Protein AF-0000000083346884 (afdb_homodimer)

Nearest PDB structures (foldseek):
  6cer-assembly1_D  TM=9.985E-01  e=7.547E-48  Homo sapiens
  1umd-assembly1_D  TM=9.754E-01  e=2.517E-36  Thermus thermophilus
  1w85-assembly1_B  TM=9.731E-01  e=4.897E-34  Geobacillus stearothermophilus
  1w88-assembly2_H  TM=9.549E-01  e=2.876E-32  Geobacillus stearothermophilus
  1w88-assembly2_F  TM=9.588E-01  e=2.340E-31  Geobacillus stearothermophilus

Sequence (640 aa):
MSADPSVFLMGEEVGEYQGAYKISKGLLDKYGPDRVLDTPITEAGFTGIGVGAAYHGLRPIVEFMTFNFSMQAIDHIINSAAKSNYMSAGQISVPIVFRGPNGAAAGVGAQHSQCYAAWYAHVPGLKVLAPYSAEDARGLLKAAIRDPDPVVFLENELLYGESFPVSDEVLDSSFCLPIGKAKIERQGKDVTITAFSKMVGYALQAADILAKEGISAEVINLRSIRPLDRATINASVRKTNRLVTVEEGFPQHGIGAEICMSVVEDSFEYLDAPVERIAGADVPMPYAANLERMAVPQVDDIVRAAKRACYRVVPMAATAMSADPSVFLMGEEVGEYQGAYKISKGLLDKYGPDRVLDTPITEAGFTGIGVGAAYHGLRPIVEFMTFNFSMQAIDHIINSAAKSNYMSAGQISVPIVFRGPNGAAAGVGAQHSQCYAAWYAHVPGLKVLAPYSAEDARGLLKAAIRDPDPVVFLENELLYGESFPVSDEVLDSSFCLPIGKAKIERQGKDVTITAFSKMVGYALQAADILAKEGISAEVINLRSIRPLDRATINASVRKTNRLVTVEEGFPQHGIGAEICMSVVEDSFEYLDAPVERIAGADVPMPYAANLERMAVPQVDDIVRAAKRACYRVVPMAATA

pLDDT: mean 95.0, std 9.85, range [20.39, 98.94]

Radius of gyration: 24.71 Å; Cα contacts (8 Å, |Δi|>4): 1534; chains: 2; bounding box: 58×64×64 Å

Foldseek 3Di:
DVVDPLEAEEEACCAPVCAPLNPNPPVCVVNHCVRYDHDPPQLLVVLQVLQVSQQVPGAYEYEYSACLCCVSNVCCLAVSAQCVCVVVVNPGFRRYEYEYAAADDAQPFQSRHAHCLLVQLVGHSEWEFFAAAPLLCQAAVVVSSVDRTYYYYHAHSVCSPDHDDDDPLSVDPPHHDDAQDKDFPFDFQAAEEEDEHNVLVLLVVLQVVVVVVPHHYTYIHQRILVVTNLVVLLVNCLRNLAAEYFEAHADVSDSQVVNQVSNCVPPVVSHPFRYHYHYFANDRQHSDRVRNVVRGDGSVNSNQRSCVSNVNHDPPPPPD/DVVDPLEAEEEACCAPVCAPLNPNPPVCVVNHCVRYDHDPPQLLVVLQVLQVSQQVPGAYEYEYSACLSCVSNVCCLAVVAQCVCVVVVNPGFRRYEYEYAAADDAQPFQSRHAHCLLVQLVGHSEWEFFAAAPLLCQAAVVVSSVDRTYYYYHAHSVCSPDHDDDDPLSVDPPHHDDAQDKDFPFDFQAAEEEDEHNVLVLLVVLQVVVVVVVHTYTYIHQRILVVTNLVVLLVRCLRNLYYEYFEAHADVSDSQVVNQVSNCVPPVVSHPFRYHYHYFANDRQHSDRVSNVVRGDGSVNSNQRSCVSNVNHDPPPPPD

Solvent-accessible surface area (backbone atoms only — not comparable to full-atom values): 31846 Å² total; per-residue (Å²): 94,90,88,37,87,49,38,30,40,36,20,52,42,34,20,92,66,14,18,89,83,47,80,38,55,64,45,28,80,73,66,29,70,91,33,26,31,61,44,73,99,40,52,42,57,57,46,45,52,38,50,54,42,9,62,71,71,28,31,31,33,41,40,36,84,39,39,50,53,42,50,66,22,38,53,44,55,48,57,62,33,20,35,32,26,67,75,50,74,64,71,37,52,32,19,28,29,43,31,24,31,34,24,66,61,84,72,60,25,50,77,48,27,55,45,55,63,38,64,57,38,36,39,48,52,42,33,24,34,24,38,62,45,60,62,42,44,54,13,42,50,49,39,34,64,71,32,62,44,29,21,40,39,38,36,42,62,74,53,72,78,57,85,62,93,73,60,76,64,66,70,39,90,78,42,60,40,72,84,40,46,54,44,75,79,35,82,49,54,50,28,26,35,40,19,41,23,74,46,33,59,40,49,53,53,22,32,56,57,35,44,76,72,72,38,39,38,19,34,33,33,33,38,18,65,19,53,58,35,56,66,62,55,41,54,44,28,63,63,19,20,19,44,35,28,42,42,65,29,40,49,54,27,13,62,48,17,30,52,45,35,52,33,32,64,76,40,44,90,43,50,77,39,50,59,38,76,43,36,12,42,78,52,68,46,45,53,52,67,74,52,34,56,68,36,34,69,48,43,67,57,51,40,54,46,51,31,48,52,64,71,61,58,71,78,73,76,71,82,127,95,89,89,37,86,50,38,29,41,36,21,51,41,33,20,92,66,13,18,90,81,47,80,37,54,64,44,26,80,72,64,30,71,91,30,26,31,61,46,74,101,40,51,41,58,56,45,42,51,38,51,54,41,8,63,72,71,29,32,29,34,42,40,38,84,39,39,50,51,44,50,66,21,39,54,42,56,47,56,63,33,21,35,33,27,67,77,49,75,65,71,38,52,34,20,28,28,42,33,24,30,33,25,67,60,86,73,58,25,50,76,49,26,55,44,55,65,38,63,57,37,34,39,50,53,43,32,25,36,24,37,63,46,60,61,42,44,54,13,40,50,49,38,33,64,70,33,60,45,30,22,39,39,40,35,43,64,75,52,73,78,55,86,62,93,72,61,76,65,64,71,39,90,79,43,58,40,72,87,40,47,53,42,77,79,36,83,48,55,50,29,26,36,39,17,40,22,74,44,33,60,39,48,53,53,21,33,56,58,34,44,75,72,73,39,39,37,16,35,33,32,33,38,18,65,20,53,59,35,57,66,63,54,40,54,43,28,64,62,19,21,20,45,34,28,42,43,66,31,40,49,53,27,13,62,48,18,29,52,45,35,52,33,31,64,76,39,45,88,43,48,78,39,51,59,36,77,44,38,11,42,79,53,68,47,45,54,53,67,73,52,33,56,68,35,34,69,48,43,67,56,52,40,53,45,50,32,49,51,63,70,60,58,71,77,73,76,70,84,125

InterPro domains:
  IPR005475 Transketolase-like, pyrimidine-binding domain [PF02779] (1-160)
  IPR005475 Transketolase-like, pyrimidine-binding domain [SM00861] (1-162)
  IPR009014 Transketolase C-terminal/Pyruvate-ferredoxin oxidoreductase domain II [G3DSA:3.40.50.920] (179-311)
  IPR009014 Transketolase C-terminal/Pyruvate-ferredoxin oxidoreductase domain II [SSF52922] (177-309)
  IPR027110 Pyruvate dehydrogenase E1 component subunit beta, mitochondrial-type [PTHR11624] (1-311)
  IPR029061 Thiamin diphosphate-binding fold [SSF52518] (1-190)
  IPR033248 Transketolase, C-terminal domain [PF02780] (180-302)

Structure (mmCIF, N/CA/C/O backbone):
data_AF-0000000083346884-model_v1
#
loop_
_entity.id
_entity.type
_entity.pdbx_description
1 polymer 'Pyruvate dehydrogenase E1 component subunit beta'
#
loop_
_atom_site.group_PDB
_atom_site.id
_atom_site.type_symbol
_atom_site.label_atom_id
_atom_site.label_alt_id
_atom_site.label_comp_id
_atom_site.label_asym_id
_atom_site.label_entity_id
_atom_site.label_seq_id
_atom_site.pdbx_PDB_ins_code
_atom_site.Cartn_x
_atom_site.Cartn_y
_atom_site.Cartn_z
_atom_site.occupancy
_atom_site.B_iso_or_equiv
_atom_site.auth_seq_id
_atom_site.auth_comp_id
_atom_site.auth_asym_id
_atom_site.auth_atom_id
_atom_site.pdbx_PDB_model_num
ATOM 1 N N . MET A 1 1 ? 11.055 -17.75 -25.016 1 94.5 1 MET A N 1
ATOM 2 C CA . MET A 1 1 ? 12.367 -17.297 -25.484 1 94.5 1 MET A CA 1
ATOM 3 C C . MET A 1 1 ? 12.656 -17.828 -26.891 1 94.5 1 MET A C 1
ATOM 5 O O . MET A 1 1 ? 13.25 -17.125 -27.703 1 94.5 1 MET A O 1
ATOM 9 N N . SER A 1 2 ? 12.242 -19.078 -27.109 1 94.19 2 SER A N 1
ATOM 10 C CA . SER A 1 2 ? 12.398 -19.625 -28.453 1 94.19 2 SER A CA 1
ATOM 11 C C . SER A 1 2 ? 11.539 -18.859 -29.469 1 94.19 2 SER A C 1
ATOM 13 O O . SER A 1 2 ? 11.945 -18.672 -30.609 1 94.19 2 SER A O 1
ATOM 15 N N . ALA A 1 3 ? 10.461 -18.453 -29.062 1 93.81 3 ALA A N 1
ATOM 16 C CA . ALA A 1 3 ? 9.477 -17.828 -29.953 1 93.81 3 ALA A CA 1
ATOM 17 C C . ALA A 1 3 ? 9.867 -16.391 -30.281 1 93.81 3 ALA A C 1
ATOM 19 O O . ALA A 1 3 ? 9.461 -15.859 -31.312 1 93.81 3 ALA A O 1
ATOM 20 N N . ASP A 1 4 ? 10.648 -15.734 -29.5 1 96.44 4 ASP A N 1
ATOM 21 C CA . ASP A 1 4 ? 10.938 -14.312 -29.641 1 96.44 4 ASP A CA 1
ATOM 22 C C . ASP A 1 4 ? 12.391 -14.008 -29.281 1 96.44 4 ASP A C 1
ATOM 24 O O . ASP A 1 4 ? 12.773 -14.039 -28.109 1 96.44 4 ASP A O 1
ATOM 28 N N . PRO A 1 5 ? 13.18 -13.648 -30.234 1 96.88 5 PRO A N 1
ATOM 29 C CA . PRO A 1 5 ? 14.609 -13.422 -30 1 96.88 5 PRO A CA 1
ATOM 30 C C . PRO A 1 5 ? 14.883 -12.172 -29.172 1 96.88 5 PRO A C 1
ATOM 32 O O . PRO A 1 5 ? 16.016 -11.961 -28.719 1 96.88 5 PRO A O 1
ATOM 35 N N . SER A 1 6 ? 13.883 -11.344 -28.984 1 97.62 6 SER A N 1
ATOM 36 C CA . SER A 1 6 ? 14.078 -10.125 -28.203 1 97.62 6 SER A CA 1
ATOM 37 C C . SER A 1 6 ? 13.984 -10.398 -26.703 1 97.62 6 SER A C 1
ATOM 39 O O . SER A 1 6 ? 14.344 -9.555 -25.891 1 97.62 6 SER A O 1
ATOM 41 N N . VAL A 1 7 ? 13.5 -11.578 -26.328 1 98.5 7 VAL A N 1
ATOM 42 C CA . VAL A 1 7 ? 13.336 -11.945 -24.922 1 98.5 7 VAL A CA 1
ATOM 43 C C . VAL A 1 7 ? 14.664 -12.438 -24.359 1 98.5 7 VAL A C 1
ATOM 45 O O . VAL A 1 7 ? 15.32 -13.297 -24.953 1 98.5 7 VAL A O 1
ATOM 48 N N . PHE A 1 8 ? 15.086 -11.852 -23.219 1 98.5 8 PHE A N 1
ATOM 49 C CA . PHE A 1 8 ? 16.281 -12.344 -22.547 1 98.5 8 PHE A CA 1
ATOM 50 C C . PHE A 1 8 ? 16.125 -12.273 -21.031 1 98.5 8 PHE A C 1
ATOM 52 O O . PHE A 1 8 ? 15.281 -11.531 -20.531 1 98.5 8 PHE A O 1
ATOM 59 N N . LEU A 1 9 ? 16.891 -13.102 -20.359 1 98.38 9 LEU A N 1
ATOM 60 C CA . LEU A 1 9 ? 16.875 -13.203 -18.906 1 98.38 9 LEU A CA 1
ATOM 61 C C . LEU A 1 9 ? 18.125 -12.586 -18.297 1 98.38 9 LEU A C 1
ATOM 63 O O . LEU A 1 9 ? 19.234 -12.828 -18.781 1 98.38 9 LEU A O 1
ATOM 67 N N . MET A 1 10 ? 17.938 -11.742 -17.297 1 98 10 MET A N 1
ATOM 68 C CA . MET A 1 10 ? 19.078 -11.164 -16.594 1 98 10 MET A CA 1
ATOM 69 C C . MET A 1 10 ? 18.828 -11.156 -15.086 1 98 10 MET A C 1
ATOM 71 O O . MET A 1 10 ? 17.688 -10.961 -14.641 1 98 10 MET A O 1
ATOM 75 N N . GLY A 1 11 ? 19.766 -11.359 -14.281 1 96.56 11 GLY A N 1
ATOM 76 C CA . GLY A 1 11 ? 19.703 -11.359 -12.828 1 96.56 11 GLY A CA 1
ATOM 77 C C . GLY A 1 11 ? 20.922 -11.969 -12.164 1 96.56 11 GLY A C 1
ATOM 78 O O . GLY A 1 11 ? 21.859 -12.391 -12.852 1 96.56 11 GLY A O 1
ATOM 79 N N . GLU A 1 12 ? 20.891 -12 -10.891 1 93.81 12 GLU A N 1
ATOM 80 C CA . GLU A 1 12 ? 22 -12.562 -10.141 1 93.81 12 GLU A CA 1
ATOM 81 C C . GLU A 1 12 ? 22 -14.086 -10.211 1 93.81 12 GLU A C 1
ATOM 83 O O . GLU A 1 12 ? 21.016 -14.727 -9.852 1 93.81 12 GLU A O 1
ATOM 88 N N . GLU A 1 13 ? 23.078 -14.648 -10.734 1 93.25 13 GLU A N 1
ATOM 89 C CA . GLU A 1 13 ? 23.359 -16.078 -10.734 1 93.25 13 GLU A CA 1
ATOM 90 C C . GLU A 1 13 ? 22.359 -16.828 -11.617 1 93.25 13 GLU A C 1
ATOM 92 O O . GLU A 1 13 ? 22.141 -18.031 -11.438 1 93.25 13 GLU A O 1
ATOM 97 N N . VAL A 1 14 ? 21.781 -16.219 -12.594 1 95.06 14 VAL A N 1
ATOM 98 C CA . VAL A 1 14 ? 20.734 -16.844 -13.383 1 95.06 14 VAL A CA 1
ATOM 99 C C . VAL A 1 14 ? 21.359 -17.703 -14.484 1 95.06 14 VAL A C 1
ATOM 101 O O . VAL A 1 14 ? 20.688 -18.578 -15.055 1 95.06 14 VAL A O 1
ATOM 104 N N . GLY A 1 15 ? 22.594 -17.469 -14.844 1 96.12 15 GLY A N 1
ATOM 105 C CA . GLY A 1 15 ? 23.234 -18.172 -15.953 1 96.12 15 GLY A CA 1
ATOM 106 C C . GLY A 1 15 ? 24.094 -19.328 -15.5 1 96.12 15 GLY A C 1
ATOM 107 O O . GLY A 1 15 ? 23.625 -20.469 -15.438 1 96.12 15 GLY A O 1
ATOM 108 N N . GLU A 1 16 ? 25.312 -19 -15.133 1 95.06 16 GLU A N 1
ATOM 109 C CA . GLU A 1 16 ? 26.297 -20.031 -14.828 1 95.06 16 GLU A CA 1
ATOM 110 C C . GLU A 1 16 ? 25.859 -20.875 -13.633 1 95.06 16 GLU A C 1
ATOM 112 O O . GLU A 1 16 ? 26.062 -22.094 -13.625 1 95.06 16 GLU A O 1
ATOM 117 N N . TYR A 1 17 ? 25.375 -20.234 -12.68 1 93.62 17 TYR A N 1
ATOM 118 C CA . TYR A 1 17 ? 24.938 -20.938 -11.469 1 93.62 17 TYR A CA 1
ATOM 119 C C . TYR A 1 17 ? 23.547 -21.531 -11.656 1 93.62 17 TYR A C 1
ATOM 121 O O . TYR A 1 17 ? 23.047 -22.25 -10.773 1 93.62 17 TYR A O 1
ATOM 129 N N . GLN A 1 18 ? 22.906 -21.219 -12.719 1 93.19 18 GLN A N 1
ATOM 130 C CA . GLN A 1 18 ? 21.625 -21.781 -13.125 1 93.19 18 GLN A CA 1
ATOM 131 C C . GLN A 1 18 ? 20.5 -21.328 -12.195 1 93.19 18 GLN A C 1
ATOM 133 O O . GLN A 1 18 ? 19.531 -22.078 -11.969 1 93.19 18 GLN A O 1
ATOM 138 N N . GLY A 1 19 ? 20.703 -20.203 -11.562 1 91.44 19 GLY A N 1
ATOM 139 C CA . GLY A 1 19 ? 19.719 -19.641 -10.656 1 91.44 19 GLY A CA 1
ATOM 140 C C . GLY A 1 19 ? 19.938 -20.062 -9.219 1 91.44 19 GLY A C 1
ATOM 141 O O . GLY A 1 19 ? 20.266 -21.219 -8.938 1 91.44 19 GLY A O 1
ATOM 142 N N . ALA A 1 20 ? 19.625 -19.188 -8.336 1 88.31 20 ALA A N 1
ATOM 143 C CA . ALA A 1 20 ? 19.781 -19.469 -6.91 1 88.31 20 ALA A CA 1
ATOM 144 C C . ALA A 1 20 ? 18.906 -20.656 -6.492 1 88.31 20 ALA A C 1
ATOM 146 O O . ALA A 1 20 ? 19.312 -21.453 -5.637 1 88.31 20 ALA A O 1
ATOM 147 N N . TYR A 1 21 ? 17.812 -20.828 -7.137 1 91.69 21 TYR A N 1
ATOM 148 C CA . TYR A 1 21 ? 16.891 -21.906 -6.812 1 91.69 21 TYR A CA 1
ATOM 149 C C . TYR A 1 21 ? 16.719 -22.859 -7.992 1 91.69 21 TYR A C 1
ATOM 151 O O . TYR A 1 21 ? 15.75 -23.609 -8.055 1 91.69 21 TYR A O 1
ATOM 159 N N . LYS A 1 22 ? 17.5 -22.672 -9.016 1 93.31 22 LYS A N 1
ATOM 160 C CA . LYS A 1 22 ? 17.625 -23.531 -10.188 1 93.31 22 LYS A CA 1
ATOM 161 C C . LYS A 1 22 ? 16.406 -23.406 -11.086 1 93.31 22 LYS A C 1
ATOM 163 O O . LYS A 1 22 ? 16.062 -24.359 -11.805 1 93.31 22 LYS A O 1
ATOM 168 N N . ILE A 1 23 ? 15.789 -22.266 -11.016 1 91 23 ILE A N 1
ATOM 169 C CA . ILE A 1 23 ? 14.602 -22.016 -11.82 1 91 23 ILE A CA 1
ATOM 170 C C . ILE A 1 23 ? 15.008 -21.797 -13.273 1 91 23 ILE A C 1
ATOM 172 O O . ILE A 1 23 ? 14.25 -22.125 -14.195 1 91 23 ILE A O 1
ATOM 176 N N . SER A 1 24 ? 16.203 -21.297 -13.523 1 95.19 24 SER A N 1
ATOM 177 C CA . SER A 1 24 ? 16.688 -21.031 -14.875 1 95.19 24 SER A CA 1
ATOM 178 C C . SER A 1 24 ? 17.609 -22.141 -15.367 1 95.19 24 SER A C 1
ATOM 180 O O . SER A 1 24 ? 18.406 -21.938 -16.281 1 95.19 24 SER A O 1
ATOM 182 N N . LYS A 1 25 ? 17.516 -23.266 -14.766 1 95.81 25 LYS A N 1
ATOM 183 C CA . LYS A 1 25 ? 18.391 -24.375 -15.094 1 95.81 25 LYS A CA 1
ATOM 184 C C . LYS A 1 25 ? 18.312 -24.719 -16.578 1 95.81 25 LYS A C 1
ATOM 186 O O . LYS A 1 25 ? 17.219 -24.875 -17.125 1 95.81 25 LYS A O 1
ATOM 191 N N . GLY A 1 26 ? 19.516 -24.797 -17.141 1 96.44 26 GLY A N 1
ATOM 192 C CA . GLY A 1 26 ? 19.641 -25.25 -18.516 1 96.44 26 GLY A CA 1
ATOM 193 C C . GLY A 1 26 ? 19.438 -24.156 -19.531 1 96.44 26 GLY A C 1
ATOM 194 O O . GLY A 1 26 ? 19.734 -24.344 -20.719 1 96.44 26 GLY A O 1
ATOM 195 N N . LEU A 1 27 ? 19 -22.969 -19.156 1 97.12 27 LEU A N 1
ATOM 196 C CA . LEU A 1 27 ? 18.656 -21.906 -20.109 1 97.12 27 LEU A CA 1
ATOM 197 C C . LEU A 1 27 ? 19.922 -21.344 -20.766 1 97.12 27 LEU A C 1
ATOM 199 O O . LEU A 1 27 ? 19.906 -21.031 -21.953 1 97.12 27 LEU A O 1
ATOM 203 N N . LEU A 1 28 ? 20.922 -21.188 -19.938 1 97.62 28 LEU A N 1
ATOM 204 C CA . LEU A 1 28 ? 22.172 -20.672 -20.5 1 97.62 28 LEU A CA 1
ATOM 205 C C . LEU A 1 28 ? 22.688 -21.594 -21.609 1 97.62 28 LEU A C 1
ATOM 207 O O . LEU A 1 28 ? 23.094 -21.125 -22.672 1 97.62 28 LEU A O 1
ATOM 211 N N . ASP A 1 29 ? 22.703 -22.875 -21.375 1 97.38 29 ASP A N 1
ATOM 212 C CA . ASP A 1 29 ? 23.141 -23.844 -22.359 1 97.38 29 ASP A CA 1
ATOM 213 C C . ASP A 1 29 ? 22.281 -23.797 -23.609 1 97.38 29 ASP A C 1
ATOM 215 O O . ASP A 1 29 ? 22.781 -23.906 -24.734 1 97.38 29 ASP A O 1
ATOM 219 N N . LYS A 1 30 ? 21.078 -23.594 -23.406 1 97.31 30 LYS A N 1
ATOM 220 C CA . LYS A 1 30 ? 20.125 -23.672 -24.5 1 97.31 30 LYS A CA 1
ATOM 221 C C . LYS A 1 30 ? 20.141 -22.406 -25.344 1 97.31 30 LYS A C 1
ATOM 223 O O . LYS A 1 30 ? 20.031 -22.469 -26.578 1 97.31 30 LYS A O 1
ATOM 228 N N . TYR A 1 31 ? 20.219 -21.234 -24.719 1 97.44 31 TYR A N 1
ATOM 229 C CA . TYR A 1 31 ? 20 -20 -25.453 1 97.44 31 TYR A CA 1
ATOM 230 C C . TYR A 1 31 ? 21.281 -19.172 -25.562 1 97.44 31 TYR A C 1
ATOM 232 O O . TYR A 1 31 ? 21.375 -18.25 -26.375 1 97.44 31 TYR A O 1
ATOM 240 N N . GLY A 1 32 ? 22.297 -19.438 -24.688 1 97.12 32 GLY A N 1
ATOM 241 C CA . GLY A 1 32 ? 23.594 -18.797 -24.812 1 97.12 32 GLY A CA 1
ATOM 242 C C . GLY A 1 32 ? 23.719 -17.547 -23.953 1 97.12 32 GLY A C 1
ATOM 243 O O . GLY A 1 32 ? 22.734 -17.094 -23.359 1 97.12 32 GLY A O 1
ATOM 244 N N . PRO A 1 33 ? 24.875 -16.969 -23.859 1 96.19 33 PRO A N 1
ATOM 245 C CA . PRO A 1 33 ? 25.188 -15.875 -22.938 1 96.19 33 PRO A CA 1
ATOM 246 C C . PRO A 1 33 ? 24.625 -14.531 -23.391 1 96.19 33 PRO A C 1
ATOM 248 O O . PRO A 1 33 ? 24.625 -13.57 -22.609 1 96.19 33 PRO A O 1
ATOM 251 N N . ASP A 1 34 ? 24.141 -14.445 -24.594 1 96.38 34 ASP A N 1
ATOM 252 C CA . ASP A 1 34 ? 23.516 -13.203 -25.047 1 96.38 34 ASP A CA 1
ATOM 253 C C . ASP A 1 34 ? 22.062 -13.102 -24.594 1 96.38 34 ASP A C 1
ATOM 255 O O . ASP A 1 34 ? 21.469 -12.023 -24.625 1 96.38 34 ASP A O 1
ATOM 259 N N . ARG A 1 35 ? 21.531 -14.242 -24.156 1 97.62 35 ARG A N 1
ATOM 260 C CA . ARG A 1 35 ? 20.109 -14.273 -23.812 1 97.62 35 ARG A CA 1
ATOM 261 C C . ARG A 1 35 ? 19.906 -14.562 -22.328 1 97.62 35 ARG A C 1
ATOM 263 O O . ARG A 1 35 ? 18.812 -14.398 -21.797 1 97.62 35 ARG A O 1
ATOM 270 N N . VAL A 1 36 ? 20.906 -15.117 -21.766 1 98.19 36 VAL A N 1
ATOM 271 C CA . VAL A 1 36 ? 20.906 -15.391 -20.328 1 98.19 36 VAL A CA 1
ATOM 272 C C . VAL A 1 36 ? 22.109 -14.719 -19.672 1 98.19 36 VAL A C 1
ATOM 274 O O . VAL A 1 36 ? 23.234 -15.195 -19.812 1 98.19 36 VAL A O 1
ATOM 277 N N . LEU A 1 37 ? 21.891 -13.648 -18.875 1 97.25 37 LEU A N 1
ATOM 278 C CA . LEU A 1 37 ? 22.969 -12.766 -18.453 1 97.25 37 LEU A CA 1
ATOM 279 C C . LEU A 1 37 ? 23.078 -12.734 -16.922 1 97.25 37 LEU A C 1
ATOM 281 O O . LEU A 1 37 ? 22.156 -12.32 -16.234 1 97.25 37 LEU A O 1
ATOM 285 N N . ASP A 1 38 ? 24.203 -13.125 -16.422 1 96.75 38 ASP A N 1
ATOM 286 C CA . ASP A 1 38 ? 24.516 -12.906 -15.023 1 96.75 38 ASP A CA 1
ATOM 287 C C . ASP A 1 38 ? 24.844 -11.438 -14.758 1 96.75 38 ASP A C 1
ATOM 289 O O . ASP A 1 38 ? 25.516 -10.789 -15.578 1 96.75 38 ASP A O 1
ATOM 293 N N . THR A 1 39 ? 24.344 -10.969 -13.656 1 94.88 39 THR A N 1
ATOM 294 C CA . THR A 1 39 ? 24.625 -9.578 -13.305 1 94.88 39 THR A CA 1
ATOM 295 C C . THR A 1 39 ? 25.375 -9.5 -11.977 1 94.88 39 THR A C 1
ATOM 297 O O . THR A 1 39 ? 25.375 -10.453 -11.195 1 94.88 39 THR A O 1
ATOM 300 N N . PRO A 1 40 ? 26.078 -8.359 -11.703 1 92 40 PRO A N 1
ATOM 301 C CA . PRO A 1 40 ? 26.547 -8.109 -10.336 1 92 40 PRO A CA 1
ATOM 302 C C . PRO A 1 40 ? 25.406 -7.906 -9.352 1 92 40 PRO A C 1
ATOM 304 O O . PRO A 1 40 ? 24.25 -7.801 -9.75 1 92 40 PRO A O 1
ATOM 307 N N . ILE A 1 41 ? 25.781 -7.879 -8.094 1 87.69 41 ILE A N 1
ATOM 308 C CA . ILE A 1 41 ? 24.812 -7.629 -7.035 1 87.69 41 ILE A CA 1
ATOM 309 C C . ILE A 1 41 ? 24.5 -6.137 -6.949 1 87.69 41 ILE A C 1
ATOM 311 O O . ILE A 1 41 ? 25 -5.445 -6.059 1 87.69 41 ILE A O 1
ATOM 315 N N . THR A 1 42 ? 23.844 -5.609 -7.898 1 91.62 42 THR A N 1
ATOM 316 C CA . THR A 1 42 ? 23.438 -4.219 -8.023 1 91.62 42 THR A CA 1
ATOM 317 C C . THR A 1 42 ? 22.047 -4.121 -8.641 1 91.62 42 THR A C 1
ATOM 319 O O . THR A 1 42 ? 21.906 -3.793 -9.82 1 91.62 42 THR A O 1
ATOM 322 N N . GLU A 1 43 ? 21.062 -4.285 -7.859 1 92.44 43 GLU A N 1
ATOM 323 C CA . GLU A 1 43 ? 19.688 -4.383 -8.328 1 92.44 43 GLU A CA 1
ATOM 324 C C . GLU A 1 43 ? 19.281 -3.123 -9.094 1 92.44 43 GLU A C 1
ATOM 326 O O . GLU A 1 43 ? 18.625 -3.207 -10.133 1 92.44 43 GLU A O 1
ATOM 331 N N . ALA A 1 44 ? 19.688 -1.997 -8.578 1 93.31 44 ALA A N 1
ATOM 332 C CA . ALA A 1 44 ? 19.375 -0.75 -9.273 1 93.31 44 ALA A CA 1
ATOM 333 C C . ALA A 1 44 ? 20.016 -0.71 -10.656 1 93.31 44 ALA A C 1
ATOM 335 O O . ALA A 1 44 ? 19.391 -0.276 -11.625 1 93.31 44 ALA A O 1
ATOM 336 N N . GLY A 1 45 ? 21.234 -1.224 -10.719 1 94.38 45 GLY A N 1
ATOM 337 C CA . GLY A 1 45 ? 21.984 -1.187 -11.961 1 94.38 45 GLY A CA 1
ATOM 338 C C . GLY A 1 45 ? 21.391 -2.057 -13.055 1 94.38 45 GLY A C 1
ATOM 339 O O . GLY A 1 45 ? 21.031 -1.562 -14.125 1 94.38 45 GLY A O 1
ATOM 340 N N . PHE A 1 46 ? 21.156 -3.326 -12.766 1 95.88 46 PHE A N 1
ATOM 341 C CA . PHE A 1 46 ? 20.734 -4.211 -13.836 1 95.88 46 PHE A CA 1
ATOM 342 C C . PHE A 1 46 ? 19.25 -4.012 -14.141 1 95.88 46 PHE A C 1
ATOM 344 O O . PHE A 1 46 ? 18.797 -4.297 -15.242 1 95.88 46 PHE A O 1
ATOM 351 N N . THR A 1 47 ? 18.484 -3.518 -13.188 1 97.56 47 THR A N 1
ATOM 352 C CA . THR A 1 47 ? 17.109 -3.166 -13.492 1 97.56 47 THR A CA 1
ATOM 353 C C . THR A 1 47 ? 17.047 -1.976 -14.445 1 97.56 47 THR A C 1
ATOM 355 O O . THR A 1 47 ? 16.25 -1.959 -15.375 1 97.56 47 THR A O 1
ATOM 358 N N . GLY A 1 48 ? 17.922 -0.999 -14.133 1 97.38 48 GLY A N 1
ATOM 359 C CA . GLY A 1 48 ? 18 0.12 -15.055 1 97.38 48 GLY A CA 1
ATOM 360 C C . GLY A 1 48 ? 18.359 -0.301 -16.469 1 97.38 48 GLY A C 1
ATOM 361 O O . GLY A 1 48 ? 17.781 0.194 -17.438 1 97.38 48 GLY A O 1
ATOM 362 N N . ILE A 1 49 ? 19.281 -1.218 -16.594 1 97.5 49 ILE A N 1
ATOM 363 C CA . ILE A 1 49 ? 19.688 -1.747 -17.891 1 97.5 49 ILE A CA 1
ATOM 364 C C . ILE A 1 49 ? 18.5 -2.453 -18.547 1 97.5 49 ILE A C 1
ATOM 366 O O . ILE A 1 49 ? 18.234 -2.258 -19.734 1 97.5 49 ILE A O 1
ATOM 370 N N . GLY A 1 50 ? 17.75 -3.273 -17.781 1 98.19 50 GLY A N 1
ATOM 371 C CA . GLY A 1 50 ? 16.594 -3.965 -18.297 1 98.19 50 GLY A CA 1
ATOM 372 C C . GLY A 1 50 ? 15.523 -3.021 -18.828 1 98.19 50 GLY A C 1
ATOM 373 O O . GLY A 1 50 ? 15.008 -3.211 -19.922 1 98.19 50 GLY A O 1
ATOM 374 N N . VAL A 1 51 ? 15.219 -1.987 -18.062 1 98.19 51 VAL A N 1
ATOM 375 C CA . VAL A 1 51 ? 14.211 -1.013 -18.469 1 98.19 51 VAL A CA 1
ATOM 376 C C . VAL A 1 51 ? 14.672 -0.285 -19.734 1 98.19 51 VAL A C 1
ATOM 378 O O . VAL A 1 51 ? 13.883 -0.091 -20.656 1 98.19 51 VAL A O 1
ATOM 381 N N . GLY A 1 52 ? 15.953 0.118 -19.734 1 97.62 52 GLY A N 1
ATOM 382 C CA . GLY A 1 52 ? 16.5 0.741 -20.922 1 97.62 52 GLY A CA 1
ATOM 383 C C . GLY A 1 52 ? 16.375 -0.134 -22.156 1 97.62 52 GLY A C 1
ATOM 384 O O . GLY A 1 52 ? 16.047 0.354 -23.25 1 97.62 52 GLY A O 1
ATOM 385 N N . ALA A 1 53 ? 16.672 -1.394 -22.016 1 97.94 53 ALA A N 1
ATOM 386 C CA . ALA A 1 53 ? 16.562 -2.344 -23.125 1 97.94 53 ALA A CA 1
ATOM 387 C C . ALA A 1 53 ? 15.117 -2.43 -23.625 1 97.94 53 ALA A C 1
ATOM 389 O O . ALA A 1 53 ? 14.875 -2.486 -24.828 1 97.94 53 ALA A O 1
ATOM 390 N N . ALA A 1 54 ? 14.172 -2.447 -22.734 1 98 54 ALA A N 1
ATOM 391 C CA . ALA A 1 54 ? 12.758 -2.488 -23.094 1 98 54 ALA A CA 1
ATOM 392 C C . ALA A 1 54 ? 12.359 -1.246 -23.891 1 98 54 ALA A C 1
ATOM 394 O O . ALA A 1 54 ? 11.562 -1.33 -24.828 1 98 54 ALA A O 1
ATOM 395 N N . TYR A 1 55 ? 12.961 -0.089 -23.5 1 96.56 55 TYR A N 1
ATOM 396 C CA . TYR A 1 55 ? 12.695 1.149 -24.219 1 96.56 55 TYR A CA 1
ATOM 397 C C . TYR A 1 55 ? 13.023 0.995 -25.703 1 96.56 55 TYR A C 1
ATOM 399 O O . TYR A 1 55 ? 12.445 1.683 -26.547 1 96.56 55 TYR A O 1
ATOM 407 N N . HIS A 1 56 ? 13.914 0.105 -25.969 1 95.06 56 HIS A N 1
ATOM 408 C CA . HIS A 1 56 ? 14.43 0.029 -27.344 1 95.06 56 HIS A CA 1
ATOM 409 C C . HIS A 1 56 ? 14.023 -1.279 -28.016 1 95.06 56 HIS A C 1
ATOM 411 O O . HIS A 1 56 ? 14.773 -1.825 -28.812 1 95.06 56 HIS A O 1
ATOM 417 N N . GLY A 1 57 ? 12.984 -1.884 -27.5 1 94.12 57 GLY A N 1
ATOM 418 C CA . GLY A 1 57 ? 12.305 -2.9 -28.297 1 94.12 57 GLY A CA 1
ATOM 419 C C . GLY A 1 57 ? 12.609 -4.312 -27.828 1 94.12 57 GLY A C 1
ATOM 420 O O . GLY A 1 57 ? 12.117 -5.281 -28.422 1 94.12 57 GLY A O 1
ATOM 421 N N . LEU A 1 58 ? 13.469 -4.473 -26.812 1 97.56 58 LEU A N 1
ATOM 422 C CA . LEU A 1 58 ? 13.703 -5.809 -26.281 1 97.56 58 LEU A CA 1
ATOM 423 C C . LEU A 1 58 ? 12.68 -6.145 -25.188 1 97.56 58 LEU A C 1
ATOM 425 O O . LEU A 1 58 ? 11.883 -5.289 -24.797 1 97.56 58 LEU A O 1
ATOM 429 N N . ARG A 1 59 ? 12.641 -7.375 -24.797 1 98.44 59 ARG A N 1
ATOM 430 C CA . ARG A 1 59 ? 11.719 -7.855 -23.781 1 98.44 59 ARG A CA 1
ATOM 431 C C . ARG A 1 59 ? 12.477 -8.562 -22.656 1 98.44 59 ARG A C 1
ATOM 433 O O . ARG A 1 59 ? 12.461 -9.789 -22.562 1 98.44 59 ARG A O 1
ATOM 440 N N . PRO A 1 60 ? 13.039 -7.805 -21.797 1 98.75 60 PRO A N 1
ATOM 441 C CA . PRO A 1 60 ? 13.836 -8.391 -20.719 1 98.75 60 PRO A CA 1
ATOM 442 C C . PRO A 1 60 ? 12.984 -9.047 -19.641 1 98.75 60 PRO A C 1
ATOM 444 O O . PRO A 1 60 ? 11.875 -8.586 -19.359 1 98.75 60 PRO A O 1
ATOM 447 N N . ILE A 1 61 ? 13.477 -10.086 -19.125 1 98.75 61 ILE A N 1
ATOM 448 C CA . ILE A 1 61 ? 13.047 -10.68 -17.859 1 98.75 61 ILE A CA 1
ATOM 449 C C . ILE A 1 61 ? 14.102 -10.43 -16.781 1 98.75 61 ILE A C 1
ATOM 451 O O . ILE A 1 61 ? 15.211 -10.969 -16.859 1 98.75 61 ILE A O 1
ATOM 455 N N . VAL A 1 62 ? 13.75 -9.578 -15.844 1 98.62 62 VAL A N 1
ATOM 456 C CA . VAL A 1 62 ? 14.656 -9.25 -14.742 1 98.62 62 VAL A CA 1
ATOM 457 C C . VAL A 1 62 ? 14.32 -10.109 -13.523 1 98.62 62 VAL A C 1
ATOM 459 O O . VAL A 1 62 ? 13.219 -10.016 -12.977 1 98.62 62 VAL A O 1
ATOM 462 N N . GLU A 1 63 ? 15.219 -10.898 -13.125 1 97.81 63 GLU A N 1
ATOM 463 C CA . GLU A 1 63 ? 15.023 -11.773 -11.977 1 97.81 63 GLU A CA 1
ATOM 464 C C . GLU A 1 63 ? 15.75 -11.25 -10.742 1 97.81 63 GLU A C 1
ATOM 466 O O . GLU A 1 63 ? 16.953 -10.992 -10.789 1 97.81 63 GLU A O 1
ATOM 471 N N . PHE A 1 64 ? 14.992 -11.023 -9.688 1 96.81 64 PHE A N 1
ATOM 472 C CA . PHE A 1 64 ? 15.57 -10.789 -8.375 1 96.81 64 PHE A CA 1
ATOM 473 C C . PHE A 1 64 ? 15.711 -12.094 -7.598 1 96.81 64 PHE A C 1
ATOM 475 O O . PHE A 1 64 ? 14.789 -12.914 -7.582 1 96.81 64 PHE A O 1
ATOM 482 N N . MET A 1 65 ? 16.859 -12.289 -6.922 1 94.25 65 MET A N 1
ATOM 483 C CA . MET A 1 65 ? 17.047 -13.5 -6.121 1 94.25 65 MET A CA 1
ATOM 484 C C . MET A 1 65 ? 15.914 -13.664 -5.113 1 94.25 65 MET A C 1
ATOM 486 O O . MET A 1 65 ? 15.422 -14.773 -4.906 1 94.25 65 MET A O 1
ATOM 490 N N . THR A 1 66 ? 15.617 -12.602 -4.441 1 94.25 66 THR A N 1
ATOM 491 C CA . THR A 1 66 ? 14.391 -12.406 -3.676 1 94.25 66 THR A CA 1
ATOM 492 C C . THR A 1 66 ? 13.727 -11.086 -4.035 1 94.25 66 THR A C 1
ATOM 494 O O . THR A 1 66 ? 14.406 -10.094 -4.309 1 94.25 66 THR A O 1
ATOM 497 N N . PHE A 1 67 ? 12.5 -11.07 -4.039 1 95.75 67 PHE A N 1
ATOM 498 C CA . PHE A 1 67 ? 11.82 -9.852 -4.477 1 95.75 67 PHE A CA 1
ATOM 499 C C . PHE A 1 67 ? 12.039 -8.727 -3.477 1 95.75 67 PHE A C 1
ATOM 501 O O . PHE A 1 67 ? 11.797 -7.559 -3.789 1 95.75 67 PHE A O 1
ATOM 508 N N . ASN A 1 68 ? 12.461 -9.031 -2.279 1 92.38 68 ASN A N 1
ATOM 509 C CA . ASN A 1 68 ? 12.836 -8.031 -1.287 1 92.38 68 ASN A CA 1
ATOM 510 C C . ASN A 1 68 ? 13.891 -7.066 -1.833 1 92.38 68 ASN A C 1
ATOM 512 O O . ASN A 1 68 ? 13.906 -5.887 -1.477 1 92.38 68 ASN A O 1
ATOM 516 N N . PHE A 1 69 ? 14.695 -7.559 -2.736 1 93.62 69 PHE A N 1
ATOM 517 C CA . PHE A 1 69 ? 15.781 -6.754 -3.273 1 93.62 69 PHE A CA 1
ATOM 518 C C . PHE A 1 69 ? 15.266 -5.77 -4.312 1 93.62 69 PHE A C 1
ATOM 520 O O . PHE A 1 69 ? 15.977 -4.844 -4.711 1 93.62 69 PHE A O 1
ATOM 527 N N . SER A 1 70 ? 14.023 -5.957 -4.707 1 94.94 70 SER A N 1
ATOM 528 C CA . SER A 1 70 ? 13.438 -5.02 -5.66 1 94.94 70 SER A CA 1
ATOM 529 C C . SER A 1 70 ? 13.32 -3.623 -5.059 1 94.94 70 SER A C 1
ATOM 531 O O . SER A 1 70 ? 13.18 -2.639 -5.785 1 94.94 70 SER A O 1
ATOM 533 N N . MET A 1 71 ? 13.359 -3.527 -3.762 1 92.81 71 MET A N 1
ATOM 534 C CA . MET A 1 71 ? 13.336 -2.229 -3.094 1 92.81 71 MET A CA 1
ATOM 535 C C . MET A 1 71 ? 14.492 -1.356 -3.562 1 92.81 71 MET A C 1
ATOM 537 O O . MET A 1 71 ? 14.344 -0.141 -3.697 1 92.81 71 MET A O 1
ATOM 541 N N . GLN A 1 72 ? 15.609 -2.014 -3.824 1 93.06 72 GLN A N 1
ATOM 542 C CA . GLN A 1 72 ? 16.797 -1.29 -4.281 1 93.06 72 GLN A CA 1
ATOM 543 C C . GLN A 1 72 ? 16.594 -0.753 -5.695 1 93.06 72 GLN A C 1
ATOM 545 O O . GLN A 1 72 ? 17.281 0.177 -6.113 1 93.06 72 GLN A O 1
ATOM 550 N N . ALA A 1 73 ? 15.656 -1.354 -6.445 1 95.62 73 ALA A N 1
ATOM 551 C CA . ALA A 1 73 ? 15.43 -0.994 -7.844 1 95.62 73 ALA A CA 1
ATOM 552 C C . ALA A 1 73 ? 14.062 -0.359 -8.031 1 95.62 73 ALA A C 1
ATOM 554 O O . ALA A 1 73 ? 13.594 -0.199 -9.164 1 95.62 73 ALA A O 1
ATOM 555 N N . ILE A 1 74 ? 13.461 0.005 -6.977 1 96 74 ILE A N 1
ATOM 556 C CA . ILE A 1 74 ? 12.039 0.342 -6.973 1 96 74 ILE A CA 1
ATOM 557 C C . ILE A 1 74 ? 11.797 1.577 -7.836 1 96 74 ILE A C 1
ATOM 559 O O . ILE A 1 74 ? 10.766 1.687 -8.5 1 96 74 ILE A O 1
ATOM 563 N N . ASP A 1 75 ? 12.688 2.514 -7.914 1 94.38 75 ASP A N 1
ATOM 564 C CA . ASP A 1 75 ? 12.539 3.707 -8.742 1 94.38 75 ASP A CA 1
ATOM 565 C C . ASP A 1 75 ? 12.445 3.342 -10.219 1 94.38 75 ASP A C 1
ATOM 567 O O . ASP A 1 75 ? 11.648 3.928 -10.961 1 94.38 75 ASP A O 1
ATOM 571 N N . HIS A 1 76 ? 13.211 2.377 -10.648 1 96.44 76 HIS A N 1
ATOM 572 C CA . HIS A 1 76 ? 13.172 1.946 -12.039 1 96.44 76 HIS A CA 1
ATOM 573 C C . HIS A 1 76 ? 11.867 1.228 -12.352 1 96.44 76 HIS A C 1
ATOM 575 O O . HIS A 1 76 ? 11.289 1.423 -13.43 1 96.44 76 HIS A O 1
ATOM 581 N N . ILE A 1 77 ? 11.367 0.454 -11.414 1 97.69 77 ILE A N 1
ATOM 582 C CA . ILE A 1 77 ? 10.133 -0.304 -11.625 1 97.69 77 ILE A CA 1
ATOM 583 C C . ILE A 1 77 ? 8.953 0.652 -11.734 1 97.69 77 ILE A C 1
ATOM 585 O O . ILE A 1 77 ? 8.125 0.523 -12.641 1 97.69 77 ILE A O 1
ATOM 589 N N . ILE A 1 78 ? 8.969 1.657 -10.898 1 96.25 78 ILE A N 1
ATOM 590 C CA . ILE A 1 78 ? 7.793 2.508 -10.781 1 96.25 78 ILE A CA 1
ATOM 591 C C . ILE A 1 78 ? 7.922 3.697 -11.734 1 96.25 78 ILE A C 1
ATOM 593 O O . ILE A 1 78 ? 7.109 3.867 -12.641 1 96.25 78 ILE A O 1
ATOM 597 N N . ASN A 1 79 ? 8.969 4.461 -11.648 1 94.38 79 ASN A N 1
ATOM 598 C CA . ASN A 1 79 ? 9.07 5.715 -12.391 1 94.38 79 ASN A CA 1
ATOM 599 C C . ASN A 1 79 ? 9.562 5.488 -13.812 1 94.38 79 ASN A C 1
ATOM 601 O O . ASN A 1 79 ? 9.031 6.074 -14.758 1 94.38 79 ASN A O 1
ATOM 605 N N . SER A 1 80 ? 10.547 4.598 -13.961 1 95.19 80 SER A N 1
ATOM 606 C CA . SER A 1 80 ? 11.141 4.414 -15.281 1 95.19 80 SER A CA 1
ATOM 607 C C . SER A 1 80 ? 10.312 3.453 -16.125 1 95.19 80 SER A C 1
ATOM 609 O O . SER A 1 80 ? 10.289 3.564 -17.359 1 95.19 80 SER A O 1
ATOM 611 N N . ALA A 1 81 ? 9.633 2.533 -15.461 1 97.31 81 ALA A N 1
ATOM 612 C CA . ALA A 1 81 ? 8.906 1.529 -16.234 1 97.31 81 ALA A CA 1
ATOM 613 C C . ALA A 1 81 ? 7.406 1.805 -16.219 1 97.31 81 ALA A C 1
ATOM 615 O O . ALA A 1 81 ? 6.832 2.191 -17.25 1 97.31 81 ALA A O 1
ATOM 616 N N . ALA A 1 82 ? 6.793 1.815 -15.125 1 96.31 82 ALA A N 1
ATOM 617 C CA . ALA A 1 82 ? 5.34 1.855 -15 1 96.31 82 ALA A CA 1
ATOM 618 C C . ALA A 1 82 ? 4.773 3.145 -15.586 1 96.31 82 ALA A C 1
ATOM 620 O O . ALA A 1 82 ? 3.721 3.131 -16.234 1 96.31 82 ALA A O 1
ATOM 621 N N . LYS A 1 83 ? 5.434 4.25 -15.391 1 94.94 83 LYS A N 1
ATOM 622 C CA . LYS A 1 83 ? 4.844 5.547 -15.703 1 94.94 83 LYS A CA 1
ATOM 623 C C . LYS A 1 83 ? 5.227 6 -17.109 1 94.94 83 LYS A C 1
ATOM 625 O O . LYS A 1 83 ? 4.629 6.93 -17.656 1 94.94 83 LYS A O 1
ATOM 630 N N . SER A 1 84 ? 6.148 5.309 -17.734 1 93.69 84 SER A N 1
ATOM 631 C CA . SER A 1 84 ? 6.781 5.812 -18.953 1 93.69 84 SER A CA 1
ATOM 632 C C . SER A 1 84 ? 5.793 5.859 -20.109 1 93.69 84 SER A C 1
ATOM 634 O O . SER A 1 84 ? 5.766 6.832 -20.875 1 93.69 84 SER A O 1
ATOM 636 N N . ASN A 1 85 ? 5.004 4.828 -20.25 1 93.5 85 ASN A N 1
ATOM 637 C CA . ASN A 1 85 ? 4.055 4.816 -21.359 1 93.5 85 ASN A CA 1
ATOM 638 C C . ASN A 1 85 ? 3.082 5.988 -21.266 1 93.5 85 ASN A C 1
ATOM 640 O O . ASN A 1 85 ? 2.822 6.66 -22.266 1 93.5 85 ASN A O 1
ATOM 644 N N . TYR A 1 86 ? 2.6 6.258 -20.125 1 90.81 86 TYR A N 1
ATOM 645 C CA . TYR A 1 86 ? 1.688 7.379 -19.906 1 90.81 86 TYR A CA 1
ATOM 646 C C . TYR A 1 86 ? 2.396 8.711 -20.125 1 90.81 86 TYR A C 1
ATOM 648 O O . TYR A 1 86 ? 1.888 9.578 -20.844 1 90.81 86 TYR A O 1
ATOM 656 N N . MET A 1 87 ? 3.586 8.852 -19.609 1 90.94 87 MET A N 1
ATOM 657 C CA . MET A 1 87 ? 4.328 10.109 -19.656 1 90.94 87 MET A CA 1
ATOM 658 C C . MET A 1 87 ? 4.738 10.438 -21.094 1 90.94 87 MET A C 1
ATOM 660 O O . MET A 1 87 ? 4.902 11.609 -21.438 1 90.94 87 MET A O 1
ATOM 664 N N . SER A 1 88 ? 4.793 9.438 -21.922 1 91.69 88 SER A N 1
ATOM 665 C CA . SER A 1 88 ? 5.223 9.633 -23.312 1 91.69 88 SER A CA 1
ATOM 666 C C . SER A 1 88 ? 4.031 9.695 -24.25 1 91.69 88 SER A C 1
ATOM 668 O O . SER A 1 88 ? 4.195 9.641 -25.469 1 91.69 88 SER A O 1
ATOM 670 N N . ALA A 1 89 ? 2.818 9.68 -23.656 1 90.75 89 ALA A N 1
ATOM 671 C CA . ALA A 1 89 ? 1.588 9.695 -24.438 1 90.75 89 ALA A CA 1
ATOM 672 C C . ALA A 1 89 ? 1.497 8.469 -25.344 1 90.75 89 ALA A C 1
ATOM 674 O O . ALA A 1 89 ? 1.126 8.578 -26.516 1 90.75 89 ALA A O 1
ATOM 675 N N . GLY A 1 90 ? 2.014 7.395 -24.828 1 91.12 90 GLY A N 1
ATOM 676 C CA . GLY A 1 90 ? 1.874 6.125 -25.531 1 91.12 90 GLY A CA 1
ATOM 677 C C . GLY A 1 90 ? 3.027 5.836 -26.484 1 91.12 90 GLY A C 1
ATOM 678 O O . GLY A 1 90 ? 3.035 4.812 -27.156 1 91.12 90 GLY A O 1
ATOM 679 N N . GLN A 1 91 ? 4.055 6.613 -26.453 1 91.81 91 GLN A N 1
ATOM 680 C CA . GLN A 1 91 ? 5.137 6.465 -27.422 1 91.81 91 GLN A CA 1
ATOM 681 C C . GLN A 1 91 ? 6.145 5.414 -26.953 1 91.81 91 GLN A C 1
ATOM 683 O O . GLN A 1 91 ? 6.828 4.797 -27.781 1 91.81 91 GLN A O 1
ATOM 688 N N . ILE A 1 92 ? 6.258 5.238 -25.641 1 93.75 92 ILE A N 1
ATOM 689 C CA . ILE A 1 92 ? 7.25 4.316 -25.109 1 93.75 92 ILE A CA 1
ATOM 690 C C . ILE A 1 92 ? 6.547 3.172 -24.375 1 93.75 92 ILE A C 1
ATOM 692 O O . ILE A 1 92 ? 5.965 3.375 -23.312 1 93.75 92 ILE A O 1
ATOM 696 N N . SER A 1 93 ? 6.57 2.059 -24.984 1 94.12 93 SER A N 1
ATOM 697 C CA . SER A 1 93 ? 6.141 0.834 -24.312 1 94.12 93 SER A CA 1
ATOM 698 C C . SER A 1 93 ? 7.297 0.177 -23.578 1 94.12 93 SER A C 1
ATOM 700 O O . SER A 1 93 ? 8.438 0.192 -24.047 1 94.12 93 SER A O 1
ATOM 702 N N . VAL A 1 94 ? 6.992 -0.352 -22.438 1 97.62 94 VAL A N 1
ATOM 703 C CA . VAL A 1 94 ? 8.047 -0.973 -21.641 1 97.62 94 VAL A CA 1
ATOM 704 C C . VAL A 1 94 ? 7.688 -2.43 -21.359 1 97.62 94 VAL A C 1
ATOM 706 O O . VAL A 1 94 ? 7.352 -2.783 -20.219 1 97.62 94 VAL A O 1
ATOM 709 N N . PRO A 1 95 ? 7.75 -3.254 -22.375 1 98.31 95 PRO A N 1
ATOM 710 C CA . PRO A 1 95 ? 7.52 -4.68 -22.156 1 98.31 95 PRO A CA 1
ATOM 711 C C . PRO A 1 95 ? 8.633 -5.344 -21.344 1 98.31 95 PRO A C 1
ATOM 713 O O . PRO A 1 95 ? 9.719 -5.598 -21.875 1 98.31 95 PRO A O 1
ATOM 716 N N . ILE A 1 96 ? 8.414 -5.602 -20.094 1 98.81 96 ILE A N 1
ATOM 717 C CA . ILE A 1 96 ? 9.422 -6.137 -19.172 1 98.81 96 ILE A CA 1
ATOM 718 C C . ILE A 1 96 ? 8.734 -6.926 -18.062 1 98.81 96 ILE A C 1
ATOM 720 O O . ILE A 1 96 ? 7.637 -6.57 -17.625 1 98.81 96 ILE A O 1
ATOM 724 N N . VAL A 1 97 ? 9.344 -7.984 -17.656 1 98.88 97 VAL A N 1
ATOM 725 C CA . VAL A 1 97 ? 8.867 -8.766 -16.516 1 98.88 97 VAL A CA 1
ATOM 726 C C . VAL A 1 97 ? 9.875 -8.68 -15.367 1 98.88 97 VAL A C 1
ATOM 728 O O . VAL A 1 97 ? 11.062 -8.922 -15.57 1 98.88 97 VAL A O 1
ATOM 731 N N . PHE A 1 98 ? 9.445 -8.234 -14.242 1 98.88 98 PHE A N 1
ATOM 732 C CA . PHE A 1 98 ? 10.203 -8.328 -12.992 1 98.88 98 PHE A CA 1
ATOM 733 C C . PHE A 1 98 ? 9.742 -9.523 -12.172 1 98.88 98 PHE A C 1
ATOM 735 O O . PHE A 1 98 ? 8.609 -9.555 -11.688 1 98.88 98 PHE A O 1
ATOM 742 N N . ARG A 1 99 ? 10.602 -10.484 -11.945 1 98.44 99 ARG A N 1
ATOM 743 C CA . ARG A 1 99 ? 10.133 -11.688 -11.266 1 98.44 99 ARG A CA 1
ATOM 744 C C . ARG A 1 99 ? 11.07 -12.07 -10.125 1 98.44 99 ARG A C 1
ATOM 746 O O . ARG A 1 99 ? 12.242 -11.68 -10.117 1 98.44 99 ARG A O 1
ATOM 753 N N . GLY A 1 100 ? 10.625 -12.82 -9.203 1 97.44 100 GLY A N 1
ATOM 754 C CA . GLY A 1 100 ? 11.359 -13.383 -8.078 1 97.44 100 GLY A CA 1
ATOM 755 C C . GLY A 1 100 ? 10.461 -13.891 -6.969 1 97.44 100 GLY A C 1
ATOM 756 O O . GLY A 1 100 ? 9.266 -13.602 -6.953 1 97.44 100 GLY A O 1
ATOM 757 N N . PRO A 1 101 ? 11.031 -14.703 -6.113 1 97.06 101 PRO A N 1
ATOM 758 C CA . PRO A 1 101 ? 10.227 -15.172 -4.984 1 97.06 101 PRO A CA 1
ATOM 759 C C . PRO A 1 101 ? 9.859 -14.055 -4.012 1 97.06 101 PRO A C 1
ATOM 761 O O . PRO A 1 101 ? 10.719 -13.25 -3.637 1 97.06 101 PRO A O 1
ATOM 764 N N . ASN A 1 102 ? 8.633 -13.984 -3.672 1 97.5 102 ASN A N 1
ATOM 765 C CA . ASN A 1 102 ? 8.047 -12.945 -2.832 1 97.5 102 ASN A CA 1
ATOM 766 C C . ASN A 1 102 ? 7.523 -13.516 -1.518 1 97.5 102 ASN A C 1
ATOM 768 O O . ASN A 1 102 ? 7.102 -14.672 -1.463 1 97.5 102 ASN A O 1
ATOM 772 N N . GLY A 1 103 ? 7.508 -12.641 -0.485 1 93.38 103 GLY A N 1
ATOM 773 C CA . GLY A 1 103 ? 6.926 -13.031 0.789 1 93.38 103 GLY A CA 1
ATOM 774 C C . GLY A 1 103 ? 7.887 -13.82 1.666 1 93.38 103 GLY A C 1
ATOM 775 O O . GLY A 1 103 ? 9.102 -13.734 1.495 1 93.38 103 GLY A O 1
ATOM 776 N N . ALA A 1 104 ? 7.324 -14.523 2.625 1 89.75 104 ALA A N 1
ATOM 777 C CA . ALA A 1 104 ? 8.117 -15.219 3.637 1 89.75 104 ALA A CA 1
ATOM 778 C C . ALA A 1 104 ? 8.617 -16.562 3.113 1 89.75 104 ALA A C 1
ATOM 780 O O . ALA A 1 104 ? 7.883 -17.281 2.432 1 89.75 104 ALA A O 1
ATOM 781 N N . ALA A 1 105 ? 9.867 -16.672 3.307 1 89.31 105 ALA A N 1
ATOM 782 C CA . ALA A 1 105 ? 10.484 -18 3.164 1 89.31 105 ALA A CA 1
ATOM 783 C C . ALA A 1 105 ? 10.812 -18.609 4.527 1 89.31 105 ALA A C 1
ATOM 785 O O . ALA A 1 105 ? 10.211 -18.234 5.539 1 89.31 105 ALA A O 1
ATOM 786 N N . ALA A 1 106 ? 11.641 -19.578 4.625 1 85.38 106 ALA A N 1
ATOM 787 C CA . ALA A 1 106 ? 11.93 -20.234 5.898 1 85.38 106 ALA A CA 1
ATOM 788 C C . ALA A 1 106 ? 13.227 -19.703 6.504 1 85.38 106 ALA A C 1
ATOM 790 O O . ALA A 1 106 ? 14.297 -19.828 5.902 1 85.38 106 ALA A O 1
ATOM 791 N N . GLY A 1 107 ? 12.977 -19 7.66 1 87 107 GLY A N 1
ATOM 792 C CA . GLY A 1 107 ? 14.133 -18.656 8.477 1 87 107 GLY A CA 1
ATOM 793 C C . GLY A 1 107 ? 14.961 -17.531 7.895 1 87 107 GLY A C 1
ATOM 794 O O . GLY A 1 107 ? 16.188 -17.516 8.039 1 87 107 GLY A O 1
ATOM 795 N N . VAL A 1 108 ? 14.359 -16.531 7.195 1 85.81 108 VAL A N 1
ATOM 796 C CA . VAL A 1 108 ? 15.172 -15.516 6.531 1 85.81 108 VAL A CA 1
ATOM 797 C C . VAL A 1 108 ? 14.977 -14.164 7.227 1 85.81 108 VAL A C 1
ATOM 799 O O . VAL A 1 108 ? 15.594 -13.172 6.84 1 85.81 108 VAL A O 1
ATOM 802 N N . GLY A 1 109 ? 14.117 -14.102 8.227 1 88.62 109 GLY A N 1
ATOM 803 C CA . GLY A 1 109 ? 14.008 -12.93 9.086 1 88.62 109 GLY A CA 1
ATOM 804 C C . GLY A 1 109 ? 13.273 -11.773 8.43 1 88.62 109 GLY A C 1
ATOM 805 O O . GLY A 1 109 ? 12.531 -11.969 7.469 1 88.62 109 GLY A O 1
ATOM 806 N N . ALA A 1 110 ? 13.453 -10.602 8.953 1 86.62 110 ALA A N 1
ATOM 807 C CA . ALA A 1 110 ? 12.594 -9.453 8.695 1 86.62 110 ALA A CA 1
ATOM 808 C C . ALA A 1 110 ? 12.914 -8.82 7.348 1 86.62 110 ALA A C 1
ATOM 810 O O . ALA A 1 110 ? 12.031 -8.266 6.691 1 86.62 110 ALA A O 1
ATOM 811 N N . GLN A 1 111 ? 14.094 -8.883 6.828 1 86.81 111 GLN A N 1
ATOM 812 C CA . GLN A 1 111 ? 14.484 -8.117 5.652 1 86.81 111 GLN A CA 1
ATOM 813 C C . GLN A 1 111 ? 14.281 -8.93 4.375 1 86.81 111 GLN A C 1
ATOM 815 O O . GLN A 1 111 ? 14.367 -8.391 3.271 1 86.81 111 GLN A O 1
ATOM 820 N N . HIS A 1 112 ? 13.844 -10.18 4.477 1 88.62 112 HIS A N 1
ATOM 821 C CA . HIS A 1 112 ? 13.711 -11.023 3.297 1 88.62 112 HIS A CA 1
ATOM 822 C C . HIS A 1 112 ? 12.336 -11.672 3.232 1 88.62 112 HIS A C 1
ATOM 824 O O . HIS A 1 112 ? 12.156 -12.711 2.594 1 88.62 112 HIS A O 1
ATOM 830 N N . SER A 1 113 ? 11.406 -11.109 3.928 1 91.94 113 SER A N 1
ATOM 831 C CA . SER A 1 113 ? 10.148 -11.836 4.055 1 91.94 113 SER A CA 1
ATOM 832 C C . SER A 1 113 ? 8.961 -10.953 3.686 1 91.94 113 SER A C 1
ATOM 834 O O . SER A 1 113 ? 7.809 -11.359 3.838 1 91.94 113 SER A O 1
ATOM 836 N N . GLN A 1 114 ? 9.211 -9.812 3.309 1 92.88 114 GLN A N 1
ATOM 837 C CA . GLN A 1 114 ? 8.102 -8.898 3.043 1 92.88 114 GLN A CA 1
ATOM 838 C C . GLN A 1 114 ? 7.371 -9.281 1.76 1 92.88 114 GLN A C 1
ATOM 840 O O . GLN A 1 114 ? 8 -9.633 0.759 1 92.88 114 GLN A O 1
ATOM 845 N N . CYS A 1 115 ? 6.062 -9.289 1.815 1 96.75 115 CYS A N 1
ATOM 846 C CA . CYS A 1 115 ? 5.23 -9.445 0.627 1 96.75 115 CYS A CA 1
ATOM 847 C C . CYS A 1 115 ? 4.98 -8.102 -0.044 1 96.75 115 CYS A C 1
ATOM 849 O O . CYS A 1 115 ? 4.387 -7.203 0.555 1 96.75 115 CYS A O 1
ATOM 851 N N . TYR A 1 116 ? 5.309 -7.953 -1.273 1 97.06 116 TYR A N 1
ATOM 852 C CA . TYR A 1 116 ? 5.258 -6.68 -1.979 1 97.06 116 TYR A CA 1
ATOM 853 C C . TYR A 1 116 ? 4.023 -6.598 -2.871 1 97.06 116 TYR A C 1
ATOM 855 O O . TYR A 1 116 ? 3.879 -5.656 -3.656 1 97.06 116 TYR A O 1
ATOM 863 N N . ALA A 1 117 ? 3.107 -7.508 -2.758 1 98.31 117 ALA A N 1
ATOM 864 C CA . ALA A 1 117 ? 1.94 -7.566 -3.633 1 98.31 117 ALA A CA 1
ATOM 865 C C . ALA A 1 117 ? 1.139 -6.27 -3.561 1 98.31 117 ALA A C 1
ATOM 867 O O . ALA A 1 117 ? 0.846 -5.656 -4.59 1 98.31 117 ALA A O 1
ATOM 868 N N . ALA A 1 118 ? 0.869 -5.805 -2.395 1 98.06 118 ALA A N 1
ATOM 869 C CA . ALA A 1 118 ? 0.055 -4.602 -2.232 1 98.06 118 ALA A CA 1
ATOM 870 C C . ALA A 1 118 ? 0.787 -3.369 -2.756 1 98.06 118 ALA A C 1
ATOM 872 O O . ALA A 1 118 ? 0.175 -2.488 -3.363 1 98.06 118 ALA A O 1
ATOM 873 N N . TRP A 1 119 ? 2.107 -3.289 -2.549 1 97.25 119 TRP A N 1
ATOM 874 C CA . TRP A 1 119 ? 2.902 -2.129 -2.941 1 97.25 119 TRP A CA 1
ATOM 875 C C . TRP A 1 119 ? 2.859 -1.928 -4.453 1 97.25 119 TRP A C 1
ATOM 877 O O . TRP A 1 119 ? 2.404 -0.886 -4.934 1 97.25 119 TRP A O 1
ATOM 887 N N . TYR A 1 120 ? 3.24 -2.969 -5.098 1 98.25 120 TYR A N 1
ATOM 888 C CA . TYR A 1 120 ? 3.355 -2.814 -6.543 1 98.25 120 TYR A CA 1
ATOM 889 C C . TYR A 1 120 ? 1.98 -2.779 -7.199 1 98.25 120 TYR A C 1
ATOM 891 O O . TYR A 1 120 ? 1.793 -2.125 -8.227 1 98.25 120 TYR A O 1
ATOM 899 N N . ALA A 1 121 ? 0.985 -3.414 -6.555 1 98.44 121 ALA A N 1
ATOM 900 C CA . ALA A 1 121 ? -0.363 -3.389 -7.117 1 98.44 121 ALA A CA 1
ATOM 901 C C . ALA A 1 121 ? -1.024 -2.031 -6.895 1 98.44 121 ALA A C 1
ATOM 903 O O . ALA A 1 121 ? -2.061 -1.733 -7.496 1 98.44 121 ALA A O 1
ATOM 904 N N . HIS A 1 122 ? -0.447 -1.229 -6.07 1 98.06 122 HIS A N 1
ATOM 905 C CA . HIS A 1 122 ? -0.935 0.118 -5.797 1 98.06 122 HIS A CA 1
ATOM 906 C C . HIS A 1 122 ? -0.646 1.057 -6.961 1 98.06 122 HIS A C 1
ATOM 908 O O . HIS A 1 122 ? -1.264 2.117 -7.078 1 98.06 122 HIS A O 1
ATOM 914 N N . VAL A 1 123 ? 0.212 0.691 -7.926 1 97.56 123 VAL A N 1
ATOM 915 C CA . VAL A 1 123 ? 0.795 1.622 -8.891 1 97.56 123 VAL A CA 1
ATOM 916 C C . VAL A 1 123 ? 0.139 1.435 -10.25 1 97.56 123 VAL A C 1
ATOM 918 O O . VAL A 1 123 ? 0.274 0.378 -10.875 1 97.56 123 VAL A O 1
ATOM 921 N N . PRO A 1 124 ? -0.512 2.486 -10.742 1 97.06 124 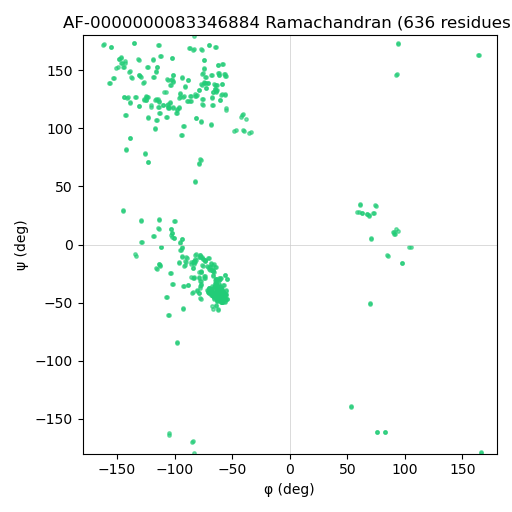PRO A N 1
ATOM 922 C CA . PRO A 1 124 ? -1.004 2.391 -12.117 1 97.06 124 PRO A CA 1
ATOM 923 C C . PRO A 1 124 ? 0.119 2.191 -13.133 1 97.06 124 PRO A C 1
ATOM 925 O O . PRO A 1 124 ? 1.206 2.752 -12.977 1 97.06 124 PRO A O 1
ATOM 928 N N . GLY A 1 125 ? -0.157 1.474 -14.148 1 96.5 125 GLY A N 1
ATOM 929 C CA . GLY A 1 125 ? 0.834 1.186 -15.172 1 96.5 125 GLY A CA 1
ATOM 930 C C . GLY A 1 125 ? 1.505 -0.164 -14.992 1 96.5 125 GLY A C 1
ATOM 931 O O . GLY A 1 125 ? 2.127 -0.683 -15.922 1 96.5 125 GLY A O 1
ATOM 932 N N . LEU A 1 126 ? 1.362 -0.735 -13.812 1 98.25 126 LEU A N 1
ATOM 933 C CA . LEU A 1 126 ? 1.91 -2.061 -13.547 1 98.25 126 LEU A CA 1
ATOM 934 C C . LEU A 1 126 ? 0.817 -3.123 -13.602 1 98.25 126 LEU A C 1
ATOM 936 O O . LEU A 1 126 ? -0.348 -2.836 -13.32 1 98.25 126 LEU A O 1
ATOM 940 N N . LYS A 1 127 ? 1.184 -4.223 -14.047 1 98.75 127 LYS A N 1
ATOM 941 C CA . LYS A 1 127 ? 0.437 -5.445 -13.758 1 98.75 127 LYS A CA 1
ATOM 942 C C . LYS A 1 127 ? 1.176 -6.312 -12.742 1 98.75 127 LYS A C 1
ATOM 944 O O . LYS A 1 127 ? 2.408 -6.352 -12.727 1 98.75 127 LYS A O 1
ATOM 949 N N . VAL A 1 128 ? 0.421 -6.93 -11.852 1 98.94 128 VAL A N 1
ATOM 950 C CA . VAL A 1 128 ? 1.029 -7.703 -10.773 1 98.94 128 VAL A CA 1
ATOM 951 C C . VAL A 1 128 ? 0.373 -9.078 -10.688 1 98.94 128 VAL A C 1
ATOM 953 O O . VAL A 1 128 ? -0.834 -9.188 -10.453 1 98.94 128 VAL A O 1
ATOM 956 N N . LEU A 1 129 ? 1.152 -10.109 -10.867 1 98.94 129 LEU A N 1
ATOM 957 C CA . LEU A 1 129 ? 0.688 -11.492 -10.867 1 98.94 129 LEU A CA 1
ATOM 958 C C . LEU A 1 129 ? 1.344 -12.289 -9.742 1 98.94 129 LEU A C 1
ATOM 960 O O . LEU A 1 129 ? 2.498 -12.031 -9.391 1 98.94 129 LEU A O 1
ATOM 964 N N . ALA A 1 130 ? 0.606 -13.227 -9.133 1 98.81 130 ALA A N 1
ATOM 965 C CA . ALA A 1 130 ? 1.085 -14.086 -8.055 1 98.81 130 ALA A CA 1
ATOM 966 C C . ALA A 1 130 ? 0.588 -15.516 -8.234 1 98.81 130 ALA A C 1
ATOM 968 O O . ALA A 1 130 ? -0.444 -15.898 -7.676 1 98.81 130 ALA A O 1
ATOM 969 N N . PRO A 1 131 ? 1.362 -16.344 -8.898 1 98.75 131 PRO A N 1
ATOM 970 C CA . PRO A 1 131 ? 0.921 -17.703 -9.219 1 98.75 131 PRO A CA 1
ATOM 971 C C . PRO A 1 131 ? 0.936 -18.641 -8 1 98.75 131 PRO A C 1
ATOM 973 O O . PRO A 1 131 ? 1.738 -18.438 -7.086 1 98.75 131 PRO A O 1
ATOM 976 N N . TYR A 1 132 ? 0.09 -19.609 -8.008 1 98.69 132 TYR A N 1
ATOM 977 C CA . TYR A 1 132 ? 0.02 -20.641 -6.988 1 98.69 132 TYR A CA 1
ATOM 978 C C . TYR A 1 132 ? 0.552 -21.969 -7.516 1 98.69 132 TYR A C 1
ATOM 980 O O . TYR A 1 132 ? 1.393 -22.609 -6.875 1 98.69 132 TYR A O 1
ATOM 988 N N . SER A 1 133 ? 0.19 -22.375 -8.68 1 98.19 133 SER A N 1
ATOM 989 C CA . SER A 1 133 ? 0.442 -23.719 -9.203 1 98.19 133 SER A CA 1
ATOM 990 C C . SER A 1 133 ? 1.404 -23.672 -10.391 1 98.19 133 SER A C 1
ATOM 992 O O . SER A 1 133 ? 1.729 -22.594 -10.891 1 98.19 133 SER A O 1
ATOM 994 N N . ALA A 1 134 ? 1.816 -24.906 -10.797 1 97.31 134 ALA A N 1
ATOM 995 C CA . ALA A 1 134 ? 2.664 -25.016 -11.977 1 97.31 134 ALA A CA 1
ATOM 996 C C . ALA A 1 134 ? 1.941 -24.484 -13.219 1 97.31 134 ALA A C 1
ATOM 998 O O . ALA A 1 134 ? 2.545 -23.828 -14.062 1 97.31 134 ALA A O 1
ATOM 999 N N . GLU A 1 135 ? 0.648 -24.812 -13.273 1 97.75 135 GLU A N 1
ATOM 1000 C CA . GLU A 1 135 ? -0.184 -24.297 -14.352 1 97.75 135 GLU A CA 1
ATOM 1001 C C . GLU A 1 135 ? -0.199 -22.781 -14.359 1 97.75 135 GLU A C 1
ATOM 1003 O O . GLU A 1 135 ? -0.027 -22.156 -15.414 1 97.75 135 GLU A O 1
ATOM 1008 N N . ASP A 1 136 ? -0.444 -22.156 -13.234 1 98.38 136 ASP A N 1
ATOM 1009 C CA . ASP A 1 136 ? -0.436 -20.703 -13.102 1 98.38 136 ASP A CA 1
ATOM 1010 C C . ASP A 1 136 ? 0.901 -20.109 -13.547 1 98.38 136 ASP A C 1
ATOM 1012 O O . ASP A 1 136 ? 0.937 -19.156 -14.328 1 98.38 136 ASP A O 1
ATOM 1016 N N . ALA A 1 137 ? 1.999 -20.719 -13.008 1 97.81 137 ALA A N 1
ATOM 1017 C CA . ALA A 1 137 ? 3.342 -20.219 -13.273 1 97.81 137 ALA A CA 1
ATOM 1018 C C . ALA A 1 137 ? 3.648 -20.219 -14.766 1 97.81 137 ALA A C 1
ATOM 1020 O O . ALA A 1 137 ? 4.113 -19.219 -15.32 1 97.81 137 ALA A O 1
ATOM 1021 N N . ARG A 1 138 ? 3.385 -21.344 -15.375 1 97.25 138 ARG A N 1
ATOM 1022 C CA . ARG A 1 138 ? 3.67 -21.484 -16.797 1 97.25 138 ARG A CA 1
ATOM 1023 C C . ARG A 1 138 ? 2.816 -20.516 -17.625 1 97.25 138 ARG A C 1
ATOM 1025 O O . ARG A 1 138 ? 3.338 -19.766 -18.438 1 97.25 138 ARG A O 1
ATOM 1032 N N . GLY A 1 139 ? 1.505 -20.562 -17.406 1 98.25 139 GLY A N 1
ATOM 1033 C CA . GLY A 1 139 ? 0.579 -19.781 -18.203 1 98.25 139 GLY A CA 1
ATOM 1034 C C . GLY A 1 139 ? 0.712 -18.281 -18 1 98.25 139 GLY A C 1
ATOM 1035 O O . GLY A 1 139 ? 0.7 -17.5 -18.953 1 98.25 139 GLY A O 1
ATOM 1036 N N . LEU A 1 140 ? 0.837 -17.828 -16.797 1 98.81 140 LEU A N 1
ATOM 1037 C CA . LEU A 1 140 ? 0.863 -16.406 -16.484 1 98.81 140 LEU A CA 1
ATOM 1038 C C . LEU A 1 140 ? 2.215 -15.797 -16.828 1 98.81 140 LEU A C 1
ATOM 1040 O O . LEU A 1 140 ? 2.291 -14.633 -17.234 1 98.81 140 LEU A O 1
ATOM 1044 N N . LEU A 1 141 ? 3.332 -16.562 -16.672 1 98.44 141 LEU A N 1
ATOM 1045 C CA . LEU A 1 141 ? 4.633 -16.016 -17.031 1 98.44 141 LEU A CA 1
ATOM 1046 C C . LEU A 1 141 ? 4.711 -15.766 -18.531 1 98.44 141 LEU A C 1
ATOM 1048 O O . LEU A 1 141 ? 5.234 -14.734 -18.969 1 98.44 141 LEU A O 1
ATOM 1052 N N . LYS A 1 142 ? 4.207 -16.703 -19.297 1 98 142 LYS A N 1
ATOM 1053 C CA . LYS A 1 142 ? 4.168 -16.5 -20.734 1 98 142 LYS A CA 1
ATOM 1054 C C . LYS A 1 142 ? 3.332 -15.266 -21.094 1 98 142 LYS A C 1
ATOM 1056 O O . LYS A 1 142 ? 3.738 -14.453 -21.938 1 98 142 LYS A O 1
ATOM 1061 N N . ALA A 1 143 ? 2.162 -15.18 -20.438 1 98.69 143 ALA A N 1
ATOM 1062 C CA . ALA A 1 143 ? 1.313 -14.016 -20.656 1 98.69 143 ALA A CA 1
ATOM 1063 C C . ALA A 1 143 ? 2.049 -12.727 -20.297 1 98.69 143 ALA A C 1
ATOM 1065 O O . ALA A 1 143 ? 1.954 -11.727 -21.016 1 98.69 143 ALA A O 1
ATOM 1066 N N . ALA A 1 144 ? 2.77 -12.766 -19.234 1 98.81 144 ALA A N 1
ATOM 1067 C CA . ALA A 1 144 ? 3.518 -11.602 -18.766 1 98.81 144 ALA A CA 1
ATOM 1068 C C . ALA A 1 144 ? 4.586 -11.195 -19.781 1 98.81 144 ALA A C 1
ATOM 1070 O O . ALA A 1 144 ? 4.73 -10.008 -20.094 1 98.81 144 ALA A O 1
ATOM 1071 N N . ILE A 1 145 ? 5.328 -12.156 -20.266 1 98.38 145 ILE A N 1
ATOM 1072 C CA . ILE A 1 145 ? 6.414 -11.898 -21.203 1 98.38 145 ILE A CA 1
ATOM 1073 C C . ILE A 1 145 ? 5.852 -11.328 -22.516 1 98.38 145 ILE A C 1
ATOM 1075 O O . ILE A 1 145 ? 6.465 -10.461 -23.125 1 98.38 145 ILE A O 1
ATOM 1079 N N . ARG A 1 146 ? 4.691 -11.734 -22.875 1 97.75 146 ARG A N 1
ATOM 1080 C CA . ARG A 1 146 ? 4.078 -11.305 -24.141 1 97.75 146 ARG A CA 1
ATOM 1081 C C . ARG A 1 146 ? 3.385 -9.961 -23.969 1 97.75 146 ARG A C 1
ATOM 1083 O O . ARG A 1 146 ? 3.033 -9.312 -24.969 1 97.75 146 ARG A O 1
ATOM 1090 N N . ASP A 1 147 ? 3.131 -9.492 -22.766 1 97.94 147 ASP A N 1
ATOM 1091 C CA . ASP A 1 147 ? 2.404 -8.258 -22.469 1 97.94 147 ASP A CA 1
ATOM 1092 C C . ASP A 1 147 ? 3.24 -7.031 -22.828 1 97.94 147 ASP A C 1
ATOM 1094 O O . ASP A 1 147 ? 4.445 -7 -22.578 1 97.94 147 ASP A O 1
ATOM 1098 N N . PRO A 1 148 ? 2.648 -6.074 -23.375 1 97 148 PRO A N 1
ATOM 1099 C CA . PRO A 1 148 ? 3.406 -4.875 -23.75 1 97 148 PRO A CA 1
ATOM 1100 C C . PRO A 1 148 ? 3.707 -3.971 -22.562 1 97 148 PRO A C 1
ATOM 1102 O O . PRO A 1 148 ? 4.457 -3 -22.688 1 97 148 PRO A O 1
ATOM 1105 N N . ASP A 1 149 ? 3.148 -4.215 -21.391 1 97.25 149 ASP A N 1
ATOM 1106 C CA . ASP A 1 149 ? 3.328 -3.408 -20.188 1 97.25 149 ASP A CA 1
ATOM 1107 C C . ASP A 1 149 ? 4.301 -4.078 -19.219 1 97.25 149 ASP A C 1
ATOM 1109 O O . ASP A 1 149 ? 4.582 -5.273 -19.344 1 97.25 149 ASP A O 1
ATOM 1113 N N . PRO A 1 150 ? 4.859 -3.279 -18.297 1 98.69 150 PRO A N 1
ATOM 1114 C CA . PRO A 1 150 ? 5.648 -3.916 -17.234 1 98.69 150 PRO A CA 1
ATOM 1115 C C . PRO A 1 150 ? 4.809 -4.809 -16.328 1 98.69 150 PRO A C 1
ATOM 1117 O O . PRO A 1 150 ? 3.717 -4.414 -15.906 1 98.69 150 PRO A O 1
ATOM 1120 N N . VAL A 1 151 ? 5.316 -5.984 -16.062 1 98.88 151 VAL A N 1
ATOM 1121 C CA . VAL A 1 151 ? 4.605 -6.957 -15.234 1 98.88 151 VAL A CA 1
ATOM 1122 C C . VAL A 1 151 ? 5.488 -7.391 -14.07 1 98.88 151 VAL A C 1
ATOM 1124 O O . VAL A 1 151 ? 6.648 -7.762 -14.266 1 98.88 151 VAL A O 1
ATOM 1127 N N . VAL A 1 152 ? 4.977 -7.234 -12.898 1 98.94 152 VAL A N 1
ATOM 1128 C CA . VAL A 1 152 ? 5.586 -7.805 -11.703 1 98.94 152 VAL A CA 1
ATOM 1129 C C . VAL A 1 152 ? 5.055 -9.219 -11.469 1 98.94 152 VAL A C 1
ATOM 1131 O O . VAL A 1 152 ? 3.842 -9.43 -11.422 1 98.94 152 VAL A O 1
ATOM 1134 N N . PHE A 1 153 ? 5.922 -10.156 -11.391 1 98.88 153 PHE A N 1
ATOM 1135 C CA . PHE A 1 153 ? 5.582 -11.57 -11.258 1 98.88 153 PHE A CA 1
ATOM 1136 C C . PHE A 1 153 ? 6.098 -12.125 -9.93 1 98.88 153 PHE A C 1
ATOM 1138 O O . PHE A 1 153 ? 7.273 -12.492 -9.828 1 98.88 153 PHE A O 1
ATOM 1145 N N . LEU A 1 154 ? 5.215 -12.234 -8.953 1 98.81 154 LEU A N 1
ATOM 1146 C CA . LEU A 1 154 ? 5.57 -12.555 -7.578 1 98.81 154 LEU A CA 1
ATOM 1147 C C . LEU A 1 154 ? 5.453 -14.055 -7.316 1 98.81 154 LEU A C 1
ATOM 1149 O O . LEU A 1 154 ? 4.391 -14.539 -6.922 1 98.81 154 LEU A O 1
ATOM 1153 N N . GLU A 1 155 ? 6.488 -14.695 -7.445 1 98.19 155 GLU A N 1
ATOM 1154 C CA . GLU A 1 155 ? 6.562 -16.125 -7.168 1 98.19 155 GLU A CA 1
ATOM 1155 C C . GLU A 1 155 ? 6.77 -16.391 -5.68 1 98.19 155 GLU A C 1
ATOM 1157 O O . GLU A 1 155 ? 6.66 -15.477 -4.859 1 98.19 155 GLU A O 1
ATOM 1162 N N . ASN A 1 156 ? 6.852 -17.641 -5.285 1 97 156 ASN A N 1
ATOM 1163 C CA . ASN A 1 156 ? 7.086 -18.031 -3.9 1 97 156 ASN A CA 1
ATOM 1164 C C . ASN A 1 156 ? 8.156 -19.109 -3.793 1 97 156 ASN A C 1
ATOM 1166 O O . ASN A 1 156 ? 8.047 -20.156 -4.438 1 97 156 ASN A O 1
ATOM 1170 N N . GLU A 1 157 ? 9.148 -18.891 -2.988 1 94.62 157 GLU A N 1
ATOM 1171 C CA . GLU A 1 157 ? 10.305 -19.766 -2.879 1 94.62 157 GLU A CA 1
ATOM 1172 C C . GLU A 1 157 ? 9.891 -21.172 -2.451 1 94.62 157 GLU A C 1
ATOM 1174 O O . GLU A 1 157 ? 10.406 -22.172 -2.969 1 94.62 157 GLU A O 1
ATOM 1179 N N . LEU A 1 158 ? 8.977 -21.266 -1.523 1 93.31 158 LEU A N 1
ATOM 1180 C CA . LEU A 1 158 ? 8.562 -22.562 -0.97 1 93.31 158 LEU A CA 1
ATOM 1181 C C . LEU A 1 158 ? 7.75 -23.344 -1.986 1 93.31 158 LEU A C 1
ATOM 1183 O O . LEU A 1 158 ? 7.629 -24.578 -1.872 1 93.31 158 LEU A O 1
ATOM 1187 N N . LEU A 1 159 ? 7.242 -22.672 -2.979 1 95.56 159 LEU A N 1
ATOM 1188 C CA . LEU A 1 159 ? 6.441 -23.328 -3.996 1 95.56 159 LEU A CA 1
ATOM 1189 C C . LEU A 1 159 ? 7.328 -23.906 -5.102 1 95.56 159 LEU A C 1
ATOM 1191 O O . LEU A 1 159 ? 6.883 -24.719 -5.902 1 95.56 159 LEU A O 1
ATOM 1195 N N . TYR A 1 160 ? 8.57 -23.484 -5.191 1 93.94 160 TYR A N 1
ATOM 1196 C CA . TYR A 1 160 ? 9.492 -24 -6.203 1 93.94 160 TYR A CA 1
ATOM 1197 C C . TYR A 1 160 ? 9.68 -25.5 -6.043 1 93.94 160 TYR A C 1
ATOM 1199 O O . TYR A 1 160 ? 9.938 -26.219 -7.02 1 93.94 160 TYR A O 1
ATOM 1207 N N . GLY A 1 161 ? 9.547 -25.969 -4.789 1 92 161 GLY A N 1
ATOM 1208 C CA . GLY A 1 161 ? 9.781 -27.375 -4.516 1 92 161 GLY A CA 1
ATOM 1209 C C . GLY A 1 161 ? 8.516 -28.203 -4.527 1 92 161 GLY A C 1
ATOM 1210 O O . GLY A 1 161 ? 8.562 -29.422 -4.34 1 92 161 GLY A O 1
ATOM 1211 N N . GLU A 1 162 ? 7.473 -27.578 -4.789 1 94.31 162 GLU A N 1
ATOM 1212 C CA . GLU A 1 162 ? 6.191 -28.281 -4.766 1 94.31 162 GLU A CA 1
ATOM 1213 C C . GLU A 1 162 ? 5.812 -28.797 -6.152 1 94.31 162 GLU A C 1
ATOM 1215 O O . GLU A 1 162 ? 6.078 -28.125 -7.156 1 94.31 162 GLU A O 1
ATOM 1220 N N . SER A 1 163 ? 5.191 -30 -6.164 1 95.88 163 SER A N 1
ATOM 1221 C CA . SER A 1 163 ? 4.688 -30.562 -7.41 1 95.88 163 SER A CA 1
ATOM 1222 C C . SER A 1 163 ? 3.178 -30.391 -7.527 1 95.88 163 SER A C 1
ATOM 1224 O O . SER A 1 163 ? 2.457 -30.516 -6.535 1 95.88 163 SER A O 1
ATOM 1226 N N . PHE A 1 164 ? 2.754 -30.125 -8.727 1 96.62 164 PHE A N 1
ATOM 1227 C CA . PHE A 1 164 ? 1.335 -29.938 -9.008 1 96.62 164 PHE A CA 1
ATOM 1228 C C . PHE A 1 164 ? 0.898 -30.844 -10.156 1 96.62 164 PHE A C 1
ATOM 1230 O O . PHE A 1 164 ? 1.642 -31.031 -11.125 1 96.62 164 PHE A O 1
ATOM 1237 N N . PRO A 1 165 ? -0.311 -31.453 -10.023 1 94.06 165 PRO A N 1
ATOM 1238 C CA . PRO A 1 165 ? -0.84 -32.094 -11.227 1 94.06 165 PRO A CA 1
ATOM 1239 C C . PRO A 1 165 ? -1.124 -31.125 -12.359 1 94.06 165 PRO A C 1
ATOM 1241 O O . PRO A 1 165 ? -1.573 -30 -12.102 1 94.06 165 PRO A O 1
ATOM 1244 N N . VAL A 1 166 ? -0.754 -31.516 -13.602 1 94.31 166 VAL A N 1
ATOM 1245 C CA . VAL A 1 166 ? -1.023 -30.656 -14.742 1 94.31 166 VAL A CA 1
ATOM 1246 C C . VAL A 1 166 ? -1.681 -31.469 -15.859 1 94.31 166 VAL A C 1
ATOM 1248 O O . VAL A 1 166 ? -1.43 -32.656 -15.992 1 94.31 166 VAL A O 1
ATOM 1251 N N . SER A 1 167 ? -2.568 -30.797 -16.562 1 92.88 167 SER A N 1
ATOM 1252 C CA . SER A 1 167 ? -3.189 -31.422 -17.719 1 92.88 167 SER A CA 1
ATOM 1253 C C . SER A 1 167 ? -2.24 -31.438 -18.922 1 92.88 167 SER A C 1
ATOM 1255 O O . SER A 1 167 ? -1.228 -30.734 -18.922 1 92.88 167 SER A O 1
ATOM 1257 N N . ASP A 1 168 ? -2.602 -32.156 -19.906 1 94.75 168 ASP A N 1
ATOM 1258 C CA . ASP A 1 168 ? -1.822 -32.219 -21.141 1 94.75 168 ASP A CA 1
ATOM 1259 C C . ASP A 1 168 ? -1.803 -30.875 -21.844 1 94.75 168 ASP A C 1
ATOM 1261 O O . ASP A 1 168 ? -0.81 -30.5 -22.484 1 94.75 168 ASP A O 1
ATOM 1265 N N . GLU A 1 169 ? -2.828 -30.141 -21.688 1 94.75 169 GLU A N 1
ATOM 1266 C CA . GLU A 1 169 ? -2.947 -28.828 -22.312 1 94.75 169 GLU A CA 1
ATOM 1267 C C . GLU A 1 169 ? -1.875 -27.875 -21.797 1 94.75 169 GLU A C 1
ATOM 1269 O O . GLU A 1 169 ? -1.377 -27.031 -22.547 1 94.75 169 GLU A O 1
ATOM 1274 N N . VAL A 1 170 ? -1.513 -27.984 -20.594 1 94.12 170 VAL A N 1
ATOM 1275 C CA . VAL A 1 170 ? -0.538 -27.094 -19.953 1 94.12 170 VAL A CA 1
ATOM 1276 C C . VAL A 1 170 ? 0.834 -27.297 -20.594 1 94.12 170 VAL A C 1
ATOM 1278 O O . VAL A 1 170 ? 1.656 -26.391 -20.625 1 94.12 170 VAL A O 1
ATOM 1281 N N . LEU A 1 171 ? 1.034 -28.484 -21.203 1 93.06 171 LEU A N 1
ATOM 1282 C CA . LEU A 1 171 ? 2.344 -28.828 -21.75 1 93.06 171 LEU A CA 1
ATOM 1283 C C . LEU A 1 171 ? 2.52 -28.234 -23.141 1 93.06 171 LEU A C 1
ATOM 1285 O O . LEU A 1 171 ? 3.639 -28.172 -23.656 1 93.06 171 LEU A O 1
ATOM 1289 N N . ASP A 1 172 ? 1.426 -27.828 -23.656 1 94.25 172 ASP A N 1
ATOM 1290 C CA . ASP A 1 172 ? 1.483 -27.203 -24.969 1 94.25 172 ASP A CA 1
ATOM 1291 C C . ASP A 1 172 ? 2.262 -25.891 -24.922 1 94.25 172 ASP A C 1
ATOM 1293 O O . ASP A 1 172 ? 2.109 -25.094 -23.984 1 94.25 172 ASP A O 1
ATOM 1297 N N . SER A 1 173 ? 3.09 -25.688 -25.906 1 91.62 173 SER A N 1
ATOM 1298 C CA . SER A 1 173 ? 3.928 -24.484 -25.953 1 91.62 173 SER A CA 1
ATOM 1299 C C . SER A 1 173 ? 3.088 -23.234 -26.125 1 91.62 173 SER A C 1
ATOM 1301 O O . SER A 1 173 ? 3.535 -22.125 -25.797 1 91.62 173 SER A O 1
ATOM 1303 N N . SER A 1 174 ? 1.886 -23.375 -26.531 1 93.81 174 SER A N 1
ATOM 1304 C CA . SER A 1 174 ? 1.022 -22.219 -26.766 1 93.81 174 SER A CA 1
ATOM 1305 C C . SER A 1 174 ? 0.163 -21.922 -25.547 1 93.81 174 SER A C 1
ATOM 1307 O O . SER A 1 174 ? -0.535 -20.906 -25.5 1 93.81 174 SER A O 1
ATOM 1309 N N . PHE A 1 175 ? 0.246 -22.766 -24.547 1 96.38 175 PHE A N 1
ATOM 1310 C CA . PHE A 1 175 ? -0.571 -22.594 -23.359 1 96.38 175 PHE A CA 1
ATOM 1311 C C . PHE A 1 175 ? -0.288 -21.25 -22.703 1 96.38 175 PHE A C 1
ATOM 1313 O O . PHE A 1 175 ? 0.872 -20.875 -22.5 1 96.38 175 PHE A O 1
ATOM 1320 N N . CYS A 1 176 ? -1.294 -20.516 -22.438 1 97.44 176 CYS A N 1
ATOM 1321 C CA . CYS A 1 176 ? -1.228 -19.219 -21.797 1 97.44 176 CYS A CA 1
ATOM 1322 C C . CYS A 1 176 ? -2.484 -18.938 -20.969 1 97.44 176 CYS A C 1
ATOM 1324 O O . CYS A 1 176 ? -3.518 -19.578 -21.188 1 97.44 176 CYS A O 1
ATOM 1326 N N . LEU A 1 177 ? -2.426 -18.188 -20 1 98.25 177 LEU A N 1
ATOM 1327 C CA . LEU A 1 177 ? -3.559 -17.797 -19.172 1 98.25 177 LEU A CA 1
ATOM 1328 C C . LEU A 1 177 ? -3.805 -16.297 -19.266 1 98.25 177 LEU A C 1
ATOM 1330 O O . LEU A 1 177 ? -2.867 -15.523 -19.453 1 98.25 177 LEU A O 1
ATOM 1334 N N . PRO A 1 178 ? -5.012 -15.898 -19.141 1 98.44 178 PRO A N 1
ATOM 1335 C CA . PRO A 1 178 ? -5.297 -14.461 -19.203 1 98.44 178 PRO A CA 1
ATOM 1336 C C . PRO A 1 178 ? -4.875 -13.734 -17.922 1 98.44 178 PRO A C 1
ATOM 1338 O O . PRO A 1 178 ? -5.027 -14.273 -16.828 1 98.44 178 PRO A O 1
ATOM 1341 N N . ILE A 1 179 ? -4.312 -12.562 -18.109 1 98.69 179 ILE A N 1
ATOM 1342 C CA . ILE A 1 179 ? -4.023 -11.68 -16.984 1 98.69 179 ILE A CA 1
ATOM 1343 C C . ILE A 1 179 ? -5.309 -11.008 -16.516 1 98.69 179 ILE A C 1
ATOM 1345 O O . ILE A 1 179 ? -6.137 -10.594 -17.344 1 98.69 179 ILE A O 1
ATOM 1349 N N . GLY A 1 180 ? -5.516 -10.906 -15.219 1 98.69 180 GLY A N 1
ATOM 1350 C CA . GLY A 1 180 ? -6.676 -10.227 -14.672 1 98.69 180 GLY A CA 1
ATOM 1351 C C . GLY A 1 180 ? -7.844 -11.148 -14.406 1 98.69 180 GLY A C 1
ATOM 1352 O O . GLY A 1 180 ? -8.961 -10.695 -14.141 1 98.69 180 GLY A O 1
ATOM 1353 N N . LYS A 1 181 ? -7.527 -12.406 -14.453 1 98.81 181 LYS A N 1
ATOM 1354 C CA . LYS A 1 181 ? -8.578 -13.391 -14.195 1 98.81 181 LYS A CA 1
ATOM 1355 C C . LYS A 1 181 ? -8.195 -14.328 -13.055 1 98.81 181 LYS A C 1
ATOM 1357 O O . LYS A 1 181 ? -7.121 -14.938 -13.078 1 98.81 181 LYS A O 1
ATOM 1362 N N . ALA A 1 182 ? -9.055 -14.422 -12.094 1 98.88 182 ALA A N 1
ATOM 1363 C CA . ALA A 1 182 ? -8.883 -15.359 -10.992 1 98.88 182 ALA A CA 1
ATOM 1364 C C . ALA A 1 182 ? -9.383 -16.75 -11.367 1 98.88 182 ALA A C 1
ATOM 1366 O O . ALA A 1 182 ? -9.984 -16.938 -12.43 1 98.88 182 ALA A O 1
ATOM 1367 N N . LYS A 1 183 ? -9.055 -17.719 -10.539 1 98.81 183 LYS A N 1
ATOM 1368 C CA . LYS A 1 183 ? -9.516 -19.094 -10.742 1 98.81 183 LYS A CA 1
ATOM 1369 C C . LYS A 1 183 ? -10.242 -19.625 -9.508 1 98.81 183 LYS A C 1
ATOM 1371 O O . LYS A 1 183 ? -9.734 -19.516 -8.391 1 98.81 183 LYS A O 1
ATOM 1376 N N . ILE A 1 184 ? -11.422 -20.125 -9.68 1 98.88 184 ILE A N 1
ATOM 1377 C CA . ILE A 1 184 ? -12.078 -20.859 -8.602 1 98.88 184 ILE A CA 1
ATOM 1378 C C . ILE A 1 184 ? -11.484 -22.266 -8.492 1 98.88 184 ILE A C 1
ATOM 1380 O O . ILE A 1 184 ? -11.742 -23.125 -9.336 1 98.88 184 ILE A O 1
ATOM 1384 N N . GLU A 1 185 ? -10.695 -22.5 -7.5 1 98.75 185 GLU A N 1
ATOM 1385 C CA . GLU A 1 185 ? -10.023 -23.781 -7.316 1 98.75 185 GLU A CA 1
ATOM 1386 C C . GLU A 1 185 ? -10.984 -24.828 -6.754 1 98.75 185 GLU A C 1
ATOM 1388 O O . GLU A 1 185 ? -10.805 -26.016 -6.977 1 98.75 185 GLU A O 1
ATOM 1393 N N . ARG A 1 186 ? -11.93 -24.359 -5.969 1 98.81 186 ARG A N 1
ATOM 1394 C CA . ARG A 1 186 ? -12.938 -25.188 -5.312 1 98.81 186 ARG A CA 1
ATOM 1395 C C . ARG A 1 186 ? -14.281 -24.469 -5.238 1 98.81 186 ARG A C 1
ATOM 1397 O O . ARG A 1 186 ? -14.352 -23.344 -4.758 1 98.81 186 ARG A O 1
ATOM 1404 N N . GLN A 1 187 ? -15.297 -25.094 -5.695 1 98.81 187 GLN A N 1
ATOM 1405 C CA . GLN A 1 187 ? -16.641 -24.516 -5.602 1 98.81 187 GLN A CA 1
ATOM 1406 C C . GLN A 1 187 ? -17.188 -24.625 -4.184 1 98.81 187 GLN A C 1
ATOM 1408 O O . GLN A 1 187 ? -16.844 -25.562 -3.453 1 98.81 187 GLN A O 1
ATOM 1413 N N . GLY A 1 188 ? -17.984 -23.672 -3.781 1 98.81 188 GLY A N 1
ATOM 1414 C CA . GLY A 1 188 ? -18.656 -23.672 -2.492 1 98.81 188 GLY A CA 1
ATOM 1415 C C . GLY A 1 188 ? -19.828 -22.719 -2.426 1 98.81 188 GLY A C 1
ATOM 1416 O O . GLY A 1 188 ? -20.062 -21.953 -3.354 1 98.81 188 GLY A O 1
ATOM 1417 N N . LYS A 1 189 ? -20.609 -22.812 -1.284 1 98.62 189 LYS A N 1
ATOM 1418 C CA . LYS A 1 189 ? -21.844 -22.031 -1.23 1 98.62 189 LYS A CA 1
ATOM 1419 C C . LYS A 1 189 ? -21.969 -21.297 0.103 1 98.62 189 LYS A C 1
ATOM 1421 O O . LYS A 1 189 ? -22.859 -20.469 0.273 1 98.62 189 LYS A O 1
ATOM 1426 N N . ASP A 1 190 ? -21.109 -21.594 1.064 1 98.69 190 ASP A N 1
ATOM 1427 C CA . ASP A 1 190 ? -21.328 -21.062 2.406 1 98.69 190 ASP A CA 1
ATOM 1428 C C . ASP A 1 190 ? -20.422 -19.859 2.678 1 98.69 190 ASP A C 1
ATOM 1430 O O . ASP A 1 190 ? -20.812 -18.938 3.41 1 98.69 190 ASP A O 1
ATOM 1434 N N . VAL A 1 191 ? -19.234 -19.875 2.135 1 98.88 191 VAL A N 1
ATOM 1435 C CA . VAL A 1 191 ? -18.266 -18.812 2.396 1 98.88 191 VAL A CA 1
ATOM 1436 C C . VAL A 1 191 ? -17.25 -18.75 1.255 1 98.88 191 VAL A C 1
ATOM 1438 O O . VAL A 1 191 ? -16.828 -19.781 0.723 1 98.88 191 VAL A O 1
ATOM 1441 N N . THR A 1 192 ? -16.891 -17.578 0.844 1 98.94 192 THR A N 1
ATOM 1442 C CA . THR A 1 192 ? -15.82 -17.328 -0.121 1 98.94 192 THR A CA 1
ATOM 1443 C C . THR A 1 192 ? -14.492 -17.094 0.59 1 98.94 192 THR A C 1
ATOM 1445 O O . THR A 1 192 ? -14.422 -16.266 1.512 1 98.94 192 THR A O 1
ATOM 1448 N N . ILE A 1 193 ? -13.461 -17.812 0.22 1 98.94 193 ILE A N 1
ATOM 1449 C CA . ILE A 1 193 ? -12.102 -17.594 0.689 1 98.94 193 ILE A CA 1
ATOM 1450 C C . ILE A 1 193 ? -11.219 -17.156 -0.479 1 98.94 193 ILE A C 1
ATOM 1452 O O . ILE A 1 193 ? -11.086 -17.891 -1.467 1 98.94 193 ILE A O 1
ATOM 1456 N N . THR A 1 194 ? -10.648 -15.984 -0.425 1 98.94 194 THR A N 1
ATOM 1457 C CA . THR A 1 194 ? -9.719 -15.516 -1.447 1 98.94 194 THR A CA 1
ATOM 1458 C C . THR A 1 194 ? -8.273 -15.648 -0.962 1 98.94 194 THR A C 1
ATOM 1460 O O . THR A 1 194 ? -7.984 -15.398 0.21 1 98.94 194 THR A O 1
ATOM 1463 N N . ALA A 1 195 ? -7.426 -16.031 -1.795 1 98.94 195 ALA A N 1
ATOM 1464 C CA . ALA A 1 195 ? -6 -16.172 -1.505 1 98.94 195 ALA A CA 1
ATOM 1465 C C . ALA A 1 195 ? -5.168 -16.047 -2.779 1 98.94 195 ALA A C 1
ATOM 1467 O O . ALA A 1 195 ? -5.715 -15.984 -3.881 1 98.94 195 ALA A O 1
ATOM 1468 N N . PHE A 1 196 ? -3.926 -15.961 -2.654 1 98.75 196 PHE A N 1
ATOM 1469 C CA . PHE A 1 196 ? -2.988 -16 -3.771 1 98.75 196 PHE A CA 1
ATOM 1470 C C . PHE A 1 196 ? -1.683 -16.672 -3.359 1 98.75 196 PHE A C 1
ATOM 1472 O O . PHE A 1 196 ? -1.415 -16.844 -2.168 1 98.75 196 PHE A O 1
ATOM 1479 N N . SER A 1 197 ? -0.954 -17.094 -4.352 1 98.25 197 SER A N 1
ATOM 1480 C CA . SER A 1 197 ? 0.336 -17.734 -4.105 1 98.25 197 SER A CA 1
ATOM 1481 C C . SER A 1 197 ? 0.203 -18.891 -3.121 1 98.25 197 SER A C 1
ATOM 1483 O O . SER A 1 197 ? -0.763 -19.656 -3.182 1 98.25 197 SER A O 1
ATOM 1485 N N . LYS A 1 198 ? 1.105 -19.078 -2.195 1 97.5 198 LYS A N 1
ATOM 1486 C CA . LYS A 1 198 ? 1.176 -20.234 -1.303 1 97.5 198 LYS A CA 1
ATOM 1487 C C . LYS A 1 198 ? -0.086 -20.344 -0.453 1 97.5 198 LYS A C 1
ATOM 1489 O O . LYS A 1 198 ? -0.519 -21.453 -0.119 1 97.5 198 LYS A O 1
ATOM 1494 N N . MET A 1 199 ? -0.748 -19.281 -0.148 1 98.56 199 MET A N 1
ATOM 1495 C CA . MET A 1 199 ? -1.906 -19.281 0.74 1 98.56 199 MET A CA 1
ATOM 1496 C C . MET A 1 199 ? -3.098 -19.969 0.09 1 98.56 199 MET A C 1
ATOM 1498 O O . MET A 1 199 ? -4.043 -20.359 0.777 1 98.56 199 MET A O 1
ATOM 1502 N N . VAL A 1 200 ? -3.088 -20.109 -1.251 1 98.88 200 VAL A N 1
ATOM 1503 C CA . VAL A 1 200 ? -4.152 -20.844 -1.92 1 98.88 200 VAL A CA 1
ATOM 1504 C C . VAL A 1 200 ? -4.168 -22.297 -1.421 1 98.88 200 VAL A C 1
ATOM 1506 O O . VAL A 1 200 ? -5.23 -22.844 -1.124 1 98.88 200 VAL A O 1
ATOM 1509 N N . GLY A 1 201 ? -2.982 -22.891 -1.327 1 98.62 201 GLY A N 1
ATOM 1510 C CA . GLY A 1 201 ? -2.891 -24.234 -0.794 1 98.62 201 GLY A CA 1
ATOM 1511 C C . GLY A 1 201 ? -3.443 -24.359 0.613 1 98.62 201 GLY A C 1
ATOM 1512 O O . GLY A 1 201 ? -4.18 -25.297 0.916 1 98.62 201 GLY A O 1
ATOM 1513 N N . TYR A 1 202 ? -3.117 -23.391 1.496 1 98.69 202 TYR A N 1
ATOM 1514 C CA . TYR A 1 202 ? -3.623 -23.391 2.863 1 98.69 202 TYR A CA 1
ATOM 1515 C C . TYR A 1 202 ? -5.141 -23.234 2.885 1 98.69 202 TYR A C 1
ATOM 1517 O O . TYR A 1 202 ? -5.82 -23.875 3.688 1 98.69 202 TYR A O 1
ATOM 1525 N N . ALA A 1 203 ? -5.645 -22.422 1.989 1 98.94 203 ALA A N 1
ATOM 1526 C CA . ALA A 1 203 ? -7.086 -22.219 1.896 1 98.94 203 ALA A CA 1
ATOM 1527 C C . ALA A 1 203 ? -7.797 -23.5 1.468 1 98.94 203 ALA A C 1
ATOM 1529 O O . ALA A 1 203 ? -8.875 -23.812 1.972 1 98.94 203 ALA A O 1
ATOM 1530 N N . LEU A 1 204 ? -7.176 -24.203 0.501 1 98.88 204 LEU A N 1
ATOM 1531 C CA . LEU A 1 204 ? -7.75 -25.453 0.04 1 98.88 204 LEU A CA 1
ATOM 1532 C C . LEU A 1 204 ? -7.762 -26.5 1.16 1 98.88 204 LEU A C 1
ATOM 1534 O O . LEU A 1 204 ? -8.742 -27.219 1.338 1 98.88 204 LEU A O 1
ATOM 1538 N N . GLN A 1 205 ? -6.684 -26.547 1.934 1 98.88 205 GLN A N 1
ATOM 1539 C CA . GLN A 1 205 ? -6.641 -27.438 3.092 1 98.88 205 GLN A CA 1
ATOM 1540 C C . GLN A 1 205 ? -7.711 -27.047 4.113 1 98.88 205 GLN A C 1
ATOM 1542 O O . GLN A 1 205 ? -8.391 -27.922 4.66 1 98.88 205 GLN A O 1
ATOM 1547 N N . ALA A 1 206 ? -7.824 -25.781 4.383 1 98.88 206 ALA A N 1
ATOM 1548 C CA . ALA A 1 206 ? -8.852 -25.297 5.301 1 98.88 206 ALA A CA 1
ATOM 1549 C C . ALA A 1 206 ? -10.242 -25.688 4.809 1 98.88 206 ALA A C 1
ATOM 1551 O O . ALA A 1 206 ? -11.094 -26.094 5.602 1 98.88 206 ALA A O 1
ATOM 1552 N N . ALA A 1 207 ? -10.453 -25.562 3.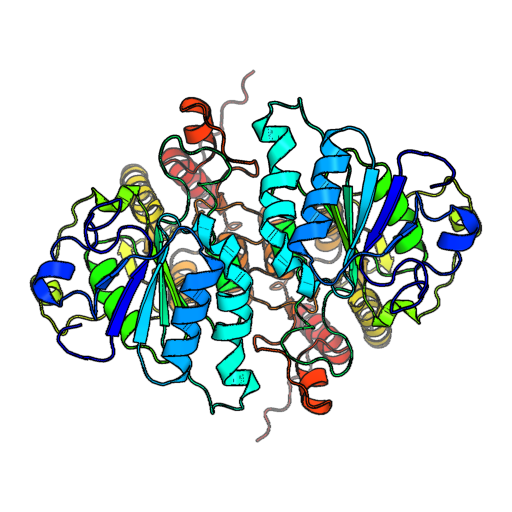529 1 98.88 207 ALA A N 1
ATOM 1553 C CA . ALA A 1 207 ? -11.742 -25.906 2.939 1 98.88 207 ALA A CA 1
ATOM 1554 C C . ALA A 1 207 ? -12.062 -27.375 3.15 1 98.88 207 ALA A C 1
ATOM 1556 O O . ALA A 1 207 ? -13.211 -27.75 3.391 1 98.88 207 ALA A O 1
ATOM 1557 N N . ASP A 1 208 ? -11.039 -28.25 3.029 1 98.81 208 ASP A N 1
ATOM 1558 C CA . ASP A 1 208 ? -11.219 -29.672 3.291 1 98.81 208 ASP A CA 1
ATOM 1559 C C . ASP A 1 208 ? -11.68 -29.922 4.727 1 98.81 208 ASP A C 1
ATOM 1561 O O . ASP A 1 208 ? -12.594 -30.719 4.961 1 98.81 208 ASP A O 1
ATOM 1565 N N . ILE A 1 209 ? -11.07 -29.234 5.633 1 98.69 209 ILE A N 1
ATOM 1566 C CA . ILE A 1 209 ? -11.414 -29.391 7.043 1 98.69 209 ILE A CA 1
ATOM 1567 C C . ILE A 1 209 ? -12.836 -28.875 7.285 1 98.69 209 ILE A C 1
ATOM 1569 O O . ILE A 1 209 ? -13.625 -29.547 7.961 1 98.69 209 ILE A O 1
ATOM 1573 N N . LEU A 1 210 ? -13.188 -27.766 6.723 1 98.69 210 LEU A N 1
ATOM 1574 C CA . LEU A 1 210 ? -14.508 -27.156 6.871 1 98.69 210 LEU A CA 1
ATOM 1575 C C . LEU A 1 210 ? -15.594 -28.062 6.301 1 98.69 210 LEU A C 1
ATOM 1577 O O . LEU A 1 210 ? -16.688 -28.172 6.863 1 98.69 210 LEU A O 1
ATOM 1581 N N . ALA A 1 211 ? -15.273 -28.734 5.211 1 98.5 211 ALA A N 1
ATOM 1582 C CA . ALA A 1 211 ? -16.234 -29.625 4.562 1 98.5 211 ALA A CA 1
ATOM 1583 C C . ALA A 1 211 ? -16.656 -30.75 5.496 1 98.5 211 ALA A C 1
ATOM 1585 O O . ALA A 1 211 ? -17.812 -31.188 5.492 1 98.5 211 ALA A O 1
ATOM 1586 N N . LYS A 1 212 ? -15.734 -31.172 6.27 1 97.94 212 LYS A N 1
ATOM 1587 C CA . LYS A 1 212 ? -16.016 -32.25 7.227 1 97.94 212 LYS A CA 1
ATOM 1588 C C . LYS A 1 212 ? -16.984 -31.766 8.305 1 97.94 212 LYS A C 1
ATOM 1590 O O . LYS A 1 212 ? -17.656 -32.562 8.953 1 97.94 212 LYS A O 1
ATOM 1595 N N . GLU A 1 213 ? -17.031 -30.531 8.461 1 96.06 213 GLU A N 1
ATOM 1596 C CA . GLU A 1 213 ? -17.922 -29.953 9.461 1 96.06 213 GLU A CA 1
ATOM 1597 C C . GLU A 1 213 ? -19.172 -29.375 8.805 1 96.06 213 GLU A C 1
ATOM 1599 O O . GLU A 1 213 ? -19.922 -28.625 9.445 1 96.06 213 GLU A O 1
ATOM 1604 N N . GLY A 1 214 ? -19.344 -29.578 7.512 1 97.25 214 GLY A N 1
ATOM 1605 C CA . GLY A 1 214 ? -20.562 -29.188 6.816 1 97.25 214 GLY A CA 1
ATOM 1606 C C . GLY A 1 214 ? -20.516 -27.797 6.242 1 97.25 214 GLY A C 1
ATOM 1607 O O . GLY A 1 214 ? -21.547 -27.203 5.906 1 97.25 214 GLY A O 1
ATOM 1608 N N . ILE A 1 215 ? -19.391 -27.156 6.219 1 98.38 215 ILE A N 1
ATOM 1609 C CA . ILE A 1 215 ? -19.234 -25.828 5.629 1 98.38 215 ILE A CA 1
ATOM 1610 C C . ILE A 1 215 ? -18.594 -25.953 4.25 1 98.38 215 ILE A C 1
ATOM 1612 O O . ILE A 1 215 ? -17.453 -26.438 4.129 1 98.38 215 ILE A O 1
ATOM 1616 N N . SER A 1 216 ? -19.312 -25.531 3.27 1 98.75 216 SER A N 1
ATOM 1617 C CA . SER A 1 216 ? -18.828 -25.578 1.892 1 98.75 216 SER A CA 1
ATOM 1618 C C . SER A 1 216 ? -18.156 -24.266 1.503 1 98.75 216 SER A C 1
ATOM 1620 O O . SER A 1 216 ? -18.828 -23.312 1.096 1 98.75 216 SER A O 1
ATOM 1622 N N . ALA A 1 217 ? -16.844 -24.266 1.501 1 98.88 217 ALA A N 1
ATOM 1623 C CA . ALA A 1 217 ? -16.094 -23.047 1.198 1 98.88 217 ALA A CA 1
ATOM 1624 C C . ALA A 1 217 ? -15.711 -23 -0.277 1 98.88 217 ALA A C 1
ATOM 1626 O O . ALA A 1 217 ? -15.242 -24 -0.837 1 98.88 217 ALA A O 1
ATOM 1627 N N . GLU A 1 218 ? -15.969 -21.922 -0.921 1 98.94 218 GLU A N 1
ATOM 1628 C CA . GLU A 1 218 ? -15.422 -21.641 -2.246 1 98.94 218 GLU A CA 1
ATOM 1629 C C . GLU A 1 218 ? -14.055 -20.984 -2.146 1 98.94 218 GLU A C 1
ATOM 1631 O O . GLU A 1 218 ? -13.883 -20 -1.415 1 98.94 218 GLU A O 1
ATOM 1636 N N . VAL A 1 219 ? -13.047 -21.516 -2.822 1 98.94 219 VAL A N 1
ATOM 1637 C CA . VAL A 1 219 ? -11.688 -21 -2.744 1 98.94 219 VAL A CA 1
ATOM 1638 C C . VAL A 1 219 ? -11.305 -20.344 -4.07 1 98.94 219 VAL A C 1
ATOM 1640 O O . VAL A 1 219 ? -11.297 -21 -5.113 1 98.94 219 VAL A O 1
ATOM 1643 N N . ILE A 1 220 ? -10.992 -19.062 -4.004 1 98.94 220 ILE A N 1
ATOM 1644 C CA . ILE A 1 220 ? -10.602 -18.297 -5.18 1 98.94 220 ILE A CA 1
ATOM 1645 C C . ILE A 1 220 ? -9.094 -18.047 -5.152 1 98.94 220 ILE A C 1
ATOM 1647 O O . ILE A 1 220 ? -8.57 -17.438 -4.215 1 98.94 220 ILE A O 1
ATOM 1651 N N . ASN A 1 221 ? -8.438 -18.562 -6.121 1 98.94 221 ASN A N 1
ATOM 1652 C CA . ASN A 1 221 ? -7.066 -18.219 -6.465 1 98.94 221 ASN A CA 1
ATOM 1653 C C . ASN A 1 221 ? -7 -16.938 -7.285 1 98.94 221 ASN A C 1
ATOM 1655 O O . ASN A 1 221 ? -7.363 -16.922 -8.461 1 98.94 221 ASN A O 1
ATOM 1659 N N . LEU A 1 222 ? -6.523 -15.898 -6.688 1 98.94 222 LEU A N 1
ATOM 1660 C CA . LEU A 1 222 ? -6.602 -14.594 -7.332 1 98.94 222 LEU A CA 1
ATOM 1661 C C . LEU A 1 222 ? -5.809 -14.578 -8.633 1 98.94 222 LEU A C 1
ATOM 1663 O O . LEU A 1 222 ? -6.273 -14.047 -9.641 1 98.94 222 LEU A O 1
ATOM 1667 N N . ARG A 1 223 ? -4.57 -15.125 -8.578 1 98.88 223 ARG A N 1
ATOM 1668 C CA . ARG A 1 223 ? -3.646 -15.164 -9.703 1 98.88 223 ARG A CA 1
ATOM 1669 C C . ARG A 1 223 ? -3.129 -13.766 -10.039 1 98.88 223 ARG A C 1
ATOM 1671 O O . ARG A 1 223 ? -1.928 -13.57 -10.234 1 98.88 223 ARG A O 1
ATOM 1678 N N . SER A 1 224 ? -4.008 -12.805 -10.188 1 98.88 224 SER A N 1
ATOM 1679 C CA . SER A 1 224 ? -3.729 -11.406 -10.508 1 98.88 224 SER A CA 1
ATOM 1680 C C . SER A 1 224 ? -4.129 -10.484 -9.367 1 98.88 224 SER A C 1
ATOM 1682 O O . SER A 1 224 ? -5.273 -10.516 -8.906 1 98.88 224 SER A O 1
ATOM 1684 N N . ILE A 1 225 ? -3.172 -9.703 -8.914 1 98.88 225 ILE A N 1
ATOM 1685 C CA . ILE A 1 225 ? -3.447 -8.711 -7.883 1 98.88 225 ILE A CA 1
ATOM 1686 C C . ILE A 1 225 ? -3.809 -7.375 -8.531 1 98.88 225 ILE A C 1
ATOM 1688 O O . ILE A 1 225 ? -4.625 -6.621 -8 1 98.88 225 ILE A O 1
ATOM 1692 N N . ARG A 1 226 ? -3.162 -7.098 -9.625 1 98.69 226 ARG A N 1
ATOM 1693 C CA . ARG A 1 226 ? -3.48 -5.973 -10.5 1 98.69 226 ARG A CA 1
ATOM 1694 C C . ARG A 1 226 ? -3.396 -6.371 -11.969 1 98.69 226 ARG A C 1
ATOM 1696 O O . ARG A 1 226 ? -2.334 -6.773 -12.445 1 98.69 226 ARG A O 1
ATOM 1703 N N . PRO A 1 227 ? -4.438 -6.234 -12.734 1 98.38 227 PRO A N 1
ATOM 1704 C CA . PRO A 1 227 ? -5.773 -5.863 -12.266 1 98.38 227 PRO A CA 1
ATOM 1705 C C . PRO A 1 227 ? -6.422 -6.953 -11.414 1 98.38 227 PRO A C 1
ATOM 1707 O O . PRO A 1 227 ? -6.156 -8.141 -11.617 1 98.38 227 PRO A O 1
ATOM 1710 N N . LEU A 1 228 ? -7.168 -6.504 -10.461 1 98.62 228 LEU A N 1
ATOM 1711 C CA . LEU A 1 228 ? -7.934 -7.418 -9.617 1 98.62 228 LEU A CA 1
ATOM 1712 C C . LEU A 1 228 ? -9.195 -7.887 -10.336 1 98.62 228 LEU A C 1
ATOM 1714 O O . LEU A 1 228 ? -9.891 -7.086 -10.961 1 98.62 228 LEU A O 1
ATOM 1718 N N . ASP A 1 229 ? -9.484 -9.164 -10.336 1 98.81 229 ASP A N 1
ATOM 1719 C CA . ASP A 1 229 ? -10.703 -9.711 -10.922 1 98.81 229 ASP A CA 1
ATOM 1720 C C . ASP A 1 229 ? -11.898 -9.492 -10.008 1 98.81 229 ASP A C 1
ATOM 1722 O O . ASP A 1 229 ? -12.461 -10.445 -9.461 1 98.81 229 ASP A O 1
ATOM 1726 N N . ARG A 1 230 ? -12.367 -8.344 -9.914 1 98.69 230 ARG A N 1
ATOM 1727 C CA . ARG A 1 230 ? -13.477 -7.953 -9.055 1 98.69 230 ARG A CA 1
ATOM 1728 C C . ARG A 1 230 ? -14.734 -8.742 -9.383 1 98.69 230 ARG A C 1
ATOM 1730 O O . ARG A 1 230 ? -15.492 -9.125 -8.484 1 98.69 230 ARG A O 1
ATOM 1737 N N . ALA A 1 231 ? -14.93 -8.953 -10.641 1 98.81 231 ALA A N 1
ATOM 1738 C CA . ALA A 1 231 ? -16.141 -9.633 -11.094 1 98.81 231 ALA A CA 1
ATOM 1739 C C . ALA A 1 231 ? -16.266 -11.016 -10.469 1 98.81 231 ALA A C 1
ATOM 1741 O O . ALA A 1 231 ? -17.297 -11.367 -9.906 1 98.81 231 ALA A O 1
ATOM 1742 N N . THR A 1 232 ? -15.195 -11.797 -10.531 1 98.94 232 THR A N 1
ATOM 1743 C CA . THR A 1 232 ? -15.203 -13.148 -9.992 1 98.94 232 THR A CA 1
ATOM 1744 C C . THR A 1 232 ? -15.398 -13.125 -8.484 1 98.94 232 THR A C 1
ATOM 1746 O O . THR A 1 232 ? -16.188 -13.898 -7.941 1 98.94 232 THR A O 1
ATOM 1749 N N . ILE A 1 233 ? -14.734 -12.25 -7.797 1 98.94 233 ILE A N 1
ATOM 1750 C CA . ILE A 1 233 ? -14.812 -12.156 -6.344 1 98.94 233 ILE A CA 1
ATOM 1751 C C . ILE A 1 233 ? -16.234 -11.797 -5.926 1 98.94 233 ILE A C 1
ATOM 1753 O O . ILE A 1 233 ? -16.828 -12.453 -5.066 1 98.94 233 ILE A O 1
ATOM 1757 N N . ASN A 1 234 ? -16.797 -10.773 -6.578 1 98.88 234 ASN A N 1
ATOM 1758 C CA . ASN A 1 234 ? -18.125 -10.312 -6.215 1 98.88 234 ASN A CA 1
ATOM 1759 C C . ASN A 1 234 ? -19.203 -11.359 -6.547 1 98.88 234 ASN A C 1
ATOM 1761 O O . ASN A 1 234 ? -20.141 -11.547 -5.781 1 98.88 234 ASN A O 1
ATOM 1765 N N . ALA A 1 235 ? -19.047 -12.016 -7.695 1 98.94 235 ALA A N 1
ATOM 1766 C CA . ALA A 1 235 ? -19.984 -13.086 -8.031 1 98.94 235 ALA A CA 1
ATOM 1767 C C . ALA A 1 235 ? -19.969 -14.18 -6.961 1 98.94 235 ALA A C 1
ATOM 1769 O O . ALA A 1 235 ? -21.031 -14.672 -6.562 1 98.94 235 ALA A O 1
ATOM 1770 N N . SER A 1 236 ? -18.812 -14.523 -6.496 1 98.94 236 SER A N 1
ATOM 1771 C CA . SER A 1 236 ? -18.688 -15.539 -5.461 1 98.94 236 SER A CA 1
ATOM 1772 C C . SER A 1 236 ? -19.328 -15.086 -4.152 1 98.94 236 SER A C 1
ATOM 1774 O O . SER A 1 236 ? -20.047 -15.852 -3.508 1 98.94 236 SER A O 1
ATOM 1776 N N . VAL A 1 237 ? -19.062 -13.852 -3.766 1 98.81 237 VAL A N 1
ATOM 1777 C CA . VAL A 1 237 ? -19.594 -13.32 -2.514 1 98.81 237 VAL A CA 1
ATOM 1778 C C . VAL A 1 237 ? -21.125 -13.242 -2.59 1 98.81 237 VAL A C 1
ATOM 1780 O O . VAL A 1 237 ? -21.812 -13.508 -1.603 1 98.81 237 VAL A O 1
ATOM 1783 N N . ARG A 1 238 ? -21.688 -12.922 -3.77 1 98.75 238 ARG A N 1
ATOM 1784 C CA . ARG A 1 238 ? -23.141 -12.875 -3.928 1 98.75 238 ARG A CA 1
ATOM 1785 C C . ARG A 1 238 ? -23.75 -14.266 -3.791 1 98.75 238 ARG A C 1
ATOM 1787 O O . ARG A 1 238 ? -24.891 -14.414 -3.369 1 98.75 238 ARG A O 1
ATOM 1794 N N . LYS A 1 239 ? -22.938 -15.234 -4.109 1 98.75 239 LYS A N 1
ATOM 1795 C CA . LYS A 1 239 ? -23.375 -16.625 -3.984 1 98.75 239 LYS A CA 1
ATOM 1796 C C . LYS A 1 239 ? -23.266 -17.109 -2.541 1 98.75 239 LYS A C 1
ATOM 1798 O O . LYS A 1 239 ? -24.172 -17.766 -2.025 1 98.75 239 LYS A O 1
ATOM 1803 N N . THR A 1 240 ? -22.203 -16.734 -1.82 1 98.69 240 THR A N 1
ATOM 1804 C CA . THR A 1 240 ? -21.906 -17.344 -0.526 1 98.69 240 THR A CA 1
ATOM 1805 C C . THR A 1 240 ? -22.297 -16.406 0.611 1 98.69 240 THR A C 1
ATOM 1807 O O . THR A 1 240 ? -22.438 -16.828 1.759 1 98.69 240 THR A O 1
ATOM 1810 N N . ASN A 1 241 ? -22.328 -15.094 0.316 1 98.69 241 ASN A N 1
ATOM 1811 C CA . ASN A 1 241 ? -22.734 -14.016 1.206 1 98.69 241 ASN A CA 1
ATOM 1812 C C . ASN A 1 241 ? -21.719 -13.781 2.316 1 98.69 241 ASN A C 1
ATOM 1814 O O . ASN A 1 241 ? -21.984 -13.023 3.252 1 98.69 241 ASN A O 1
ATOM 1818 N N . ARG A 1 242 ? -20.594 -14.469 2.295 1 98.69 242 ARG A N 1
ATOM 1819 C CA . ARG A 1 242 ? -19.547 -14.344 3.301 1 98.69 242 ARG A CA 1
ATOM 1820 C C . ARG A 1 242 ? -18.172 -14.352 2.658 1 98.69 242 ARG A C 1
ATOM 1822 O O . ARG A 1 242 ? -17.953 -15.008 1.635 1 98.69 242 ARG A O 1
ATOM 1829 N N . LEU A 1 243 ? -17.219 -13.656 3.258 1 98.88 243 LEU A N 1
ATOM 1830 C CA . LEU A 1 243 ? -15.898 -13.484 2.652 1 98.88 243 LEU A CA 1
ATOM 1831 C C . LEU A 1 243 ? -14.797 -13.555 3.709 1 98.88 243 LEU A C 1
ATOM 1833 O O . LEU A 1 243 ? -14.898 -12.906 4.754 1 98.88 243 LEU A O 1
ATOM 1837 N N . VAL A 1 244 ? -13.844 -14.406 3.494 1 98.94 244 VAL A N 1
ATOM 1838 C CA . VAL A 1 244 ? -12.57 -14.453 4.215 1 98.94 244 VAL A CA 1
ATOM 1839 C C . VAL A 1 244 ? -11.422 -14.164 3.25 1 98.94 244 VAL A C 1
ATOM 1841 O O . VAL A 1 244 ? -11.305 -14.805 2.203 1 98.94 244 VAL A O 1
ATOM 1844 N N . THR A 1 245 ? -10.617 -13.203 3.545 1 98.94 245 THR A N 1
ATOM 1845 C CA . THR A 1 245 ? -9.445 -12.922 2.73 1 98.94 245 THR A CA 1
ATOM 1846 C C . THR A 1 245 ? -8.18 -13.43 3.416 1 98.94 245 THR A C 1
ATOM 1848 O O . THR A 1 245 ? -8.016 -13.273 4.629 1 98.94 245 THR A O 1
ATOM 1851 N N . VAL A 1 246 ? -7.273 -14.062 2.65 1 98.88 246 VAL A N 1
ATOM 1852 C CA . VAL A 1 246 ? -6.059 -14.641 3.211 1 98.88 246 VAL A CA 1
ATOM 1853 C C . VAL A 1 246 ? -4.836 -14.117 2.457 1 98.88 246 VAL A C 1
ATOM 1855 O O . VAL A 1 246 ? -4.781 -14.188 1.228 1 98.88 246 VAL A O 1
ATOM 1858 N N . GLU A 1 247 ? -3.916 -13.57 3.191 1 98.44 247 GLU A N 1
ATOM 1859 C CA . GLU A 1 247 ? -2.637 -13.156 2.619 1 98.44 247 GLU A CA 1
ATOM 1860 C C . GLU A 1 247 ? -1.512 -13.281 3.643 1 98.44 247 GLU A C 1
ATOM 1862 O O . GLU A 1 247 ? -1.76 -13.266 4.852 1 98.44 247 GLU A O 1
ATOM 1867 N N . GLU A 1 248 ? -0.303 -13.336 3.188 1 96.69 248 GLU A N 1
ATOM 1868 C CA . GLU A 1 248 ? 0.854 -13.414 4.074 1 96.69 248 GLU A CA 1
ATOM 1869 C C . GLU A 1 248 ? 1.386 -12.016 4.402 1 96.69 248 GLU A C 1
ATOM 1871 O O . GLU A 1 248 ? 2.174 -11.852 5.336 1 96.69 248 GLU A O 1
ATOM 1876 N N . GLY A 1 249 ? 1.015 -11.047 3.598 1 96.81 249 GLY A N 1
ATOM 1877 C CA . GLY A 1 249 ? 1.506 -9.688 3.797 1 96.81 249 GLY A CA 1
ATOM 1878 C C . GLY A 1 249 ? 0.932 -9.023 5.031 1 96.81 249 GLY A C 1
ATOM 1879 O O . GLY A 1 249 ? 0.053 -9.578 5.691 1 96.81 249 GLY A O 1
ATOM 1880 N N . PHE A 1 250 ? 1.454 -7.84 5.379 1 97.38 250 PHE A N 1
ATOM 1881 C CA . PHE A 1 250 ? 0.96 -7.062 6.508 1 97.38 250 PHE A CA 1
ATOM 1882 C C . PHE A 1 250 ? -0.49 -6.648 6.285 1 97.38 250 PHE A C 1
ATOM 1884 O O . PHE A 1 250 ? -0.938 -6.523 5.145 1 97.38 250 PHE A O 1
ATOM 1891 N N . PRO A 1 251 ? -1.199 -6.414 7.32 1 97.44 251 PRO A N 1
ATOM 1892 C CA . PRO A 1 251 ? -2.646 -6.223 7.211 1 97.44 251 PRO A CA 1
ATOM 1893 C C . PRO A 1 251 ? -3.02 -4.832 6.695 1 97.44 251 PRO A C 1
ATOM 1895 O O . PRO A 1 251 ? -3.863 -4.707 5.801 1 97.44 251 PRO A O 1
ATOM 1898 N N . GLN A 1 252 ? -2.389 -3.791 7.254 1 97.75 252 GLN A N 1
ATOM 1899 C CA . GLN A 1 252 ? -2.82 -2.441 6.902 1 97.75 252 GLN A CA 1
ATOM 1900 C C . GLN A 1 252 ? -2.496 -2.121 5.445 1 97.75 252 GLN A C 1
ATOM 1902 O O . GLN A 1 252 ? -1.355 -2.281 5.008 1 97.75 252 GLN A O 1
ATOM 1907 N N . HIS A 1 253 ? -3.531 -1.681 4.672 1 97.88 253 HIS A N 1
ATOM 1908 C CA . HIS A 1 253 ? -3.434 -1.362 3.252 1 97.88 253 HIS A CA 1
ATOM 1909 C C . HIS A 1 253 ? -3.061 -2.594 2.436 1 97.88 253 HIS A C 1
ATOM 1911 O O . HIS A 1 253 ? -2.371 -2.486 1.419 1 97.88 253 HIS A O 1
ATOM 1917 N N . GLY A 1 254 ? -3.393 -3.73 2.908 1 98.12 254 GLY A N 1
ATOM 1918 C CA . GLY A 1 254 ? -3.072 -4.98 2.24 1 98.12 254 GLY A CA 1
ATOM 1919 C C . GLY A 1 254 ? -4.074 -5.359 1.167 1 98.12 254 GLY A C 1
ATOM 1920 O O . GLY A 1 254 ? -4.926 -4.547 0.79 1 98.12 254 GLY A O 1
ATOM 1921 N N . ILE A 1 255 ? -3.945 -6.578 0.701 1 98.62 255 ILE A N 1
ATOM 1922 C CA . ILE A 1 255 ? -4.797 -7.109 -0.36 1 98.62 255 ILE A CA 1
ATOM 1923 C C . ILE A 1 255 ? -6.211 -7.316 0.169 1 98.62 255 ILE A C 1
ATOM 1925 O O . ILE A 1 255 ? -7.188 -7.008 -0.517 1 98.62 255 ILE A O 1
ATOM 1929 N N . GLY A 1 256 ? -6.309 -7.824 1.372 1 98.69 256 GLY A N 1
ATOM 1930 C CA . GLY A 1 256 ? -7.605 -8.055 1.987 1 98.69 256 GLY A CA 1
ATOM 1931 C C . GLY A 1 256 ? -8.438 -6.797 2.111 1 98.69 256 GLY A C 1
ATOM 1932 O O . GLY A 1 256 ? -9.648 -6.824 1.882 1 98.69 256 GLY A O 1
ATOM 1933 N N . ALA A 1 257 ? -7.789 -5.676 2.477 1 98.69 257 ALA A N 1
ATOM 1934 C CA . ALA A 1 257 ? -8.5 -4.406 2.6 1 98.69 257 ALA A CA 1
ATOM 1935 C C . ALA A 1 257 ? -9.102 -3.984 1.265 1 98.69 257 ALA A C 1
ATOM 1937 O O . ALA A 1 257 ? -10.258 -3.541 1.21 1 98.69 257 ALA A O 1
ATOM 1938 N N . GLU A 1 258 ? -8.352 -4.129 0.213 1 98.75 258 GLU A N 1
ATOM 1939 C CA . GLU A 1 258 ? -8.844 -3.744 -1.107 1 98.75 258 GLU A CA 1
ATOM 1940 C C . GLU A 1 258 ? -9.992 -4.641 -1.551 1 98.75 258 GLU A C 1
ATOM 1942 O O . GLU A 1 258 ? -10.961 -4.168 -2.143 1 98.75 258 GLU A O 1
ATOM 1947 N N . ILE A 1 259 ? -9.859 -5.926 -1.311 1 98.88 259 ILE A N 1
ATOM 1948 C CA . ILE A 1 259 ? -10.922 -6.855 -1.673 1 98.88 259 ILE A CA 1
ATOM 1949 C C . ILE A 1 259 ? -12.195 -6.512 -0.9 1 98.88 259 ILE A C 1
ATOM 1951 O O . ILE A 1 259 ? -13.289 -6.5 -1.468 1 98.88 259 ILE A O 1
ATOM 1955 N N . CYS A 1 260 ? -12.047 -6.219 0.397 1 98.81 260 CYS A N 1
ATOM 1956 C CA . CYS A 1 260 ? -13.18 -5.781 1.2 1 98.81 260 CYS A CA 1
ATOM 1957 C C . CYS A 1 260 ? -13.844 -4.551 0.589 1 98.81 260 CYS A C 1
ATOM 1959 O O . CYS A 1 260 ? -15.062 -4.504 0.442 1 98.81 260 CYS A O 1
ATOM 1961 N N . MET A 1 261 ? -13.047 -3.58 0.209 1 98.75 261 MET A N 1
ATOM 1962 C CA . MET A 1 261 ? -13.562 -2.361 -0.406 1 98.75 261 MET A CA 1
ATOM 1963 C C . MET A 1 261 ? -14.328 -2.682 -1.686 1 98.75 261 MET A C 1
ATOM 1965 O O . MET A 1 261 ? -15.422 -2.15 -1.91 1 98.75 261 MET A O 1
ATOM 1969 N N . SER A 1 262 ? -13.742 -3.553 -2.479 1 98.5 262 SER A N 1
ATOM 1970 C CA . SER A 1 262 ? -14.383 -3.955 -3.727 1 98.5 262 SER A CA 1
ATOM 1971 C C . SER A 1 262 ? -15.758 -4.57 -3.475 1 98.5 262 SER A C 1
ATOM 1973 O O . SER A 1 262 ? -16.719 -4.234 -4.156 1 98.5 262 SER A O 1
ATOM 1975 N N . VAL A 1 263 ? -15.836 -5.406 -2.512 1 98.81 263 VAL A N 1
ATOM 1976 C CA . VAL A 1 263 ? -17.078 -6.109 -2.217 1 98.81 263 VAL A CA 1
ATOM 1977 C C . VAL A 1 263 ? -18.094 -5.141 -1.617 1 98.81 263 VAL A C 1
ATOM 1979 O O . VAL A 1 263 ? -19.281 -5.191 -1.949 1 98.81 263 VAL A O 1
ATOM 1982 N N . VAL A 1 264 ? -17.641 -4.23 -0.748 1 98.5 264 VAL A N 1
ATOM 1983 C CA . VAL A 1 264 ? -18.531 -3.232 -0.154 1 98.5 264 VAL A CA 1
ATOM 1984 C C . VAL A 1 264 ? -19.078 -2.32 -1.244 1 98.5 264 VAL A C 1
ATOM 1986 O O . VAL A 1 264 ? -20.266 -1.985 -1.235 1 98.5 264 VAL A O 1
ATOM 1989 N N . GLU A 1 265 ? -18.297 -2.02 -2.213 1 97.81 265 GLU A N 1
ATOM 1990 C CA . GLU A 1 265 ? -18.719 -1.142 -3.303 1 97.81 265 GLU A CA 1
ATOM 1991 C C . GLU A 1 265 ? -19.75 -1.818 -4.195 1 97.81 265 GLU A C 1
ATOM 1993 O O . GLU A 1 265 ? -20.719 -1.185 -4.617 1 97.81 265 GLU A O 1
ATOM 1998 N N . ASP A 1 266 ? -19.578 -3.158 -4.426 1 97.69 266 ASP A N 1
ATOM 1999 C CA . ASP A 1 266 ? -20.328 -3.77 -5.52 1 97.69 266 ASP A CA 1
ATOM 2000 C C . ASP A 1 266 ? -21.359 -4.766 -4.996 1 97.69 266 ASP A C 1
ATOM 2002 O O . ASP A 1 266 ? -22.297 -5.137 -5.711 1 97.69 266 ASP A O 1
ATOM 2006 N N . SER A 1 267 ? -21.172 -5.195 -3.686 1 98.19 267 SER A N 1
ATOM 2007 C CA . SER A 1 267 ? -21.984 -6.301 -3.209 1 98.19 267 SER A CA 1
ATOM 2008 C C . SER A 1 267 ? -22.344 -6.129 -1.737 1 98.19 267 SER A C 1
ATOM 2010 O O . SER A 1 267 ? -22.5 -7.117 -1.014 1 98.19 267 SER A O 1
ATOM 2012 N N . PHE A 1 268 ? -22.438 -4.969 -1.261 1 97.81 268 PHE A N 1
ATOM 2013 C CA . PHE A 1 268 ? -22.641 -4.645 0.146 1 97.81 268 PHE A CA 1
ATOM 2014 C C . PHE A 1 268 ? -23.891 -5.344 0.683 1 97.81 268 PHE A C 1
ATOM 2016 O O . PHE A 1 268 ? -23.844 -5.953 1.753 1 97.81 268 PHE A O 1
ATOM 2023 N N . GLU A 1 269 ? -24.922 -5.352 -0.033 1 96.62 269 GLU A N 1
ATOM 2024 C CA . GLU A 1 269 ? -26.219 -5.844 0.419 1 96.62 269 GLU A CA 1
ATOM 2025 C C . GLU A 1 269 ? -26.234 -7.367 0.511 1 96.62 269 GLU A C 1
ATOM 2027 O O . GLU A 1 269 ? -27.141 -7.949 1.115 1 96.62 269 GLU A O 1
ATOM 2032 N N . TYR A 1 270 ? -25.25 -7.957 -0.069 1 98 270 TYR A N 1
ATOM 2033 C CA . TYR A 1 270 ? -25.219 -9.414 -0.096 1 98 270 TYR A CA 1
ATOM 2034 C C . TYR A 1 270 ? -24.469 -9.969 1.108 1 98 270 TYR A C 1
ATOM 2036 O O . TYR A 1 270 ? -24.562 -11.164 1.414 1 98 270 TYR A O 1
ATOM 2044 N N . LEU A 1 271 ? -23.734 -9.109 1.796 1 97.88 271 LEU A N 1
ATOM 2045 C CA . LEU A 1 271 ? -22.922 -9.586 2.912 1 97.88 271 LEU A CA 1
ATOM 2046 C C . LEU A 1 271 ? -23.781 -9.867 4.133 1 97.88 271 LEU A C 1
ATOM 2048 O O . LEU A 1 271 ? -24.5 -8.992 4.609 1 97.88 271 LEU A O 1
ATOM 2052 N N . ASP A 1 272 ? -23.656 -11.078 4.621 1 97.12 272 ASP A N 1
ATOM 2053 C CA . ASP A 1 272 ? -24.406 -11.477 5.809 1 97.12 272 ASP A CA 1
ATOM 2054 C C . ASP A 1 272 ? -23.547 -11.328 7.07 1 97.12 272 ASP A C 1
ATOM 2056 O O . ASP A 1 272 ? -24.062 -11.422 8.188 1 97.12 272 ASP A O 1
ATOM 2060 N N . ALA A 1 273 ? -22.266 -11.188 6.93 1 96.94 273 ALA A N 1
ATOM 2061 C CA . ALA A 1 273 ? -21.297 -11.062 8.031 1 96.94 273 ALA A CA 1
ATOM 2062 C C . ALA A 1 273 ? -20.156 -10.133 7.645 1 96.94 273 ALA A C 1
ATOM 2064 O O . ALA A 1 273 ? -19.891 -9.914 6.457 1 96.94 273 ALA A O 1
ATOM 2065 N N . PRO A 1 274 ? -19.5 -9.539 8.664 1 97.81 274 PRO A N 1
ATOM 2066 C CA . PRO A 1 274 ? -18.297 -8.766 8.336 1 97.81 274 PRO A CA 1
ATOM 2067 C C . PRO A 1 274 ? -17.25 -9.602 7.598 1 97.81 274 PRO A C 1
ATOM 2069 O O . PRO A 1 274 ? -17.141 -10.812 7.832 1 97.81 274 PRO A O 1
ATOM 2072 N N . VAL A 1 275 ? -16.531 -8.977 6.715 1 98.5 275 VAL A N 1
ATOM 2073 C CA . VAL A 1 275 ? -15.422 -9.625 6.039 1 98.5 275 VAL A CA 1
ATOM 2074 C C . VAL A 1 275 ? -14.336 -9.977 7.055 1 98.5 275 VAL A C 1
ATOM 2076 O O . VAL A 1 275 ? -13.992 -9.164 7.914 1 98.5 275 VAL A O 1
ATOM 2079 N N . GLU A 1 276 ? -13.859 -11.211 6.984 1 98.25 276 GLU A N 1
ATOM 2080 C CA . GLU A 1 276 ? -12.766 -11.656 7.84 1 98.25 276 GLU A CA 1
ATOM 2081 C C . GLU A 1 276 ? -11.422 -11.539 7.129 1 98.25 276 GLU A C 1
ATOM 2083 O O . GLU A 1 276 ? -11.242 -12.078 6.035 1 98.25 276 GLU A O 1
ATOM 2088 N N . ARG A 1 277 ? -10.547 -10.867 7.793 1 98.25 277 ARG A N 1
ATOM 2089 C CA . ARG A 1 277 ? -9.211 -10.68 7.238 1 98.25 277 ARG A CA 1
ATOM 2090 C C . ARG A 1 277 ? -8.195 -11.555 7.961 1 98.25 277 ARG A C 1
ATOM 2092 O O . ARG A 1 277 ? -8.023 -11.453 9.18 1 98.25 277 ARG A O 1
ATOM 2099 N N . ILE A 1 278 ? -7.547 -12.406 7.262 1 98.62 278 ILE A N 1
ATOM 2100 C CA . ILE A 1 278 ? -6.41 -13.172 7.766 1 98.62 278 ILE A CA 1
ATOM 2101 C C . ILE A 1 278 ? -5.141 -12.742 7.035 1 98.62 278 ILE A C 1
ATOM 2103 O O . ILE A 1 278 ? -5.023 -12.914 5.82 1 98.62 278 ILE A O 1
ATOM 2107 N N . ALA A 1 279 ? -4.238 -12.133 7.73 1 98.31 279 ALA A N 1
ATOM 2108 C CA . ALA A 1 279 ? -3 -11.609 7.152 1 98.31 279 ALA A CA 1
ATOM 2109 C C . ALA A 1 279 ? -1.798 -11.953 8.023 1 98.31 279 ALA A C 1
ATOM 2111 O O . ALA A 1 279 ? -1.945 -12.594 9.07 1 98.31 279 ALA A O 1
ATOM 2112 N N . GLY A 1 280 ? -0.627 -11.641 7.535 1 97.56 280 GLY A N 1
ATOM 2113 C CA . GLY A 1 280 ? 0.528 -11.711 8.414 1 97.56 280 GLY A CA 1
ATOM 2114 C C . GLY A 1 280 ? 0.398 -10.812 9.633 1 97.56 280 GLY A C 1
ATOM 2115 O O . GLY A 1 280 ? -0.364 -9.852 9.625 1 97.56 280 GLY A O 1
ATOM 2116 N N . ALA A 1 281 ? 1.123 -11.203 10.656 1 96.56 281 ALA A N 1
ATOM 2117 C CA . ALA A 1 281 ? 1.148 -10.359 11.844 1 96.56 281 ALA A CA 1
ATOM 2118 C C . ALA A 1 281 ? 1.729 -8.984 11.523 1 96.56 281 ALA A C 1
ATOM 2120 O O . ALA A 1 281 ? 2.594 -8.852 10.656 1 96.56 281 ALA A O 1
ATOM 2121 N N . ASP A 1 282 ? 1.266 -7.98 12.188 1 96.56 282 ASP A N 1
ATOM 2122 C CA . ASP A 1 282 ? 1.705 -6.605 11.961 1 96.56 282 ASP A CA 1
ATOM 2123 C C . ASP A 1 282 ? 3.006 -6.316 12.703 1 96.56 282 ASP A C 1
ATOM 2125 O O . ASP A 1 282 ? 3.078 -5.367 13.484 1 96.56 282 ASP A O 1
ATOM 2129 N N . VAL A 1 283 ? 3.988 -7.113 12.469 1 95.25 283 VAL A N 1
ATOM 2130 C CA . VAL A 1 283 ? 5.328 -7 13.039 1 95.25 283 VAL A CA 1
ATOM 2131 C C . VAL A 1 283 ? 6.363 -7.453 12.008 1 95.25 283 VAL A C 1
ATOM 2133 O O . VAL A 1 283 ? 6.051 -8.227 11.102 1 95.25 283 VAL A O 1
ATOM 2136 N N . PRO A 1 284 ? 7.621 -6.902 12.125 1 93.62 284 PRO A N 1
ATOM 2137 C CA . PRO A 1 284 ? 8.664 -7.504 11.297 1 93.62 284 PRO A CA 1
ATOM 2138 C C . PRO A 1 284 ? 8.812 -9.008 11.523 1 93.62 284 PRO A C 1
ATOM 2140 O O . PRO A 1 284 ? 8.641 -9.484 12.656 1 93.62 284 PRO A O 1
ATOM 2143 N N . MET A 1 285 ? 9.109 -9.727 10.523 1 94.06 285 MET A N 1
ATOM 2144 C CA . MET A 1 285 ? 9.18 -11.18 10.594 1 94.06 285 MET A CA 1
ATOM 2145 C C . MET A 1 285 ? 10.242 -11.625 11.602 1 94.06 285 MET A C 1
ATOM 2147 O O . MET A 1 285 ? 11.406 -11.242 11.492 1 94.06 285 MET A O 1
ATOM 2151 N N . PRO A 1 286 ? 9.805 -12.414 12.523 1 92.94 286 PRO A N 1
ATOM 2152 C CA . PRO A 1 286 ? 10.797 -12.961 13.453 1 92.94 286 PRO A CA 1
ATOM 2153 C C . PRO A 1 286 ? 11.656 -14.055 12.82 1 92.94 286 PRO A C 1
ATOM 2155 O O . PRO A 1 286 ? 11.219 -14.719 11.875 1 92.94 286 PRO A O 1
ATOM 2158 N N . TYR A 1 287 ? 12.828 -14.312 13.383 1 91 287 TYR A N 1
ATOM 2159 C CA . TYR A 1 287 ? 13.742 -15.336 12.891 1 91 287 TYR A CA 1
ATOM 2160 C C . TYR A 1 287 ? 13.438 -16.688 13.523 1 91 287 TYR A C 1
ATOM 2162 O O . TYR A 1 287 ? 13.562 -17.719 12.867 1 91 287 TYR A O 1
ATOM 2170 N N . ALA A 1 288 ? 13.023 -16.672 14.797 1 92 288 ALA A N 1
ATOM 2171 C CA . ALA A 1 288 ? 12.75 -17.906 15.508 1 92 288 ALA A CA 1
ATOM 2172 C C . ALA A 1 288 ? 11.602 -18.672 14.859 1 92 288 ALA A C 1
ATOM 2174 O O . ALA A 1 288 ? 10.531 -18.109 14.617 1 92 288 ALA A O 1
ATOM 2175 N N . ALA A 1 289 ? 11.812 -19.938 14.672 1 92.38 289 ALA A N 1
ATOM 2176 C CA . ALA A 1 289 ? 10.883 -20.766 13.906 1 92.38 289 ALA A CA 1
ATOM 2177 C C . ALA A 1 289 ? 9.484 -20.719 14.516 1 92.38 289 ALA A C 1
ATOM 2179 O O . ALA A 1 289 ? 8.484 -20.656 13.789 1 92.38 289 ALA A O 1
ATOM 2180 N N . ASN A 1 290 ? 9.375 -20.781 15.781 1 93.62 290 ASN A N 1
ATOM 2181 C CA . ASN A 1 290 ? 8.07 -20.781 16.438 1 93.62 290 ASN A CA 1
ATOM 2182 C C . ASN A 1 290 ? 7.359 -19.438 16.25 1 93.62 290 ASN A C 1
ATOM 2184 O O . ASN A 1 290 ? 6.145 -19.406 16.031 1 93.62 290 ASN A O 1
ATOM 2188 N N . LEU A 1 291 ? 8.086 -18.359 16.266 1 93.31 291 LEU A N 1
ATOM 2189 C CA . LEU A 1 291 ? 7.492 -17.047 16.094 1 93.31 291 LEU A CA 1
ATOM 2190 C C . LEU A 1 291 ? 7.184 -16.766 14.633 1 93.31 291 LEU A C 1
ATOM 2192 O O . LEU A 1 291 ? 6.199 -16.094 14.32 1 93.31 291 LEU A O 1
ATOM 2196 N N . GLU A 1 292 ? 8.047 -17.25 13.797 1 94.06 292 GLU A N 1
ATOM 2197 C CA . GLU A 1 292 ? 7.801 -17.141 12.367 1 94.06 292 GLU A CA 1
ATOM 2198 C C . GLU A 1 292 ? 6.48 -17.797 11.984 1 94.06 292 GLU A C 1
ATOM 2200 O O . GLU A 1 292 ? 5.684 -17.219 11.234 1 94.06 292 GLU A O 1
ATOM 2205 N N . ARG A 1 293 ? 6.293 -18.953 12.516 1 94.12 293 ARG A N 1
ATOM 2206 C CA . ARG A 1 293 ? 5.055 -19.688 12.25 1 94.12 293 ARG A CA 1
ATOM 2207 C C . ARG A 1 293 ? 3.844 -18.891 12.719 1 94.12 293 ARG A C 1
ATOM 2209 O O . ARG A 1 293 ? 2.814 -18.859 12.039 1 94.12 293 ARG A O 1
ATOM 2216 N N . MET A 1 294 ? 3.982 -18.219 13.797 1 94.94 294 MET A N 1
ATOM 2217 C CA . MET A 1 294 ? 2.891 -17.438 14.375 1 94.94 294 MET A CA 1
ATOM 2218 C C . MET A 1 294 ? 2.668 -16.141 13.586 1 94.94 294 MET A C 1
ATOM 2220 O O . MET A 1 294 ? 1.611 -15.523 13.695 1 94.94 294 MET A O 1
ATOM 2224 N N . ALA A 1 295 ? 3.662 -15.766 12.812 1 96 295 ALA A N 1
ATOM 2225 C CA . ALA A 1 295 ? 3.617 -14.461 12.148 1 96 295 ALA A CA 1
ATOM 2226 C C . ALA A 1 295 ? 2.947 -14.57 10.781 1 96 295 ALA A C 1
ATOM 2228 O O . ALA A 1 295 ? 2.637 -13.555 10.156 1 96 295 ALA A O 1
ATOM 2229 N N . VAL A 1 296 ? 2.709 -15.758 10.297 1 96.5 296 VAL A N 1
ATOM 2230 C CA . VAL A 1 296 ? 2.053 -15.945 9.008 1 96.5 296 VAL A CA 1
ATOM 2231 C C . VAL A 1 296 ? 0.808 -16.812 9.188 1 96.5 296 VAL A C 1
ATOM 2233 O O . VAL A 1 296 ? 0.754 -17.656 10.086 1 96.5 296 VAL A O 1
ATOM 2236 N N . PRO A 1 297 ? -0.168 -16.672 8.359 1 98 297 PRO A N 1
ATOM 2237 C CA . PRO A 1 297 ? -1.408 -17.438 8.484 1 98 297 PRO A CA 1
ATOM 2238 C C . PRO A 1 297 ? -1.177 -18.953 8.43 1 98 297 PRO A C 1
ATOM 2240 O O . PRO A 1 297 ? -0.342 -19.422 7.652 1 98 297 PRO A O 1
ATOM 2243 N N . GLN A 1 298 ? -1.855 -19.609 9.266 1 98.19 298 GLN A N 1
ATOM 2244 C CA . GLN A 1 298 ? -1.898 -21.062 9.273 1 98.19 298 GLN A CA 1
ATOM 2245 C C . GLN A 1 298 ? -3.281 -21.578 8.883 1 98.19 298 GLN A C 1
ATOM 2247 O O . GLN A 1 298 ? -4.262 -20.828 8.922 1 98.19 298 GLN A O 1
ATOM 2252 N N . VAL A 1 299 ? -3.334 -22.859 8.508 1 98.69 299 VAL A N 1
ATOM 2253 C CA . VAL A 1 299 ? -4.59 -23.469 8.094 1 98.69 299 VAL A CA 1
ATOM 2254 C C . VAL A 1 299 ? -5.641 -23.297 9.188 1 98.69 299 VAL A C 1
ATOM 2256 O O . VAL A 1 299 ? -6.785 -22.938 8.898 1 98.69 299 VAL A O 1
ATOM 2259 N N . ASP A 1 300 ? -5.273 -23.422 10.438 1 98.25 300 ASP A N 1
ATOM 2260 C CA . ASP A 1 300 ? -6.199 -23.312 11.562 1 98.25 300 ASP A CA 1
ATOM 2261 C C . ASP A 1 300 ? -6.773 -21.906 11.664 1 98.25 300 ASP A C 1
ATOM 2263 O O . ASP A 1 300 ? -7.922 -21.719 12.078 1 98.25 300 ASP A O 1
ATOM 2267 N N . ASP A 1 301 ? -6 -20.906 11.367 1 98.5 301 ASP A N 1
ATOM 2268 C CA . ASP A 1 301 ? -6.488 -19.531 11.375 1 98.5 301 ASP A CA 1
ATOM 2269 C C . ASP A 1 301 ? -7.621 -19.344 10.359 1 98.5 301 ASP A C 1
ATOM 2271 O O . ASP A 1 301 ? -8.617 -18.672 10.648 1 98.5 301 ASP A O 1
ATOM 2275 N N . ILE A 1 302 ? -7.438 -19.922 9.195 1 98.75 302 ILE A N 1
ATOM 2276 C CA . ILE A 1 302 ? -8.406 -19.812 8.117 1 98.75 302 ILE A CA 1
ATOM 2277 C C . ILE A 1 302 ? -9.703 -20.531 8.508 1 98.75 302 ILE A C 1
ATOM 2279 O O . ILE A 1 302 ? -10.797 -19.984 8.32 1 98.75 302 ILE A O 1
ATOM 2283 N N . VAL A 1 303 ? -9.555 -21.703 9.078 1 98.69 303 VAL A N 1
ATOM 2284 C CA . VAL A 1 303 ? -10.719 -22.469 9.516 1 98.69 303 VAL A CA 1
ATOM 2285 C C . VAL A 1 303 ? -11.492 -21.672 10.562 1 98.69 303 VAL A C 1
ATOM 2287 O O . VAL A 1 303 ? -12.711 -21.531 10.469 1 98.69 303 VAL A O 1
ATOM 2290 N N . ARG A 1 304 ? -10.836 -21.141 11.57 1 97.94 304 ARG A N 1
ATOM 2291 C CA . ARG A 1 304 ? -11.477 -20.375 12.641 1 97.94 304 ARG A CA 1
ATOM 2292 C C . ARG A 1 304 ? -12.219 -19.156 12.078 1 97.94 304 ARG A C 1
ATOM 2294 O O . ARG A 1 304 ? -13.352 -18.875 12.484 1 97.94 304 ARG A O 1
ATOM 2301 N N . ALA A 1 305 ? -11.578 -18.5 11.156 1 98.19 305 ALA A N 1
ATOM 2302 C CA . ALA A 1 305 ? -12.188 -17.312 10.562 1 98.19 305 ALA A CA 1
ATOM 2303 C C . ALA A 1 305 ? -13.438 -17.672 9.766 1 98.19 305 ALA A C 1
ATOM 2305 O O . ALA A 1 305 ? -14.453 -16.984 9.836 1 98.19 305 ALA A O 1
ATOM 2306 N N . ALA A 1 306 ? -13.312 -18.703 8.961 1 98.5 306 ALA A N 1
ATOM 2307 C CA . ALA A 1 306 ? -14.453 -19.156 8.156 1 98.5 306 ALA A CA 1
ATOM 2308 C C . ALA A 1 306 ? -15.617 -19.562 9.047 1 98.5 306 ALA A C 1
ATOM 2310 O O . ALA A 1 306 ? -16.766 -19.219 8.758 1 98.5 306 ALA A O 1
ATOM 2311 N N . LYS A 1 307 ? -15.312 -20.25 10.133 1 97.75 307 LYS A N 1
ATOM 2312 C CA . LYS A 1 307 ? -16.359 -20.656 11.07 1 97.75 307 LYS A CA 1
ATOM 2313 C C . LYS A 1 307 ? -17.016 -19.438 11.703 1 97.75 307 LYS A C 1
ATOM 2315 O O . LYS A 1 307 ? -18.25 -19.406 11.867 1 97.75 307 LYS A O 1
ATOM 2320 N N . ARG A 1 308 ? -16.25 -18.422 12.109 1 96.38 308 ARG A N 1
ATOM 2321 C CA . ARG A 1 308 ? -16.797 -17.188 12.656 1 96.38 308 ARG A CA 1
ATOM 2322 C C . ARG A 1 308 ? -17.703 -16.5 11.648 1 96.38 308 ARG A C 1
ATOM 2324 O O . ARG A 1 308 ? -18.781 -16.031 12 1 96.38 308 ARG A O 1
ATOM 2331 N N . ALA A 1 309 ? -17.266 -16.469 10.406 1 96 309 ALA A N 1
ATOM 2332 C CA . ALA A 1 309 ? -18.047 -15.82 9.352 1 96 309 ALA A CA 1
ATOM 2333 C C . ALA A 1 309 ? -19.375 -16.547 9.141 1 96 309 ALA A C 1
ATOM 2335 O O . ALA A 1 309 ? -20.375 -15.914 8.781 1 96 309 ALA A O 1
ATOM 2336 N N . CYS A 1 310 ? -19.391 -17.828 9.391 1 95.06 310 CYS A N 1
ATOM 2337 C CA . CYS A 1 310 ? -20.578 -18.641 9.18 1 95.06 310 CYS A CA 1
ATOM 2338 C C . CYS A 1 310 ? -21.406 -18.75 10.461 1 95.06 310 CYS A C 1
ATOM 2340 O O . CYS A 1 310 ? -22.375 -19.516 10.516 1 95.06 310 CYS A O 1
ATOM 2342 N N . TYR A 1 311 ? -21.016 -18.031 11.578 1 87.88 311 TYR A N 1
ATOM 2343 C CA . TYR A 1 311 ? -21.688 -18.031 12.875 1 87.88 311 TYR A CA 1
ATOM 2344 C C . TYR A 1 311 ? -21.719 -19.438 13.461 1 87.88 311 TYR A C 1
ATOM 2346 O O . TYR A 1 311 ? -22.734 -19.859 14.016 1 87.88 311 TYR A O 1
ATOM 2354 N N . ARG A 1 312 ? -20.812 -20.188 13.125 1 73.12 312 ARG A N 1
ATOM 2355 C CA . ARG A 1 312 ? -20.703 -21.531 13.664 1 73.12 312 ARG A CA 1
ATOM 2356 C C . ARG A 1 312 ? -19.609 -21.609 14.719 1 73.12 312 ARG A C 1
ATOM 2358 O O . ARG A 1 312 ? -19.109 -22.688 15.031 1 73.12 312 ARG A O 1
ATOM 2365 N N . VAL A 1 313 ? -19.109 -20.469 15.203 1 63.09 313 VAL A N 1
ATOM 2366 C CA . VAL A 1 313 ? -18 -20.484 16.141 1 63.09 313 VAL A CA 1
ATOM 2367 C C . VAL A 1 313 ? -18.438 -21.078 17.469 1 63.09 313 VAL A C 1
ATOM 2369 O O . VAL A 1 313 ? -19.547 -20.781 17.953 1 63.09 313 VAL A O 1
ATOM 2372 N N . VAL A 1 314 ? -17.781 -22.172 17.859 1 49.03 314 VAL A N 1
ATOM 2373 C CA . VAL A 1 314 ? -17.734 -22.719 19.203 1 49.03 314 VAL A CA 1
ATOM 2374 C C . VAL A 1 314 ? -17.234 -21.656 20.188 1 49.03 314 VAL A C 1
ATOM 2376 O O . VAL A 1 314 ? -16.281 -20.922 19.875 1 49.03 314 VAL A O 1
ATOM 2379 N N . PRO A 1 315 ? -18 -21.234 21.172 1 46.12 315 PRO A N 1
ATOM 2380 C CA . PRO A 1 315 ? -17.5 -20.281 22.172 1 46.12 315 PRO A CA 1
ATOM 2381 C C . PRO A 1 315 ? -16.062 -20.594 22.594 1 46.12 315 PRO A C 1
ATOM 2383 O O . PRO A 1 315 ? -15.711 -21.766 22.781 1 46.12 315 PRO A O 1
ATOM 2386 N N . MET A 1 316 ? -15.094 -19.969 22.078 1 41.41 316 MET A N 1
ATOM 2387 C CA . MET A 1 316 ? -13.828 -20.156 22.781 1 41.41 316 MET A CA 1
ATOM 2388 C C . MET A 1 316 ? -14.031 -20.109 24.297 1 41.41 316 MET A C 1
ATOM 2390 O O . MET A 1 316 ? -14.688 -19.188 24.812 1 41.41 316 MET A O 1
ATOM 2394 N N . ALA A 1 317 ? -13.867 -21.234 24.984 1 28.36 317 ALA A N 1
ATOM 2395 C CA . ALA A 1 317 ? -13.875 -21.203 26.453 1 28.36 317 ALA A CA 1
ATOM 2396 C C . ALA A 1 317 ? -12.953 -20.094 26.969 1 28.36 317 ALA A C 1
ATOM 2398 O O . ALA A 1 317 ? -11.781 -20.047 26.609 1 28.36 317 ALA A O 1
ATOM 2399 N N . ALA A 1 318 ? -13.547 -18.953 27.297 1 34.34 318 ALA A N 1
ATOM 2400 C CA . ALA A 1 318 ? -12.805 -17.984 28.109 1 34.34 318 ALA A CA 1
ATOM 2401 C C . ALA A 1 318 ? -11.883 -18.672 29.094 1 34.34 318 ALA A C 1
ATOM 2403 O O . ALA A 1 318 ? -12.312 -19.578 29.828 1 34.34 318 ALA A O 1
ATOM 2404 N N . THR A 1 319 ? -10.594 -18.859 28.844 1 23.33 319 THR A N 1
ATOM 2405 C CA . THR A 1 319 ? -9.867 -19.328 30.031 1 23.33 319 THR A CA 1
ATOM 2406 C C . THR A 1 319 ? -10.344 -18.609 31.281 1 23.33 319 THR A C 1
ATOM 2408 O O . THR A 1 319 ? -10.328 -17.375 31.328 1 23.33 319 THR A O 1
ATOM 2411 N N . ALA A 1 320 ? -10.969 -19.266 32.156 1 20.39 320 ALA A N 1
ATOM 2412 C CA . ALA A 1 320 ? -11.211 -18.859 33.531 1 20.39 320 ALA A CA 1
ATOM 2413 C C . ALA A 1 320 ? -9.922 -18.375 34.188 1 20.39 320 ALA A C 1
ATOM 2415 O O . ALA A 1 320 ? -8.859 -18.953 34 1 20.39 320 ALA A O 1
ATOM 2416 N N . MET B 1 1 ? 14.391 21.797 18.797 1 94.56 1 MET B N 1
ATOM 2417 C CA . MET B 1 1 ? 15.836 21.828 18.609 1 94.56 1 MET B CA 1
ATOM 2418 C C . MET B 1 1 ? 16.516 22.531 19.781 1 94.56 1 MET B C 1
ATOM 2420 O O . MET B 1 1 ? 17.609 22.125 20.203 1 94.56 1 MET B O 1
ATOM 2424 N N . SER B 1 2 ? 15.867 23.578 20.25 1 94.25 2 SER B N 1
ATOM 2425 C CA . SER B 1 2 ? 16.391 24.25 21.438 1 94.25 2 SER B CA 1
ATOM 2426 C C . SER B 1 2 ? 16.359 23.328 22.656 1 94.25 2 SER B C 1
ATOM 2428 O O . SER B 1 2 ? 17.266 23.375 23.484 1 94.25 2 SER B O 1
ATOM 2430 N N . ALA B 1 3 ? 15.422 22.562 22.734 1 93.88 3 ALA B N 1
ATOM 2431 C CA . ALA B 1 3 ? 15.188 21.719 23.906 1 93.88 3 ALA B CA 1
ATOM 2432 C C . ALA B 1 3 ? 16.141 20.516 23.922 1 93.88 3 ALA B C 1
ATOM 2434 O O . ALA B 1 3 ? 16.422 19.953 24.984 1 93.88 3 ALA B O 1
ATOM 2435 N N . ASP B 1 4 ? 16.656 20.094 22.812 1 96.5 4 ASP B N 1
ATOM 2436 C CA . ASP B 1 4 ? 17.422 18.859 22.703 1 96.5 4 ASP B CA 1
ATOM 2437 C C . ASP B 1 4 ? 18.594 19.031 21.734 1 96.5 4 ASP B C 1
ATOM 2439 O O . ASP B 1 4 ? 18.391 19.094 20.516 1 96.5 4 ASP B O 1
ATOM 2443 N N . PRO B 1 5 ? 19.781 19.016 22.219 1 96.94 5 PRO B N 1
ATOM 2444 C CA . PRO B 1 5 ? 20.953 19.266 21.359 1 96.94 5 PRO B CA 1
ATOM 2445 C C . PRO B 1 5 ? 21.234 18.109 20.406 1 96.94 5 PRO B C 1
ATOM 2447 O O . PRO B 1 5 ? 22.047 18.25 19.484 1 96.94 5 PRO B O 1
ATOM 2450 N N . SER B 1 6 ? 20.594 16.984 20.609 1 97.62 6 SER B N 1
ATOM 2451 C CA . SER B 1 6 ? 20.812 15.844 19.719 1 97.62 6 SER B CA 1
ATOM 2452 C C . SER B 1 6 ? 20 15.961 18.453 1 97.62 6 SER B C 1
ATOM 2454 O O . SER B 1 6 ? 20.219 15.211 17.484 1 97.62 6 SER B O 1
ATOM 2456 N N . VAL B 1 7 ? 19.031 16.875 18.406 1 98.5 7 VAL B N 1
ATOM 2457 C CA . VAL B 1 7 ? 18.156 17.062 17.25 1 98.5 7 VAL B CA 1
ATOM 2458 C C . VAL B 1 7 ? 18.875 17.922 16.203 1 98.5 7 VAL B C 1
ATOM 2460 O O . VAL B 1 7 ? 19.406 18.984 16.516 1 98.5 7 VAL B O 1
ATOM 2463 N N . PHE B 1 8 ? 18.922 17.422 14.953 1 98.5 8 PHE B N 1
ATOM 2464 C CA . PHE B 1 8 ? 19.469 18.234 13.867 1 98.5 8 PHE B CA 1
ATOM 2465 C C . PHE B 1 8 ? 18.688 18 12.578 1 98.5 8 PHE B C 1
ATOM 2467 O O . PHE B 1 8 ? 18 16.984 12.438 1 98.5 8 PHE B O 1
ATOM 2474 N N . LEU B 1 9 ? 18.781 18.969 11.695 1 98.38 9 LEU B N 1
ATOM 2475 C CA . LEU B 1 9 ? 18.078 18.938 10.406 1 98.38 9 LEU B CA 1
ATOM 2476 C C . LEU B 1 9 ? 19.078 18.734 9.266 1 98.38 9 LEU B C 1
ATOM 2478 O O . LEU B 1 9 ? 20.141 19.359 9.234 1 98.38 9 LEU B O 1
ATOM 2482 N N . MET B 1 10 ? 18.766 17.797 8.391 1 98 10 MET B N 1
ATOM 2483 C CA . MET B 1 10 ? 19.594 17.562 7.211 1 98 10 MET B CA 1
ATOM 2484 C C . MET B 1 10 ? 18.719 17.359 5.973 1 98 10 MET B C 1
ATOM 2486 O O . MET B 1 10 ? 17.641 16.781 6.055 1 98 10 MET B O 1
ATOM 2490 N N . GLY B 1 11 ? 19.109 17.812 4.848 1 96.56 11 GLY B N 1
ATOM 2491 C CA . GLY B 1 11 ? 18.406 17.672 3.58 1 96.56 11 GLY B CA 1
ATOM 2492 C C . GLY B 1 11 ? 18.938 18.594 2.504 1 96.56 11 GLY B C 1
ATOM 2493 O O . GLY B 1 11 ? 19.875 19.359 2.74 1 96.56 11 GLY B O 1
ATOM 2494 N N . GLU B 1 12 ? 18.344 18.531 1.379 1 93.94 12 GLU B N 1
ATOM 2495 C CA . GLU B 1 12 ? 18.766 19.375 0.264 1 93.94 12 GLU B CA 1
ATOM 2496 C C . GLU B 1 12 ? 18.297 20.812 0.448 1 93.94 12 GLU B C 1
ATOM 2498 O O . GLU B 1 12 ? 17.094 21.062 0.603 1 93.94 12 GLU B O 1
ATOM 2503 N N . GLU B 1 13 ? 19.234 21.734 0.487 1 93.38 13 GLU B N 1
ATOM 2504 C CA . GLU B 1 13 ? 19 23.172 0.484 1 93.38 13 GLU B CA 1
ATOM 2505 C C . GLU B 1 13 ? 18.312 23.609 1.771 1 93.38 13 GLU B C 1
ATOM 2507 O O . GLU B 1 13 ? 17.656 24.656 1.802 1 93.38 13 GLU B O 1
ATOM 2512 N N . VAL B 1 14 ? 18.453 22.922 2.85 1 95 14 VAL B N 1
ATOM 2513 C CA . VAL B 1 14 ? 17.719 23.219 4.07 1 95 14 VAL B CA 1
ATOM 2514 C C . VAL B 1 14 ? 18.438 24.312 4.848 1 95 14 VAL B C 1
ATOM 2516 O O . VAL B 1 14 ? 17.844 24.953 5.719 1 95 14 VAL B O 1
ATOM 2519 N N . GLY B 1 15 ? 19.688 24.547 4.617 1 96.06 15 GLY B N 1
ATOM 2520 C CA . GLY B 1 15 ? 20.5 25.5 5.375 1 96.06 15 GLY B CA 1
ATOM 2521 C C . GLY B 1 15 ? 20.641 26.844 4.688 1 96.06 15 GLY B C 1
ATOM 2522 O O . GLY B 1 15 ? 19.844 27.75 4.934 1 96.06 15 GLY B O 1
ATOM 2523 N N . GLU B 1 16 ? 21.594 26.906 3.805 1 95.06 16 GLU B N 1
ATOM 2524 C CA . GLU B 1 16 ? 21.953 28.172 3.18 1 95.06 16 GLU B CA 1
ATOM 2525 C C . GLU B 1 16 ? 20.797 28.734 2.367 1 95.06 16 GLU B C 1
ATOM 2527 O O . GLU B 1 16 ? 20.547 29.938 2.377 1 95.06 16 GLU B O 1
ATOM 2532 N N . TYR B 1 17 ? 20.156 27.891 1.67 1 93.62 17 TYR B N 1
ATOM 2533 C CA . TYR B 1 17 ? 19.047 28.312 0.835 1 93.62 17 TYR B CA 1
ATOM 2534 C C . TYR B 1 17 ? 17.766 28.438 1.655 1 93.62 17 TYR B C 1
ATOM 2536 O O . TYR B 1 17 ? 16.734 28.875 1.146 1 93.62 17 TYR B O 1
ATOM 2544 N N . GLN B 1 18 ? 17.797 28 2.867 1 93.19 18 GLN B N 1
ATOM 2545 C CA . GLN B 1 18 ? 16.719 28.125 3.848 1 93.19 18 GLN B CA 1
ATOM 2546 C C . GLN B 1 18 ? 15.516 27.266 3.465 1 93.19 18 GLN B C 1
ATOM 2548 O O . GLN B 1 18 ? 14.367 27.641 3.736 1 93.19 18 GLN B O 1
ATOM 2553 N N . GLY B 1 19 ? 15.789 26.219 2.713 1 91.31 19 GLY B N 1
ATOM 2554 C CA . GLY B 1 19 ? 14.742 25.297 2.287 1 91.31 19 GLY B CA 1
ATOM 2555 C C . GLY B 1 19 ? 14.148 25.656 0.935 1 91.31 19 GLY B C 1
ATOM 2556 O O . GLY B 1 19 ? 13.93 26.828 0.635 1 91.31 19 GLY B O 1
ATOM 2557 N N . ALA B 1 20 ? 13.797 24.656 0.213 1 88 20 ALA B N 1
ATOM 2558 C CA . ALA B 1 20 ? 13.219 24.875 -1.109 1 88 20 ALA B CA 1
ATOM 2559 C C . ALA B 1 20 ? 11.922 25.672 -1.012 1 88 20 ALA B C 1
ATOM 2561 O O . ALA B 1 20 ? 11.609 26.469 -1.893 1 88 20 ALA B O 1
ATOM 2562 N N . TYR B 1 21 ? 11.227 25.516 0.063 1 91.56 21 TYR B N 1
ATOM 2563 C CA . TYR B 1 21 ? 9.953 26.188 0.264 1 91.56 21 TYR B CA 1
ATOM 2564 C C . TYR B 1 21 ? 10.016 27.125 1.469 1 91.56 21 TYR B C 1
ATOM 2566 O O . TYR B 1 21 ? 8.984 27.516 2.014 1 91.56 21 TYR B O 1
ATOM 2574 N N . LYS B 1 22 ? 11.172 27.297 2.02 1 93.19 22 LYS B N 1
ATOM 2575 C CA . LYS B 1 22 ? 11.508 28.25 3.084 1 93.19 22 LYS B CA 1
ATOM 2576 C C . LYS B 1 22 ? 10.922 27.797 4.418 1 93.19 22 LYS B C 1
ATOM 2578 O O . LYS B 1 22 ? 10.633 28.625 5.285 1 93.19 22 LYS B O 1
ATOM 2583 N N . ILE B 1 23 ? 10.75 26.516 4.535 1 90.88 23 ILE B N 1
ATOM 2584 C CA . ILE B 1 23 ? 10.195 25.938 5.758 1 90.88 23 ILE B CA 1
ATOM 2585 C C . ILE B 1 23 ? 11.242 25.984 6.867 1 90.88 23 ILE B C 1
ATOM 2587 O O . ILE B 1 23 ? 10.906 26.109 8.047 1 90.88 23 ILE B O 1
ATOM 2591 N N . SER B 1 24 ? 12.523 25.938 6.531 1 95.19 24 SER B N 1
ATOM 2592 C CA . SER B 1 24 ? 13.609 25.938 7.504 1 95.19 24 SER B CA 1
ATOM 2593 C C . SER B 1 24 ? 14.234 27.328 7.621 1 95.19 24 SER B C 1
ATOM 2595 O O . SER B 1 24 ? 15.367 27.469 8.078 1 95.19 24 SER B O 1
ATOM 2597 N N . LYS B 1 25 ? 13.523 28.297 7.215 1 95.81 25 LYS B N 1
ATOM 2598 C CA . LYS B 1 25 ? 14.031 29.672 7.215 1 95.81 25 LYS B CA 1
ATOM 2599 C C . LYS B 1 25 ? 14.5 30.078 8.609 1 95.81 25 LYS B C 1
ATOM 2601 O O . LYS B 1 25 ? 13.773 29.906 9.594 1 95.81 25 LYS B O 1
ATOM 2606 N N . GLY B 1 26 ? 15.727 30.578 8.594 1 96.44 26 GLY B N 1
ATOM 2607 C CA . GLY B 1 26 ? 16.281 31.172 9.805 1 96.44 26 GLY B CA 1
ATOM 2608 C C . GLY B 1 26 ? 16.922 30.141 10.719 1 96.44 26 GLY B C 1
ATOM 2609 O O . GLY B 1 26 ? 17.625 30.516 11.672 1 96.44 26 GLY B O 1
ATOM 2610 N N . LEU B 1 27 ? 16.781 28.844 10.492 1 97.12 27 LEU B N 1
ATOM 2611 C CA . LEU B 1 27 ? 17.25 27.812 11.406 1 97.12 27 LEU B CA 1
ATOM 2612 C C . LEU B 1 27 ? 18.781 27.75 11.398 1 97.12 27 LEU B C 1
ATOM 2614 O O . LEU B 1 27 ? 19.391 27.547 12.445 1 97.12 27 LEU B O 1
ATOM 2618 N N . LEU B 1 28 ? 19.312 27.875 10.211 1 97.62 28 LEU B N 1
ATOM 2619 C CA . LEU B 1 28 ? 20.781 27.844 10.125 1 97.62 28 LEU B CA 1
ATOM 2620 C C . LEU B 1 28 ? 21.391 28.969 10.969 1 97.62 28 LEU B C 1
ATOM 2622 O O . LEU B 1 28 ? 22.344 28.734 11.703 1 97.62 28 LEU B O 1
ATOM 2626 N N . ASP B 1 29 ? 20.891 30.156 10.852 1 97.44 29 ASP B N 1
ATOM 2627 C CA . ASP B 1 29 ? 21.359 31.297 11.625 1 97.44 29 ASP B CA 1
ATOM 2628 C C . ASP B 1 29 ? 21.203 31.062 13.125 1 97.44 29 ASP B C 1
ATOM 2630 O O . ASP B 1 29 ? 22.078 31.406 13.914 1 97.44 29 ASP B O 1
ATOM 2634 N N . LYS B 1 30 ? 20.172 30.469 13.453 1 97.31 30 LYS B N 1
ATOM 2635 C CA . LYS B 1 30 ? 19.812 30.312 14.859 1 97.31 30 LYS B CA 1
ATOM 2636 C C . LYS B 1 30 ? 20.625 29.172 15.508 1 97.31 30 LYS B C 1
ATOM 2638 O O . LYS B 1 30 ? 21.047 29.297 16.656 1 97.31 30 LYS B O 1
ATOM 2643 N N . TYR B 1 31 ? 20.797 28.047 14.805 1 97.44 31 TYR B N 1
ATOM 2644 C CA . TYR B 1 31 ? 21.344 26.875 15.469 1 97.44 31 TYR B CA 1
ATOM 2645 C C . TYR B 1 31 ? 22.719 26.531 14.938 1 97.44 31 TYR B C 1
ATOM 2647 O O . TYR B 1 31 ? 23.453 25.75 15.547 1 97.44 31 TYR B O 1
ATOM 2655 N N . GLY B 1 32 ? 23.109 27.047 13.742 1 97.12 32 GLY B N 1
ATOM 2656 C CA . GLY B 1 32 ? 24.469 26.875 13.219 1 97.12 32 GLY B CA 1
ATOM 2657 C C . GLY B 1 32 ? 24.594 25.688 12.297 1 97.12 32 GLY B C 1
ATOM 2658 O O . GLY B 1 32 ? 23.672 24.875 12.172 1 97.12 32 GLY B O 1
ATOM 2659 N N . PRO B 1 33 ? 25.719 25.5 11.656 1 96.19 33 PRO B N 1
ATOM 2660 C CA . PRO B 1 33 ? 25.938 24.516 10.602 1 96.19 33 PRO B CA 1
ATOM 2661 C C . PRO B 1 33 ? 26.109 23.094 11.141 1 96.19 33 PRO B C 1
ATOM 2663 O O . PRO B 1 33 ? 26.062 22.125 10.375 1 96.19 33 PRO B O 1
ATOM 2666 N N . ASP B 1 34 ? 26.25 22.938 12.422 1 96.44 34 ASP B N 1
ATOM 2667 C CA . ASP B 1 34 ? 26.344 21.594 13 1 96.44 34 ASP B CA 1
ATOM 2668 C C . ASP B 1 34 ? 24.953 21 13.219 1 96.44 34 ASP B C 1
ATOM 2670 O O . ASP B 1 34 ? 24.828 19.781 13.414 1 96.44 34 ASP B O 1
ATOM 2674 N N . ARG B 1 35 ? 23.938 21.859 13.164 1 97.62 35 ARG B N 1
ATOM 2675 C CA . ARG B 1 35 ? 22.594 21.406 13.477 1 97.62 35 ARG B CA 1
ATOM 2676 C C . ARG B 1 35 ? 21.688 21.484 12.258 1 97.62 35 ARG B C 1
ATOM 2678 O O . ARG B 1 35 ? 20.594 20.922 12.25 1 97.62 35 ARG B O 1
ATOM 2685 N N . VAL B 1 36 ? 22.078 22.281 11.359 1 98.19 36 VAL B N 1
ATOM 2686 C CA . VAL B 1 36 ? 21.375 22.422 10.094 1 98.19 36 VAL B CA 1
ATOM 2687 C C . VAL B 1 36 ? 22.312 22.141 8.93 1 98.19 36 VAL B C 1
ATOM 2689 O O . VAL B 1 36 ? 23.172 22.969 8.602 1 98.19 36 VAL B O 1
ATOM 2692 N N . LEU B 1 37 ? 22.141 21.016 8.219 1 97.25 37 LEU B N 1
ATOM 2693 C CA . LEU B 1 37 ? 23.141 20.5 7.297 1 97.25 37 LEU B CA 1
ATOM 2694 C C . LEU B 1 37 ? 22.578 20.391 5.883 1 97.25 37 LEU B C 1
ATOM 2696 O O . LEU B 1 37 ? 21.641 19.641 5.645 1 97.25 37 LEU B O 1
ATOM 2700 N N . ASP B 1 38 ? 23.156 21.094 4.984 1 96.81 38 ASP B N 1
ATOM 2701 C CA . ASP B 1 38 ? 22.891 20.875 3.566 1 96.81 38 ASP B CA 1
ATOM 2702 C C . ASP B 1 38 ? 23.531 19.578 3.07 1 96.81 38 ASP B C 1
ATOM 2704 O O . ASP B 1 38 ? 24.656 19.25 3.459 1 96.81 38 ASP B O 1
ATOM 2708 N N . THR B 1 39 ? 22.781 18.891 2.262 1 95 39 THR B N 1
ATOM 2709 C CA . THR B 1 39 ? 23.312 17.656 1.71 1 95 39 THR B CA 1
ATOM 2710 C C . THR B 1 39 ? 23.391 17.719 0.188 1 95 39 THR B C 1
ATOM 2712 O O . THR B 1 39 ? 22.719 18.562 -0.435 1 95 39 THR B O 1
ATOM 2715 N N . PRO B 1 40 ? 24.25 16.859 -0.458 1 92.12 40 PRO B N 1
ATOM 2716 C CA . PRO B 1 40 ? 24.125 16.672 -1.906 1 92.12 40 PRO B CA 1
ATOM 2717 C C . PRO B 1 40 ? 22.797 16.031 -2.307 1 92.12 40 PRO B C 1
ATOM 2719 O O . PRO B 1 40 ? 22.047 15.57 -1.442 1 92.12 40 PRO B O 1
ATOM 2722 N N . ILE B 1 41 ? 22.562 16.031 -3.596 1 87.75 41 ILE B N 1
ATOM 2723 C CA . ILE B 1 41 ? 21.359 15.391 -4.133 1 87.75 41 ILE B CA 1
ATOM 2724 C C . ILE B 1 41 ? 21.562 13.875 -4.195 1 87.75 41 ILE B C 1
ATOM 2726 O O . ILE B 1 41 ? 21.812 13.32 -5.27 1 87.75 41 ILE B O 1
ATOM 2730 N N . THR B 1 42 ? 21.609 13.234 -3.109 1 91.69 42 THR B N 1
ATOM 2731 C CA . THR B 1 42 ? 21.781 11.797 -2.928 1 91.69 42 THR B CA 1
ATOM 2732 C C . THR B 1 42 ? 20.922 11.297 -1.772 1 91.69 42 THR B C 1
ATOM 2734 O O . THR B 1 42 ? 21.438 11.031 -0.683 1 91.69 42 THR B O 1
ATOM 2737 N N . GLU B 1 43 ? 19.703 11.078 -2.035 1 92.56 43 GLU B N 1
ATOM 2738 C CA . GLU B 1 43 ? 18.734 10.75 -0.999 1 92.56 43 GLU B CA 1
ATOM 2739 C C . GLU B 1 43 ? 19.125 9.492 -0.235 1 92.56 43 GLU B C 1
ATOM 2741 O O . GLU B 1 43 ? 19 9.438 0.99 1 92.56 43 GLU B O 1
ATOM 2746 N N . ALA B 1 44 ? 19.625 8.523 -0.952 1 93.38 44 ALA B N 1
ATOM 2747 C CA . ALA B 1 44 ? 20.078 7.305 -0.289 1 93.38 44 ALA B CA 1
ATOM 2748 C C . ALA B 1 44 ? 21.234 7.59 0.664 1 93.38 44 ALA B C 1
ATOM 2750 O O . ALA B 1 44 ? 21.281 7.059 1.775 1 93.38 44 ALA B O 1
ATOM 2751 N N . GLY B 1 45 ? 22.109 8.469 0.235 1 94.44 45 GLY B N 1
ATOM 2752 C CA . GLY B 1 45 ? 23.297 8.781 1.018 1 94.44 45 GLY B CA 1
ATOM 2753 C C . GLY B 1 45 ? 22.969 9.484 2.322 1 94.44 45 GLY B C 1
ATOM 2754 O O . GLY B 1 45 ? 23.312 8.992 3.4 1 94.44 45 GLY B O 1
ATOM 2755 N N . PHE B 1 46 ? 22.25 10.594 2.25 1 95.88 46 PHE B N 1
ATOM 2756 C CA . PHE B 1 46 ? 22.062 11.367 3.471 1 95.88 46 PHE B CA 1
ATOM 2757 C C . PHE B 1 46 ? 21.016 10.711 4.371 1 95.88 46 PHE B C 1
ATOM 2759 O O . PHE B 1 46 ? 21.016 10.922 5.586 1 95.88 46 PHE B O 1
ATOM 2766 N N . THR B 1 47 ? 20.125 9.922 3.807 1 97.56 47 THR B N 1
ATOM 2767 C CA . THR B 1 47 ? 19.203 9.164 4.656 1 97.56 47 THR B CA 1
ATOM 2768 C C . THR B 1 47 ? 19.969 8.102 5.445 1 97.56 47 THR B C 1
ATOM 2770 O O . THR B 1 47 ? 19.703 7.895 6.633 1 97.56 47 THR B O 1
ATOM 2773 N N . GLY B 1 48 ? 20.875 7.434 4.715 1 97.38 48 GLY B N 1
ATOM 2774 C CA . GLY B 1 48 ? 21.734 6.484 5.414 1 97.38 48 GLY B CA 1
ATOM 2775 C C . GLY B 1 48 ? 22.5 7.105 6.559 1 97.38 48 GLY B C 1
ATOM 2776 O O . GLY B 1 48 ? 22.594 6.523 7.641 1 97.38 48 GLY B O 1
ATOM 2777 N N . ILE B 1 49 ? 23.031 8.289 6.336 1 97.44 49 ILE B N 1
ATOM 2778 C CA . ILE B 1 49 ? 23.766 9.023 7.367 1 97.44 49 ILE B CA 1
ATOM 2779 C C . ILE B 1 49 ? 22.828 9.344 8.531 1 97.44 49 ILE B C 1
ATOM 2781 O O . ILE B 1 49 ? 23.203 9.172 9.695 1 97.44 49 ILE B O 1
ATOM 2785 N N . GLY B 1 50 ? 21.609 9.805 8.227 1 98.12 50 GLY B N 1
ATOM 2786 C CA . GLY B 1 50 ? 20.625 10.109 9.258 1 98.12 50 GLY B CA 1
ATOM 2787 C C . GLY B 1 50 ? 20.266 8.914 10.125 1 98.12 50 GLY B C 1
ATOM 2788 O O . GLY B 1 50 ? 20.266 9.008 11.352 1 98.12 50 GLY B O 1
ATOM 2789 N N . VAL B 1 51 ? 20.031 7.789 9.5 1 98.19 51 VAL B N 1
ATOM 2790 C CA . VAL B 1 51 ? 19.672 6.57 10.227 1 98.19 51 VAL B CA 1
ATOM 2791 C C . VAL B 1 51 ? 20.859 6.137 11.102 1 98.19 51 VAL B C 1
ATOM 2793 O O . VAL B 1 51 ? 20.672 5.766 12.258 1 98.19 51 VAL B O 1
ATOM 2796 N N . GLY B 1 52 ? 22.062 6.164 10.5 1 97.62 52 GLY B N 1
ATOM 2797 C CA . GLY B 1 52 ? 23.234 5.852 11.289 1 97.62 52 GLY B CA 1
ATOM 2798 C C . GLY B 1 52 ? 23.391 6.73 12.516 1 97.62 52 GLY B C 1
ATOM 2799 O O . GLY B 1 52 ? 23.766 6.25 13.586 1 97.62 52 GLY B O 1
ATOM 2800 N N . ALA B 1 53 ? 23.172 8.008 12.352 1 97.94 53 ALA B N 1
ATOM 2801 C CA . ALA B 1 53 ? 23.234 8.945 13.469 1 97.94 53 ALA B CA 1
ATOM 2802 C C . ALA B 1 53 ? 22.219 8.594 14.547 1 97.94 53 ALA B C 1
ATOM 2804 O O . ALA B 1 53 ? 22.531 8.656 15.742 1 97.94 53 ALA B O 1
ATOM 2805 N N . ALA B 1 54 ? 21.031 8.234 14.172 1 98 54 ALA B N 1
ATOM 2806 C CA . ALA B 1 54 ? 20 7.832 15.117 1 98 54 ALA B CA 1
ATOM 2807 C C . ALA B 1 54 ? 20.422 6.594 15.906 1 98 54 ALA B C 1
ATOM 2809 O O . ALA B 1 54 ? 20.125 6.48 17.094 1 98 54 ALA B O 1
ATOM 2810 N N . TYR B 1 55 ? 21.141 5.672 15.211 1 96.5 55 TYR B N 1
ATOM 2811 C CA . TYR B 1 55 ? 21.641 4.477 15.875 1 96.5 55 TYR B CA 1
ATOM 2812 C C . TYR B 1 55 ? 22.5 4.848 17.078 1 96.5 55 TYR B C 1
ATOM 2814 O O . TYR B 1 55 ? 22.625 4.07 18.031 1 96.5 55 TYR B O 1
ATOM 2822 N N . HIS B 1 56 ? 23.062 5.996 17 1 95.06 56 HIS B N 1
ATOM 2823 C CA . HIS B 1 56 ? 24.078 6.348 18 1 95.06 56 HIS B CA 1
ATOM 2824 C C . HIS B 1 56 ? 23.594 7.496 18.875 1 95.06 56 HIS B C 1
ATOM 2826 O O . HIS B 1 56 ? 24.391 8.32 19.328 1 95.06 56 HIS B O 1
ATOM 2832 N N . GLY B 1 57 ? 22.297 7.676 18.938 1 94.19 57 GLY B N 1
ATOM 2833 C CA . GLY B 1 57 ? 21.734 8.469 20.016 1 94.19 57 GLY B CA 1
ATOM 2834 C C . GLY B 1 57 ? 21.328 9.867 19.578 1 94.19 57 GLY B C 1
ATOM 2835 O O . GLY B 1 57 ? 20.844 10.656 20.391 1 94.19 57 GLY B O 1
ATOM 2836 N N . LEU B 1 58 ? 21.562 10.219 18.312 1 97.56 58 LEU B N 1
ATOM 2837 C CA . LEU B 1 58 ? 21.094 11.516 17.828 1 97.56 58 LEU B CA 1
ATOM 2838 C C . LEU B 1 58 ? 19.656 11.406 17.328 1 97.56 58 LEU B C 1
ATOM 2840 O O . LEU B 1 58 ? 19.094 10.312 17.234 1 97.56 58 LEU B O 1
ATOM 2844 N N . ARG B 1 59 ? 19.031 12.523 17.078 1 98.44 59 ARG B N 1
ATOM 2845 C CA . ARG B 1 59 ? 17.656 12.602 16.609 1 98.44 59 ARG B CA 1
ATOM 2846 C C . ARG B 1 59 ? 17.562 13.422 15.32 1 98.44 59 ARG B C 1
ATOM 2848 O O . ARG B 1 59 ? 17.109 14.57 15.352 1 98.44 59 ARG B O 1
ATOM 2855 N N . PRO B 1 60 ? 17.922 12.828 14.258 1 98.75 60 PRO B N 1
ATOM 2856 C CA . PRO B 1 60 ? 17.922 13.555 12.984 1 98.75 60 PRO B CA 1
ATOM 2857 C C . PRO B 1 60 ? 16.516 13.812 12.445 1 98.75 60 PRO B C 1
ATOM 2859 O O . PRO B 1 60 ? 15.617 13 12.641 1 98.75 60 PRO B O 1
ATOM 2862 N N . ILE B 1 61 ? 16.359 14.914 11.852 1 98.75 61 ILE B N 1
ATOM 2863 C CA . ILE B 1 61 ? 15.25 15.234 10.953 1 98.75 61 ILE B CA 1
ATOM 2864 C C . ILE B 1 61 ? 15.75 15.258 9.508 1 98.75 61 ILE B C 1
ATOM 2866 O O . ILE B 1 61 ? 16.516 16.141 9.125 1 98.75 61 ILE B O 1
ATOM 2870 N N . VAL B 1 62 ? 15.32 14.266 8.75 1 98.62 62 VAL B N 1
ATOM 2871 C CA . VAL B 1 62 ? 15.703 14.172 7.344 1 98.62 62 VAL B CA 1
ATOM 2872 C C . VAL B 1 62 ? 14.609 14.773 6.469 1 98.62 62 VAL B C 1
ATOM 2874 O O . VAL B 1 62 ? 13.477 14.281 6.453 1 98.62 62 VAL B O 1
ATOM 2877 N N . GLU B 1 63 ? 14.93 15.781 5.77 1 97.81 63 GLU B N 1
ATOM 2878 C CA . GLU B 1 63 ? 13.969 16.453 4.898 1 97.81 63 GLU B CA 1
ATOM 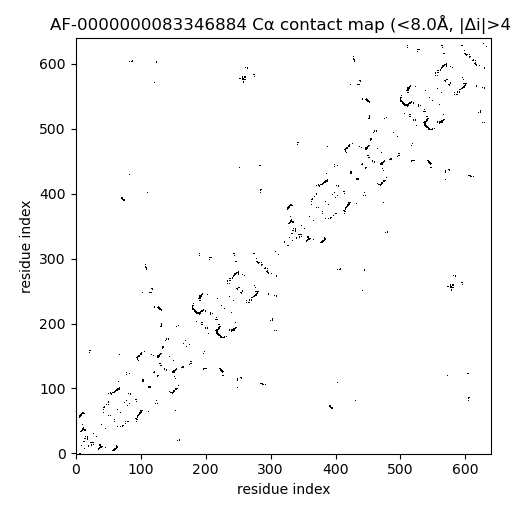2879 C C . GLU B 1 63 ? 14.211 16.094 3.434 1 97.81 63 GLU B C 1
ATOM 2881 O O . GLU B 1 63 ? 15.32 16.25 2.926 1 97.81 63 GLU B O 1
ATOM 2886 N N . PHE B 1 64 ? 13.203 15.555 2.799 1 96.81 64 PHE B N 1
ATOM 2887 C CA . PHE B 1 64 ? 13.18 15.414 1.348 1 96.81 64 PHE B CA 1
ATOM 2888 C C . PHE B 1 64 ? 12.531 16.625 0.693 1 96.81 64 PHE B C 1
ATOM 2890 O O . PHE B 1 64 ? 11.484 17.094 1.146 1 96.81 64 PHE B O 1
ATOM 2897 N N . MET B 1 65 ? 13.133 17.141 -0.395 1 94.31 65 MET B N 1
ATOM 2898 C CA . MET B 1 65 ? 12.547 18.281 -1.098 1 94.31 65 MET B CA 1
ATOM 2899 C C . MET B 1 65 ? 11.102 17.984 -1.492 1 94.31 65 MET B C 1
ATOM 2901 O O . MET B 1 65 ? 10.234 18.859 -1.372 1 94.31 65 MET B O 1
ATOM 2905 N N . THR B 1 66 ? 10.914 16.828 -2.051 1 94.38 66 THR B N 1
ATOM 2906 C CA . THR B 1 66 ? 9.609 16.188 -2.217 1 94.38 66 THR B CA 1
ATOM 2907 C C . THR B 1 66 ? 9.648 14.75 -1.709 1 94.38 66 THR B C 1
ATOM 2909 O O . THR B 1 66 ? 10.672 14.062 -1.835 1 94.38 66 THR B O 1
ATOM 2912 N N . PHE B 1 67 ? 8.625 14.336 -1.169 1 95.88 67 PHE B N 1
ATOM 2913 C CA . PHE B 1 67 ? 8.656 13 -0.58 1 95.88 67 PHE B CA 1
ATOM 2914 C C . PHE B 1 67 ? 8.766 11.938 -1.661 1 95.88 67 PHE B C 1
ATOM 2916 O O . PHE B 1 67 ? 9.078 10.781 -1.37 1 95.88 67 PHE B O 1
ATOM 2923 N N . ASN B 1 68 ? 8.5 12.266 -2.891 1 92.56 68 ASN B N 1
ATOM 2924 C CA . ASN B 1 68 ? 8.711 11.375 -4.023 1 92.56 68 ASN B CA 1
ATOM 2925 C C . ASN B 1 68 ? 10.148 10.859 -4.07 1 92.56 68 ASN B C 1
ATOM 2927 O O . ASN B 1 68 ? 10.391 9.727 -4.492 1 92.56 68 ASN B O 1
ATOM 2931 N N . PHE B 1 69 ? 11.062 11.664 -3.578 1 93.69 69 PHE B N 1
ATOM 2932 C CA . PHE B 1 69 ? 12.469 11.305 -3.641 1 93.69 69 PHE B CA 1
ATOM 2933 C C . PHE B 1 69 ? 12.82 10.289 -2.561 1 93.69 69 PHE B C 1
ATOM 2935 O O . PHE B 1 69 ? 13.898 9.688 -2.59 1 93.69 69 PHE B O 1
ATOM 2942 N N . SER B 1 70 ? 11.891 10.086 -1.648 1 95 70 SER B N 1
ATOM 2943 C CA . SER B 1 70 ? 12.125 9.078 -0.615 1 95 70 SER B CA 1
ATOM 2944 C C . SER B 1 70 ? 12.227 7.684 -1.214 1 95 70 SER B C 1
ATOM 2946 O O . SER B 1 70 ? 12.75 6.766 -0.579 1 95 70 SER B O 1
ATOM 2948 N N . MET B 1 71 ? 11.727 7.5 -2.396 1 92.75 71 MET B N 1
ATOM 2949 C CA . MET B 1 71 ? 11.844 6.223 -3.09 1 92.75 71 MET B CA 1
ATOM 2950 C C . MET B 1 71 ? 13.305 5.82 -3.246 1 92.75 71 MET B C 1
ATOM 2952 O O . MET B 1 71 ? 13.641 4.637 -3.168 1 92.75 71 MET B O 1
ATOM 2956 N N . GLN B 1 72 ? 14.133 6.828 -3.438 1 93.19 72 GLN B N 1
ATOM 2957 C CA . GLN B 1 72 ? 15.555 6.57 -3.602 1 93.19 72 GLN B CA 1
ATOM 2958 C C . GLN B 1 72 ? 16.188 6.105 -2.293 1 93.19 72 GLN B C 1
ATOM 2960 O O . GLN B 1 72 ? 17.266 5.496 -2.295 1 93.19 72 GLN B O 1
ATOM 2965 N N . ALA B 1 73 ? 15.531 6.414 -1.167 1 95.62 73 ALA B N 1
ATOM 2966 C CA . ALA B 1 73 ? 16.078 6.109 0.153 1 95.62 73 ALA B CA 1
ATOM 2967 C C . ALA B 1 73 ? 15.211 5.078 0.877 1 95.62 73 ALA B C 1
ATOM 2969 O O . ALA B 1 73 ? 15.367 4.867 2.084 1 95.62 73 ALA B O 1
ATOM 2970 N N . ILE B 1 74 ? 14.375 4.457 0.166 1 95.94 74 ILE B N 1
ATOM 2971 C CA . ILE B 1 74 ? 13.289 3.676 0.755 1 95.94 74 ILE B CA 1
ATOM 2972 C C . ILE B 1 74 ? 13.875 2.504 1.544 1 95.94 74 ILE B C 1
ATOM 2974 O O . ILE B 1 74 ? 13.328 2.115 2.582 1 95.94 74 ILE B O 1
ATOM 2978 N N . ASP B 1 75 ? 14.961 1.92 1.154 1 94.31 75 ASP B N 1
ATOM 2979 C CA . ASP B 1 75 ? 15.586 0.813 1.87 1 94.31 75 ASP B CA 1
ATOM 2980 C C . ASP B 1 75 ? 16.031 1.244 3.268 1 94.31 75 ASP B C 1
ATOM 2982 O O . ASP B 1 75 ? 15.883 0.49 4.23 1 94.31 75 ASP B O 1
ATOM 2986 N N . HIS B 1 76 ? 16.531 2.439 3.379 1 96.44 76 HIS B N 1
ATOM 2987 C CA . HIS B 1 76 ? 16.969 2.943 4.68 1 96.44 76 HIS B CA 1
ATOM 2988 C C . HIS B 1 76 ? 15.773 3.209 5.59 1 96.44 76 HIS B C 1
ATOM 2990 O O . HIS B 1 76 ? 15.82 2.918 6.785 1 96.44 76 HIS B O 1
ATOM 2996 N N . ILE B 1 77 ? 14.688 3.691 5.023 1 97.62 77 ILE B N 1
ATOM 2997 C CA . ILE B 1 77 ? 13.508 4.02 5.809 1 97.62 77 ILE B CA 1
ATOM 2998 C C . ILE B 1 77 ? 12.875 2.736 6.344 1 97.62 77 ILE B C 1
ATOM 3000 O O . ILE B 1 77 ? 12.531 2.654 7.527 1 97.62 77 ILE B O 1
ATOM 3004 N N . ILE B 1 78 ? 12.859 1.732 5.512 1 96.19 78 ILE B N 1
ATOM 3005 C CA . ILE B 1 78 ? 12.094 0.536 5.855 1 96.19 78 ILE B CA 1
ATOM 3006 C C . ILE B 1 78 ? 13.008 -0.47 6.559 1 96.19 78 ILE B C 1
ATOM 3008 O O . ILE B 1 78 ? 12.758 -0.846 7.703 1 96.19 78 ILE B O 1
ATOM 3012 N N . ASN B 1 79 ? 14.102 -0.84 5.973 1 94.25 79 ASN B N 1
ATOM 3013 C CA . ASN B 1 79 ? 14.922 -1.929 6.496 1 94.25 79 ASN B CA 1
ATOM 3014 C C . ASN B 1 79 ? 15.883 -1.439 7.574 1 94.25 79 ASN B C 1
ATOM 3016 O O . ASN B 1 79 ? 16.047 -2.088 8.609 1 94.25 79 ASN B O 1
ATOM 3020 N N . SER B 1 80 ? 16.484 -0.269 7.336 1 95.19 80 SER B N 1
ATOM 3021 C CA . SER B 1 80 ? 17.5 0.199 8.273 1 95.19 80 SER B CA 1
ATOM 3022 C C . SER B 1 80 ? 16.875 0.902 9.469 1 95.19 80 SER B C 1
ATOM 3024 O O . SER B 1 80 ? 17.422 0.889 10.57 1 95.19 80 SER B O 1
ATOM 3026 N N . ALA B 1 81 ? 15.695 1.489 9.242 1 97.31 81 ALA B N 1
ATOM 3027 C CA . ALA B 1 81 ? 15.094 2.258 10.328 1 97.31 81 ALA B CA 1
ATOM 3028 C C . ALA B 1 81 ? 13.922 1.504 10.953 1 97.31 81 ALA B C 1
ATOM 3030 O O . ALA B 1 81 ? 14.016 1.033 12.094 1 97.31 81 ALA B O 1
ATOM 3031 N N . ALA B 1 82 ? 12.93 1.21 10.242 1 96.31 82 ALA B N 1
ATOM 3032 C CA . ALA B 1 82 ? 11.672 0.686 10.766 1 96.31 82 ALA B CA 1
ATOM 3033 C C . ALA B 1 82 ? 11.875 -0.668 11.438 1 96.31 82 ALA B C 1
ATOM 3035 O O . ALA B 1 82 ? 11.273 -0.947 12.477 1 96.31 82 ALA B O 1
ATOM 3036 N N . LYS B 1 83 ? 12.695 -1.512 10.891 1 94.88 83 LYS B N 1
ATOM 3037 C CA . LYS B 1 83 ? 12.766 -2.902 11.328 1 94.88 83 LYS B CA 1
ATOM 3038 C C . LYS B 1 83 ? 13.852 -3.094 12.383 1 94.88 83 LYS B C 1
ATOM 3040 O O . LYS B 1 83 ? 13.898 -4.121 13.062 1 94.88 83 LYS B O 1
ATOM 3045 N N . SER B 1 84 ? 14.672 -2.094 12.578 1 93.69 84 SER B N 1
ATOM 3046 C CA . SER B 1 84 ? 15.898 -2.266 13.352 1 93.69 84 SER B CA 1
ATOM 3047 C C . SER B 1 84 ? 15.602 -2.545 14.82 1 93.69 84 SER B C 1
ATOM 3049 O O . SER B 1 84 ? 16.234 -3.404 15.438 1 93.69 84 SER B O 1
ATOM 3051 N N . ASN B 1 85 ? 14.656 -1.817 15.375 1 93.5 85 ASN B N 1
ATOM 3052 C CA . ASN B 1 85 ? 14.352 -2.033 16.781 1 93.5 85 ASN B CA 1
ATOM 3053 C C . ASN B 1 85 ? 13.883 -3.463 17.047 1 93.5 85 ASN B C 1
ATOM 3055 O O . ASN B 1 85 ? 14.32 -4.102 18 1 93.5 85 ASN B O 1
ATOM 3059 N N . TYR B 1 86 ? 13.062 -3.965 16.203 1 90.69 86 TYR B N 1
ATOM 3060 C CA . TYR B 1 86 ? 12.57 -5.336 16.328 1 90.69 86 TYR B CA 1
ATOM 3061 C C . TYR B 1 86 ? 13.703 -6.336 16.109 1 90.69 86 TYR B C 1
ATOM 3063 O O . TYR B 1 86 ? 13.867 -7.266 16.906 1 90.69 86 TYR B O 1
ATOM 3071 N N . MET B 1 87 ? 14.516 -6.117 15.102 1 90.88 87 MET B N 1
ATOM 3072 C CA . MET B 1 87 ? 15.57 -7.051 14.727 1 90.88 87 MET B CA 1
ATOM 3073 C C . MET B 1 87 ? 16.641 -7.121 15.805 1 90.88 87 MET B C 1
ATOM 3075 O O . MET B 1 87 ? 17.312 -8.148 15.953 1 90.88 87 MET B O 1
ATOM 3079 N N . SER B 1 88 ? 16.734 -6.098 16.609 1 91.56 88 SER B N 1
ATOM 3080 C CA . SER B 1 88 ? 17.766 -6.031 17.641 1 91.56 88 SER B CA 1
ATOM 3081 C C . SER B 1 88 ? 17.203 -6.414 19 1 91.56 88 SER B C 1
ATOM 3083 O O . SER B 1 88 ? 17.859 -6.219 20.031 1 91.56 88 SER B O 1
ATOM 3085 N N . ALA B 1 89 ? 15.914 -6.852 18.984 1 90.69 89 ALA B N 1
ATOM 3086 C CA . ALA B 1 89 ? 15.234 -7.215 20.234 1 90.69 89 ALA B CA 1
ATOM 3087 C C . ALA B 1 89 ? 15.156 -6.023 21.188 1 90.69 89 ALA B C 1
ATOM 3089 O O . ALA B 1 89 ? 15.398 -6.168 22.391 1 90.69 89 ALA B O 1
ATOM 3090 N N . GLY B 1 90 ? 15.008 -4.867 20.594 1 91 90 GLY B N 1
ATOM 3091 C CA . GLY B 1 90 ? 14.789 -3.67 21.375 1 91 90 GLY B CA 1
ATOM 3092 C C . GLY B 1 90 ? 16.078 -2.947 21.75 1 91 90 GLY B C 1
ATOM 3093 O O . GLY B 1 90 ? 16.047 -1.925 22.438 1 91 90 GLY B O 1
ATOM 3094 N N . GLN B 1 91 ? 17.172 -3.342 21.219 1 91.88 91 GLN B N 1
ATOM 3095 C CA . GLN B 1 91 ? 18.453 -2.766 21.609 1 91.88 91 GLN B CA 1
ATOM 3096 C C . GLN B 1 91 ? 18.75 -1.483 20.844 1 91.88 91 GLN B C 1
ATOM 3098 O O . GLN B 1 91 ? 19.469 -0.614 21.328 1 91.88 91 GLN B O 1
ATOM 3103 N N . ILE B 1 92 ? 18.219 -1.387 19.625 1 93.75 92 ILE B N 1
ATOM 3104 C CA . ILE B 1 92 ? 18.5 -0.232 18.781 1 93.75 92 ILE B CA 1
ATOM 3105 C C . ILE B 1 92 ? 17.219 0.558 18.531 1 93.75 92 ILE B C 1
ATOM 3107 O O . ILE B 1 92 ? 16.312 0.086 17.844 1 93.75 92 ILE B O 1
ATOM 3111 N N . SER B 1 93 ? 17.156 1.668 19.156 1 94.12 93 SER B N 1
ATOM 3112 C CA . SER B 1 93 ? 16.094 2.627 18.844 1 94.12 93 SER B CA 1
ATOM 3113 C C . SER B 1 93 ? 16.516 3.568 17.719 1 94.12 93 SER B C 1
ATOM 3115 O O . SER B 1 93 ? 17.688 3.961 17.641 1 94.12 93 SER B O 1
ATOM 3117 N N . VAL B 1 94 ? 15.594 3.879 16.875 1 97.62 94 VAL B N 1
ATOM 3118 C CA . VAL B 1 94 ? 15.914 4.746 15.75 1 97.62 94 VAL B CA 1
ATOM 3119 C C . VAL B 1 94 ? 15.008 5.977 15.766 1 97.62 94 VAL B C 1
ATOM 3121 O O . VAL B 1 94 ? 14.117 6.105 14.93 1 97.62 94 VAL B O 1
ATOM 3124 N N . PRO B 1 95 ? 15.234 6.852 16.719 1 98.31 95 PRO B N 1
ATOM 3125 C CA . PRO B 1 95 ? 14.477 8.102 16.734 1 98.31 95 PRO B CA 1
ATOM 3126 C C . PRO B 1 95 ? 14.836 9.023 15.57 1 98.31 95 PRO B C 1
ATOM 3128 O O . PRO B 1 95 ? 15.906 9.648 15.586 1 98.31 95 PRO B O 1
ATOM 3131 N N . ILE B 1 96 ? 14.008 9.102 14.562 1 98.81 96 ILE B N 1
ATOM 3132 C CA . ILE B 1 96 ? 14.281 9.867 13.352 1 98.81 96 ILE B CA 1
ATOM 3133 C C . ILE B 1 96 ? 12.961 10.297 12.711 1 98.81 96 ILE B C 1
ATOM 3135 O O . ILE B 1 96 ? 11.969 9.57 12.766 1 98.81 96 ILE B O 1
ATOM 3139 N N . VAL B 1 97 ? 12.938 11.461 12.164 1 98.88 97 VAL B N 1
ATOM 3140 C CA . VAL B 1 97 ? 11.781 11.945 11.406 1 98.88 97 VAL B CA 1
ATOM 3141 C C . VAL B 1 97 ? 12.156 12.109 9.938 1 98.88 97 VAL B C 1
ATOM 3143 O O . VAL B 1 97 ? 13.164 12.75 9.617 1 98.88 97 VAL B O 1
ATOM 3146 N N . PHE B 1 98 ? 11.461 11.469 9.078 1 98.88 98 PHE B N 1
ATOM 3147 C CA . PHE B 1 98 ? 11.516 11.711 7.641 1 98.88 98 PHE B CA 1
ATOM 3148 C C . PHE B 1 98 ? 10.375 12.617 7.199 1 98.88 98 PHE B C 1
ATOM 3150 O O . PHE B 1 98 ? 9.211 12.227 7.25 1 98.88 98 PHE B O 1
ATOM 3157 N N . ARG B 1 99 ? 10.68 13.781 6.711 1 98.44 99 ARG B N 1
ATOM 3158 C CA . ARG B 1 99 ? 9.602 14.711 6.398 1 98.44 99 ARG B CA 1
ATOM 3159 C C . ARG B 1 99 ? 9.758 15.281 4.996 1 98.44 99 ARG B C 1
ATOM 3161 O O . ARG B 1 99 ? 10.859 15.297 4.441 1 98.44 99 ARG B O 1
ATOM 3168 N N . GLY B 1 100 ? 8.734 15.766 4.406 1 97.5 100 GLY B N 1
ATOM 3169 C CA . GLY B 1 100 ? 8.68 16.453 3.125 1 97.5 100 GLY B CA 1
ATOM 3170 C C . GLY B 1 100 ? 7.273 16.547 2.562 1 97.5 100 GLY B C 1
ATOM 3171 O O . GLY B 1 100 ? 6.355 15.883 3.049 1 97.5 100 GLY B O 1
ATOM 3172 N N . PRO B 1 101 ? 7.109 17.438 1.614 1 97.12 101 PRO B N 1
ATOM 3173 C CA . PRO B 1 101 ? 5.785 17.516 0.994 1 97.12 101 PRO B CA 1
ATOM 3174 C C . PRO B 1 101 ? 5.426 16.281 0.192 1 97.12 101 PRO B C 1
ATOM 3176 O O . PRO B 1 101 ? 6.246 15.766 -0.577 1 97.12 101 PRO B O 1
ATOM 3179 N N . ASN B 1 102 ? 4.27 15.781 0.418 1 97.56 102 ASN B N 1
ATOM 3180 C CA . ASN B 1 102 ? 3.752 14.547 -0.158 1 97.56 102 ASN B CA 1
ATOM 3181 C C . ASN B 1 102 ? 2.551 14.812 -1.062 1 97.56 102 ASN B C 1
ATOM 3183 O O . ASN B 1 102 ? 1.79 15.75 -0.833 1 97.56 102 ASN B O 1
ATOM 3187 N N . GLY B 1 103 ? 2.377 13.906 -2.047 1 93.44 103 GLY B N 1
ATOM 3188 C CA . GLY B 1 103 ? 1.204 13.977 -2.902 1 93.44 103 GLY B CA 1
ATOM 3189 C C . GLY B 1 103 ? 1.363 14.969 -4.043 1 93.44 103 GLY B C 1
ATOM 3190 O O . GLY B 1 103 ? 2.484 15.312 -4.422 1 93.44 103 GLY B O 1
ATOM 3191 N N . ALA B 1 104 ? 0.245 15.359 -4.617 1 90 104 ALA B N 1
ATOM 3192 C CA . ALA B 1 104 ? 0.233 16.203 -5.812 1 90 104 ALA B CA 1
ATOM 3193 C C . ALA B 1 104 ? 0.442 17.672 -5.457 1 90 104 ALA B C 1
ATOM 3195 O O . ALA B 1 104 ? -0.117 18.156 -4.477 1 90 104 ALA B O 1
ATOM 3196 N N . ALA B 1 105 ? 1.38 18.172 -6.168 1 89.31 105 ALA B N 1
ATOM 3197 C CA . ALA B 1 105 ? 1.525 19.625 -6.203 1 89.31 105 ALA B CA 1
ATOM 3198 C C . ALA B 1 105 ? 1.014 20.188 -7.523 1 89.31 105 ALA B C 1
ATOM 3200 O O . ALA B 1 105 ? 0.206 19.562 -8.211 1 89.31 105 ALA B O 1
ATOM 3201 N N . ALA B 1 106 ? 1.33 21.391 -7.887 1 85.44 106 ALA B N 1
ATOM 3202 C CA . ALA B 1 106 ? 0.806 22 -9.102 1 85.44 106 ALA B CA 1
ATOM 3203 C C . ALA B 1 106 ? 1.805 21.875 -10.25 1 85.44 106 ALA B C 1
ATOM 3205 O O . ALA B 1 106 ? 2.926 22.375 -10.164 1 85.44 106 ALA B O 1
ATOM 3206 N N . GLY B 1 107 ? 1.316 21.047 -11.234 1 87.12 107 GLY B N 1
ATOM 3207 C CA . GLY B 1 107 ? 2.041 21.031 -12.5 1 87.12 107 GLY B CA 1
ATOM 3208 C C . GLY B 1 107 ? 3.361 20.281 -12.422 1 87.12 107 GLY B C 1
ATOM 3209 O O . GLY B 1 107 ? 4.332 20.672 -13.086 1 87.12 107 GLY B O 1
ATOM 3210 N N . VAL B 1 108 ? 3.488 19.203 -11.625 1 86 108 VAL B N 1
ATOM 3211 C CA . VAL B 1 108 ? 4.789 18.562 -11.469 1 86 108 VAL B CA 1
ATOM 3212 C C . VAL B 1 108 ? 4.766 17.188 -12.109 1 86 108 VAL B C 1
ATOM 3214 O O . VAL B 1 108 ? 5.77 16.469 -12.102 1 86 108 VAL B O 1
ATOM 3217 N N . GLY B 1 109 ? 3.635 16.766 -12.641 1 88.62 109 GLY B N 1
ATOM 3218 C CA . GLY B 1 109 ? 3.553 15.562 -13.453 1 88.62 109 GLY B CA 1
ATOM 3219 C C . GLY B 1 109 ? 3.6 14.281 -12.641 1 88.62 109 GLY B C 1
ATOM 3220 O O . GLY B 1 109 ? 3.33 14.297 -11.438 1 88.62 109 GLY B O 1
ATOM 3221 N N . ALA B 1 110 ? 3.908 13.195 -13.281 1 86.94 110 ALA B N 1
ATOM 3222 C CA . ALA B 1 110 ? 3.684 11.852 -12.766 1 86.94 110 ALA B CA 1
ATOM 3223 C C . ALA B 1 110 ? 4.754 11.469 -11.75 1 86.94 110 ALA B C 1
ATOM 3225 O O . ALA B 1 110 ? 4.488 10.695 -10.82 1 86.94 110 ALA B O 1
ATOM 3226 N N . GLN B 1 111 ? 5.938 11.961 -11.789 1 86.81 111 GLN B N 1
ATOM 3227 C CA . GLN B 1 111 ? 7.035 11.461 -10.969 1 86.81 111 GLN B CA 1
ATOM 3228 C C . GLN B 1 111 ? 7.156 12.258 -9.672 1 86.81 111 GLN B C 1
ATOM 3230 O O . GLN B 1 111 ? 7.891 11.867 -8.758 1 86.81 111 GLN B O 1
ATOM 3235 N N . HIS B 1 112 ? 6.34 13.289 -9.477 1 88.69 112 HIS B N 1
ATOM 3236 C CA . HIS B 1 112 ? 6.465 14.133 -8.289 1 88.69 112 HIS B CA 1
ATOM 3237 C C . HIS B 1 112 ? 5.121 14.297 -7.586 1 88.69 112 HIS B C 1
ATOM 3239 O O . HIS B 1 112 ? 4.906 15.273 -6.863 1 88.69 112 HIS B O 1
ATOM 3245 N N . SER B 1 113 ? 4.223 13.398 -7.84 1 92 113 SER B N 1
ATOM 3246 C CA . SER B 1 113 ? 2.873 13.656 -7.352 1 92 113 SER B CA 1
ATOM 3247 C C . SER B 1 113 ? 2.332 12.469 -6.566 1 92 113 SER B C 1
ATOM 3249 O O . SER B 1 113 ? 1.167 12.469 -6.16 1 92 113 SER B O 1
ATOM 3251 N N . GLN B 1 114 ? 3.088 11.508 -6.418 1 93.06 114 GLN B N 1
ATOM 3252 C CA . GLN B 1 114 ? 2.574 10.312 -5.77 1 93.06 114 GLN B CA 1
ATOM 3253 C C . GLN B 1 114 ? 2.393 10.531 -4.27 1 93.06 114 GLN B C 1
ATOM 3255 O O . GLN B 1 114 ? 3.24 11.148 -3.621 1 93.06 114 GLN B O 1
ATOM 3260 N N . CYS B 1 115 ? 1.266 10.102 -3.744 1 96.81 115 CYS B N 1
ATOM 3261 C CA . CYS B 1 115 ? 1.037 10.07 -2.305 1 96.81 115 CYS B CA 1
ATOM 3262 C C . CYS B 1 115 ? 1.562 8.773 -1.701 1 96.81 115 CYS B C 1
ATOM 3264 O O . CYS B 1 115 ? 1.091 7.684 -2.047 1 96.81 115 CYS B O 1
ATOM 3266 N N . TYR B 1 116 ? 2.424 8.828 -0.761 1 97.06 116 TYR B N 1
ATOM 3267 C CA . TYR B 1 116 ? 3.105 7.664 -0.208 1 97.06 116 TYR B CA 1
ATOM 3268 C C . TYR B 1 116 ? 2.492 7.254 1.126 1 97.06 116 TYR B C 1
ATOM 3270 O O . TYR B 1 116 ? 3.023 6.383 1.818 1 97.06 116 TYR B O 1
ATOM 3278 N N . ALA B 1 117 ? 1.378 7.809 1.502 1 98.31 117 ALA B N 1
ATOM 3279 C CA . ALA B 1 117 ? 0.768 7.547 2.803 1 98.31 117 ALA B CA 1
ATOM 3280 C C . ALA B 1 117 ? 0.488 6.059 2.99 1 98.31 117 ALA B C 1
ATOM 3282 O O . ALA B 1 117 ? 0.893 5.465 3.992 1 98.31 117 ALA B O 1
ATOM 3283 N N . ALA B 1 118 ? -0.098 5.441 2.027 1 98.06 118 ALA B N 1
ATOM 3284 C CA . ALA B 1 118 ? -0.456 4.031 2.146 1 98.06 118 ALA B CA 1
ATOM 3285 C C . ALA B 1 118 ? 0.79 3.152 2.201 1 98.06 118 ALA B C 1
ATOM 3287 O O . ALA B 1 118 ? 0.832 2.168 2.945 1 98.06 118 ALA B O 1
ATOM 3288 N N . TRP B 1 119 ? 1.833 3.488 1.431 1 97.25 119 TRP B N 1
ATOM 3289 C CA . TRP B 1 119 ? 3.049 2.688 1.346 1 97.25 119 TRP B CA 1
ATOM 3290 C C . TRP B 1 119 ? 3.74 2.6 2.703 1 97.25 119 TRP B C 1
ATOM 3292 O O . TRP B 1 119 ? 3.904 1.509 3.254 1 97.25 119 TRP B O 1
ATOM 3302 N N . TYR B 1 120 ? 4.004 3.758 3.195 1 98.25 120 TYR B N 1
ATOM 3303 C CA . TYR B 1 120 ? 4.781 3.766 4.43 1 98.25 120 TYR B CA 1
ATOM 3304 C C . TYR B 1 120 ? 3.928 3.332 5.617 1 98.25 120 TYR B C 1
ATOM 3306 O O . TYR B 1 120 ? 4.434 2.736 6.57 1 98.25 120 TYR B O 1
ATOM 3314 N N . ALA B 1 121 ? 2.607 3.559 5.52 1 98.44 121 ALA B N 1
ATOM 3315 C CA . ALA B 1 121 ? 1.732 3.137 6.613 1 98.44 121 ALA B CA 1
ATOM 3316 C C . ALA B 1 121 ? 1.525 1.624 6.594 1 98.44 121 ALA B C 1
ATOM 3318 O O . ALA B 1 121 ? 1.021 1.05 7.562 1 98.44 121 ALA B O 1
ATOM 3319 N N . HIS B 1 122 ? 1.911 0.989 5.547 1 98.06 122 HIS B N 1
ATOM 3320 C CA . HIS B 1 122 ? 1.823 -0.461 5.41 1 98.06 122 HIS B CA 1
ATOM 3321 C C . HIS B 1 122 ? 2.883 -1.158 6.258 1 98.06 122 HIS B C 1
ATOM 3323 O O . HIS B 1 122 ? 2.76 -2.348 6.559 1 98.06 122 HIS B O 1
ATOM 3329 N N . VAL B 1 123 ? 3.904 -0.466 6.762 1 97.5 123 VAL B N 1
ATOM 3330 C CA . VAL B 1 123 ? 5.117 -1.078 7.293 1 97.5 123 VAL B CA 1
ATOM 3331 C C . VAL B 1 123 ? 5.102 -1.012 8.82 1 97.5 123 VAL B C 1
ATOM 3333 O O . VAL B 1 123 ? 5.141 0.075 9.398 1 97.5 123 VAL B O 1
ATOM 3336 N N . PRO B 1 124 ? 5.117 -2.176 9.453 1 97.06 124 PRO B N 1
ATOM 3337 C CA . PRO B 1 124 ? 5.277 -2.145 10.914 1 97.06 124 PRO B CA 1
ATOM 3338 C C . PRO B 1 124 ? 6.594 -1.509 11.344 1 97.06 124 PRO B C 1
ATOM 3340 O O . PRO B 1 124 ? 7.621 -1.689 10.688 1 97.06 124 PRO B O 1
ATOM 3343 N N . GLY B 1 125 ? 6.566 -0.841 12.445 1 96.5 125 GLY B N 1
ATOM 3344 C CA . GLY B 1 125 ? 7.75 -0.164 12.953 1 96.5 125 GLY B CA 1
ATOM 3345 C C . GLY B 1 125 ? 7.789 1.312 12.602 1 96.5 125 GLY B C 1
ATOM 3346 O O . GLY B 1 125 ? 8.547 2.076 13.195 1 96.5 125 GLY B O 1
ATOM 3347 N N . LEU B 1 126 ? 6.965 1.71 11.648 1 98.25 126 LEU B N 1
ATOM 3348 C CA . LEU B 1 126 ? 6.875 3.117 11.281 1 98.25 126 LEU B CA 1
ATOM 3349 C C . LEU B 1 126 ? 5.637 3.764 11.891 1 98.25 126 LEU B C 1
ATOM 3351 O O . LEU B 1 126 ? 4.633 3.09 12.125 1 98.25 126 LEU B O 1
ATOM 3355 N N . LYS B 1 127 ? 5.777 4.957 12.211 1 98.75 127 LYS B N 1
ATOM 3356 C CA . LYS B 1 127 ? 4.625 5.836 12.367 1 98.75 127 LYS B CA 1
ATOM 3357 C C . LYS B 1 127 ? 4.516 6.816 11.203 1 98.75 127 LYS B C 1
ATOM 3359 O O . LYS B 1 127 ? 5.531 7.258 10.656 1 98.75 127 LYS B O 1
ATOM 3364 N N . VAL B 1 128 ? 3.293 7.082 10.781 1 98.94 128 VAL B N 1
ATOM 3365 C CA . VAL B 1 128 ? 3.078 7.926 9.609 1 98.94 128 VAL B CA 1
ATOM 3366 C C . VAL B 1 128 ? 2.039 9 9.93 1 98.94 128 VAL B C 1
ATOM 3368 O O . VAL B 1 128 ? 0.893 8.688 10.258 1 98.94 128 VAL B O 1
ATOM 3371 N N . LEU B 1 129 ? 2.432 10.242 9.836 1 98.94 129 LEU B N 1
ATOM 3372 C CA . LEU B 1 129 ? 1.592 11.391 10.148 1 98.94 129 LEU B CA 1
ATOM 3373 C C . LEU B 1 129 ? 1.388 12.266 8.914 1 98.94 129 LEU B C 1
ATOM 3375 O O . LEU B 1 129 ? 2.281 12.383 8.07 1 98.94 129 LEU B O 1
ATOM 3379 N N . ALA B 1 130 ? 0.195 12.859 8.766 1 98.81 130 ALA B N 1
ATOM 3380 C CA . ALA B 1 130 ? -0.157 13.742 7.656 1 98.81 130 ALA B CA 1
ATOM 3381 C C . ALA B 1 130 ? -0.964 14.945 8.148 1 98.81 130 ALA B C 1
ATOM 3383 O O . ALA B 1 130 ? -2.197 14.914 8.133 1 98.81 130 ALA B O 1
ATOM 3384 N N . PRO B 1 131 ? -0.304 16.031 8.469 1 98.75 131 PRO B N 1
ATOM 3385 C CA . PRO B 1 131 ? -0.98 17.203 9.055 1 98.75 131 PRO B CA 1
ATOM 3386 C C . PRO B 1 131 ? -1.804 17.984 8.031 1 98.75 131 PRO B C 1
ATOM 3388 O O . PRO B 1 131 ? -1.472 17.984 6.84 1 98.75 131 PRO B O 1
ATOM 3391 N N . TYR B 1 132 ? -2.83 18.609 8.484 1 98.69 132 TYR B N 1
ATOM 3392 C CA . TYR B 1 132 ? -3.678 19.484 7.672 1 98.69 132 TYR B CA 1
ATOM 3393 C C . TYR B 1 132 ? -3.439 20.953 8.016 1 98.69 132 TYR B C 1
ATOM 3395 O O . TYR B 1 132 ? -3.223 21.781 7.125 1 98.69 132 TYR B O 1
ATOM 3403 N N . SER B 1 133 ? -3.371 21.297 9.242 1 98.19 133 SER B N 1
ATOM 3404 C CA . SER B 1 133 ? -3.367 22.688 9.711 1 98.19 133 SER B CA 1
ATOM 3405 C C . SER B 1 133 ? -2.031 23.047 10.344 1 98.19 133 SER B C 1
ATOM 3407 O O . SER B 1 133 ? -1.186 22.188 10.57 1 98.19 133 SER B O 1
ATOM 3409 N N . ALA B 1 134 ? -1.913 24.375 10.625 1 97.25 134 ALA B N 1
ATOM 3410 C CA . ALA B 1 134 ? -0.718 24.844 11.328 1 97.25 134 ALA B CA 1
ATOM 3411 C C . ALA B 1 134 ? -0.614 24.219 12.711 1 97.25 134 ALA B C 1
ATOM 3413 O O . ALA B 1 134 ? 0.478 23.859 13.156 1 97.25 134 ALA B O 1
ATOM 3414 N N . GLU B 1 135 ? -1.781 24.109 13.352 1 97.75 135 GLU B N 1
ATOM 3415 C CA . GLU B 1 135 ? -1.835 23.438 14.648 1 97.75 135 GLU B CA 1
ATOM 3416 C C . GLU B 1 135 ? -1.344 21.984 14.539 1 97.75 135 GLU B C 1
ATOM 3418 O O . GLU B 1 135 ? -0.538 21.547 15.359 1 97.75 135 GLU B O 1
ATOM 3423 N N . ASP B 1 136 ? -1.841 21.234 13.586 1 98.38 136 ASP B N 1
ATOM 3424 C CA . ASP B 1 136 ? -1.414 19.859 13.352 1 98.38 136 ASP B CA 1
ATOM 3425 C C . ASP B 1 136 ? 0.094 19.781 13.125 1 98.38 136 ASP B C 1
ATOM 3427 O O . ASP B 1 136 ? 0.778 18.953 13.734 1 98.38 136 ASP B O 1
ATOM 3431 N N . ALA B 1 137 ? 0.577 20.672 12.211 1 97.81 137 ALA B N 1
ATOM 3432 C CA . ALA B 1 137 ? 1.984 20.656 11.82 1 97.81 137 ALA B CA 1
ATOM 3433 C C . ALA B 1 137 ? 2.891 20.891 13.023 1 97.81 137 ALA B C 1
ATOM 3435 O O . ALA B 1 137 ? 3.85 20.141 13.234 1 97.81 137 ALA B O 1
ATOM 3436 N N . ARG B 1 138 ? 2.566 21.922 13.781 1 97.25 138 ARG B N 1
ATOM 3437 C CA . ARG B 1 138 ? 3.383 22.25 14.945 1 97.25 138 ARG B CA 1
ATOM 3438 C C . ARG B 1 138 ? 3.34 21.125 15.977 1 97.25 138 ARG B C 1
ATOM 3440 O O . ARG B 1 138 ? 4.383 20.641 16.422 1 97.25 138 ARG B O 1
ATOM 3447 N N . GLY B 1 139 ? 2.137 20.703 16.359 1 98.25 139 GLY B N 1
ATOM 3448 C CA . GLY B 1 139 ? 1.967 19.734 17.422 1 98.25 139 GLY B CA 1
ATOM 3449 C C . GLY B 1 139 ? 2.477 18.344 17.047 1 98.25 139 GLY B C 1
ATOM 3450 O O . GLY B 1 139 ? 3.141 17.688 17.859 1 98.25 139 GLY B O 1
ATOM 3451 N N . LEU B 1 140 ? 2.207 17.875 15.883 1 98.81 140 LEU B N 1
ATOM 3452 C CA . LEU B 1 140 ? 2.561 16.516 15.484 1 98.81 140 LEU B CA 1
ATOM 3453 C C . LEU B 1 140 ? 4.047 16.422 15.164 1 98.81 140 LEU B C 1
ATOM 3455 O O . LEU B 1 140 ? 4.668 15.375 15.391 1 98.81 140 LEU B O 1
ATOM 3459 N N . LEU B 1 141 ? 4.652 17.5 14.578 1 98.44 141 LEU B N 1
ATOM 3460 C CA . LEU B 1 141 ? 6.082 17.438 14.297 1 98.44 141 LEU B CA 1
ATOM 3461 C C . LEU B 1 141 ? 6.891 17.344 15.586 1 98.44 141 LEU B C 1
ATOM 3463 O O . LEU B 1 141 ? 7.855 16.578 15.664 1 98.44 141 LEU B O 1
ATOM 3467 N N . LYS B 1 142 ? 6.492 18.125 16.562 1 98.06 142 LYS B N 1
ATOM 3468 C CA . LYS B 1 142 ? 7.156 18.016 17.859 1 98.06 142 LYS B CA 1
ATOM 3469 C C . LYS B 1 142 ? 7.016 16.625 18.453 1 98.06 142 LYS B C 1
ATOM 3471 O O . LYS B 1 142 ? 7.984 16.047 18.953 1 98.06 142 LYS B O 1
ATOM 3476 N N . ALA B 1 143 ? 5.777 16.094 18.359 1 98.69 143 ALA B N 1
ATOM 3477 C CA . ALA B 1 143 ? 5.547 14.734 18.828 1 98.69 143 ALA B CA 1
ATOM 3478 C C . ALA B 1 143 ? 6.43 13.734 18.094 1 98.69 143 ALA B C 1
ATOM 3480 O O . ALA B 1 143 ? 6.992 12.82 18.703 1 98.69 143 ALA B O 1
ATOM 3481 N N . ALA B 1 144 ? 6.559 13.922 16.828 1 98.81 144 ALA B N 1
ATOM 3482 C CA . ALA B 1 144 ? 7.367 13.039 15.992 1 98.81 144 ALA B CA 1
ATOM 3483 C C . ALA B 1 144 ? 8.836 13.086 16.406 1 98.81 144 ALA B C 1
ATOM 3485 O O . ALA B 1 144 ? 9.484 12.039 16.531 1 98.81 144 ALA B O 1
ATOM 3486 N N . ILE B 1 145 ? 9.352 14.281 16.578 1 98.38 145 ILE B N 1
ATOM 3487 C CA . ILE B 1 145 ? 10.758 14.469 16.922 1 98.38 145 ILE B CA 1
ATOM 3488 C C . ILE B 1 145 ? 11.039 13.852 18.297 1 98.38 145 ILE B C 1
ATOM 3490 O O . ILE B 1 145 ? 12.109 13.281 18.516 1 98.38 145 ILE B O 1
ATOM 3494 N N . ARG B 1 146 ? 10.102 13.875 19.172 1 97.81 146 ARG B N 1
ATOM 3495 C CA . ARG B 1 146 ? 10.273 13.367 20.531 1 97.81 146 ARG B CA 1
ATOM 3496 C C . ARG B 1 146 ? 10.07 11.852 20.578 1 97.81 146 ARG B C 1
ATOM 3498 O O . ARG B 1 146 ? 10.422 11.211 21.562 1 97.81 146 ARG B O 1
ATOM 3505 N N . ASP B 1 147 ? 9.477 11.234 19.578 1 97.94 147 ASP B N 1
ATOM 3506 C CA . ASP B 1 147 ? 9.148 9.82 19.531 1 97.94 147 ASP B CA 1
ATOM 3507 C C . ASP B 1 147 ? 10.406 8.961 19.391 1 97.94 147 ASP B C 1
ATOM 3509 O O . ASP B 1 147 ? 11.312 9.305 18.625 1 97.94 147 ASP B O 1
ATOM 3513 N N . PRO B 1 148 ? 10.477 7.91 20.062 1 97 148 PRO B N 1
ATOM 3514 C CA . PRO B 1 148 ? 11.664 7.062 19.969 1 97 148 PRO B CA 1
ATOM 3515 C C . PRO B 1 148 ? 11.688 6.215 18.703 1 97 148 PRO B C 1
ATOM 3517 O O . PRO B 1 148 ? 12.695 5.559 18.422 1 97 148 PRO B O 1
ATOM 3520 N N . ASP B 1 149 ? 10.633 6.16 17.922 1 97.25 149 ASP B N 1
ATOM 3521 C CA . ASP B 1 149 ? 10.523 5.367 16.703 1 97.25 149 ASP B CA 1
ATOM 3522 C C . ASP B 1 149 ? 10.688 6.246 15.469 1 97.25 149 ASP B C 1
ATOM 3524 O O . ASP B 1 149 ? 10.594 7.473 15.547 1 97.25 149 ASP B O 1
ATOM 3528 N N . PRO B 1 150 ? 11.023 5.602 14.32 1 98.69 150 PRO B N 1
ATOM 3529 C CA . PRO B 1 150 ? 11.016 6.383 13.086 1 98.69 150 PRO B CA 1
ATOM 3530 C C . PRO B 1 150 ? 9.625 6.875 12.703 1 98.69 150 PRO B C 1
ATOM 3532 O O . PRO B 1 150 ? 8.656 6.113 12.773 1 98.69 150 PRO B O 1
ATOM 3535 N N . VAL B 1 151 ? 9.547 8.125 12.344 1 98.88 151 VAL B N 1
ATOM 3536 C CA . VAL B 1 151 ? 8.266 8.75 11.992 1 98.88 151 VAL B CA 1
ATOM 3537 C C . VAL B 1 151 ? 8.352 9.359 10.594 1 98.88 151 VAL B C 1
ATOM 3539 O O . VAL B 1 151 ? 9.289 10.094 10.289 1 98.88 151 VAL B O 1
ATOM 3542 N N . VAL B 1 152 ? 7.469 8.961 9.758 1 98.94 152 VAL B N 1
ATOM 3543 C CA . VAL B 1 152 ? 7.27 9.602 8.461 1 98.94 152 VAL B CA 1
ATOM 3544 C C . VAL B 1 152 ? 6.258 10.734 8.602 1 98.94 152 VAL B C 1
ATOM 3546 O O . VAL B 1 152 ? 5.148 10.531 9.102 1 98.94 152 VAL B O 1
ATOM 3549 N N . PHE B 1 153 ? 6.641 11.906 8.227 1 98.88 153 PHE B N 1
ATOM 3550 C CA . PHE B 1 153 ? 5.832 13.109 8.367 1 98.88 153 PHE B CA 1
ATOM 3551 C C . PHE B 1 153 ? 5.504 13.703 7 1 98.88 153 PHE B C 1
ATOM 3553 O O . PHE B 1 153 ? 6.316 14.43 6.422 1 98.88 153 PHE B O 1
ATOM 3560 N N . LEU B 1 154 ? 4.301 13.43 6.508 1 98.81 154 LEU B N 1
ATOM 3561 C CA . LEU B 1 154 ? 3.891 13.734 5.145 1 98.81 154 LEU B CA 1
ATOM 3562 C C . LEU B 1 154 ? 3.186 15.086 5.082 1 98.81 154 LEU B C 1
ATOM 3564 O O . LEU B 1 154 ? 1.965 15.164 5.23 1 98.81 154 LEU B O 1
ATOM 3568 N N . GLU B 1 155 ? 3.891 16.047 4.793 1 98.25 155 GLU B N 1
ATOM 3569 C CA . GLU B 1 155 ? 3.361 17.391 4.625 1 98.25 155 GLU B CA 1
ATOM 3570 C C . GLU B 1 155 ? 2.797 17.594 3.223 1 98.25 155 GLU B C 1
ATOM 3572 O O . GLU B 1 155 ? 2.637 16.641 2.467 1 98.25 155 GLU B O 1
ATOM 3577 N N . ASN B 1 156 ? 2.295 18.766 2.934 1 97 156 ASN B N 1
ATOM 3578 C CA . ASN B 1 156 ? 1.751 19.109 1.622 1 97 156 ASN B CA 1
ATOM 3579 C C . ASN B 1 156 ? 2.242 20.469 1.141 1 97 156 ASN B C 1
ATOM 3581 O O . ASN B 1 156 ? 2.1 21.469 1.846 1 97 156 ASN B O 1
ATOM 3585 N N . GLU B 1 157 ? 2.793 20.516 -0.032 1 94.62 157 GLU B N 1
ATOM 3586 C CA . GLU B 1 157 ? 3.424 21.719 -0.57 1 94.62 157 GLU B CA 1
ATOM 3587 C C . GLU B 1 157 ? 2.428 22.875 -0.666 1 94.62 157 GLU B C 1
ATOM 3589 O O . GLU B 1 157 ? 2.764 24.016 -0.355 1 94.62 157 GLU B O 1
ATOM 3594 N N . LEU B 1 158 ? 1.229 22.594 -1.089 1 93.25 158 LEU B N 1
ATOM 3595 C CA . LEU B 1 158 ? 0.218 23.625 -1.304 1 93.25 158 LEU B CA 1
ATOM 3596 C C . LEU B 1 158 ? -0.277 24.188 0.025 1 93.25 158 LEU B C 1
ATOM 3598 O O . LEU B 1 158 ? -0.823 25.281 0.072 1 93.25 158 LEU B O 1
ATOM 3602 N N . LEU B 1 159 ? -0.053 23.438 1.078 1 95.56 159 LEU B N 1
ATOM 3603 C CA . LEU B 1 159 ? -0.498 23.891 2.395 1 95.56 159 LEU B CA 1
ATOM 3604 C C . LEU B 1 159 ? 0.541 24.797 3.039 1 95.56 159 LEU B C 1
ATOM 3606 O O . LEU B 1 159 ? 0.244 25.484 4.016 1 95.56 159 LEU B O 1
ATOM 3610 N N . TYR B 1 160 ? 1.759 24.828 2.547 1 93.94 160 TYR B N 1
ATOM 3611 C CA . TYR B 1 160 ? 2.797 25.688 3.092 1 93.94 160 TYR B CA 1
ATOM 3612 C C . TYR B 1 160 ? 2.398 27.156 2.98 1 93.94 160 TYR B C 1
ATOM 3614 O O . TYR B 1 160 ? 2.811 27.984 3.799 1 93.94 160 TYR B O 1
ATOM 3622 N N . GLY B 1 161 ? 1.587 27.438 1.96 1 91.94 161 GLY B N 1
ATOM 3623 C CA . GLY B 1 161 ? 1.204 28.828 1.721 1 91.94 161 GLY B CA 1
ATOM 3624 C C . GLY B 1 161 ? -0.128 29.188 2.346 1 91.94 161 GLY B C 1
ATOM 3625 O O . GLY B 1 161 ? -0.569 30.344 2.25 1 91.94 161 GLY B O 1
ATOM 3626 N N . GLU B 1 162 ? -0.687 28.281 2.994 1 94.19 162 GLU B N 1
ATOM 3627 C CA . GLU B 1 162 ? -2 28.531 3.584 1 94.19 162 GLU B CA 1
ATOM 3628 C C . GLU B 1 162 ? -1.879 29 5.031 1 94.19 162 GLU B C 1
ATOM 3630 O O . GLU B 1 162 ? -0.988 28.547 5.758 1 94.19 162 GLU B O 1
ATOM 3635 N N . SER B 1 163 ? -2.797 29.922 5.402 1 95.81 163 SER B N 1
ATOM 3636 C CA . SER B 1 163 ? -2.859 30.391 6.781 1 95.81 163 SER B CA 1
ATOM 3637 C C . SER B 1 163 ? -4.016 29.75 7.535 1 95.81 163 SER B C 1
ATOM 3639 O O . SER B 1 163 ? -5.098 29.547 6.977 1 95.81 163 SER B O 1
ATOM 3641 N N . PHE B 1 164 ? -3.754 29.438 8.773 1 96.62 164 PHE B N 1
ATOM 3642 C CA . PHE B 1 164 ? -4.758 28.828 9.633 1 96.62 164 PHE B CA 1
ATOM 3643 C C . PHE B 1 164 ? -4.918 29.625 10.922 1 96.62 164 PHE B C 1
ATOM 3645 O O . PHE B 1 164 ? -3.936 30.125 11.477 1 96.62 164 PHE B O 1
ATOM 3652 N N . PRO B 1 165 ? -6.191 29.781 11.383 1 93.94 165 PRO B N 1
ATOM 3653 C CA . PRO B 1 165 ? -6.324 30.312 12.742 1 93.94 165 PRO B CA 1
ATOM 3654 C C . PRO B 1 165 ? -5.742 29.375 13.797 1 93.94 165 PRO B C 1
ATOM 3656 O O . PRO B 1 165 ? -5.859 28.156 13.672 1 93.94 165 PRO B O 1
ATOM 3659 N N . VAL B 1 166 ? -5.023 29.969 14.773 1 94.25 166 VAL B N 1
ATOM 3660 C CA . VAL B 1 166 ? -4.465 29.156 15.852 1 94.25 166 VAL B CA 1
ATOM 3661 C C . VAL B 1 166 ? -4.793 29.781 17.203 1 94.25 166 VAL B C 1
ATOM 3663 O O . VAL B 1 166 ? -4.918 31 17.312 1 94.25 166 VAL B O 1
ATOM 3666 N N . SER B 1 167 ? -5.008 28.906 18.172 1 92.75 167 SER B N 1
ATOM 3667 C CA . SER B 1 167 ? -5.23 29.375 19.531 1 92.75 167 SER B CA 1
ATOM 3668 C C . SER B 1 167 ? -3.924 29.812 20.188 1 92.75 167 SER B C 1
ATOM 3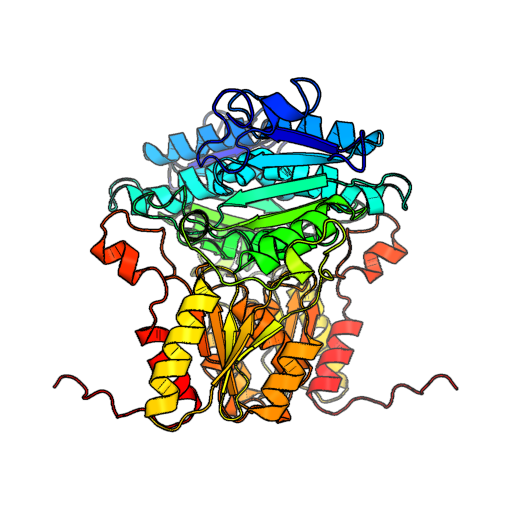670 O O . SER B 1 167 ? -2.842 29.484 19.688 1 92.75 167 SER B O 1
ATOM 3672 N N . ASP B 1 168 ? -4.047 30.469 21.297 1 94.62 168 ASP B N 1
ATOM 3673 C CA . ASP B 1 168 ? -2.877 30.875 22.062 1 94.62 168 ASP B CA 1
ATOM 3674 C C . ASP B 1 168 ? -2.102 29.656 22.578 1 94.62 168 ASP B C 1
ATOM 3676 O O . ASP B 1 168 ? -0.874 29.703 22.688 1 94.62 168 ASP B O 1
ATOM 3680 N N . GLU B 1 169 ? -2.785 28.609 22.812 1 94.75 169 GLU B N 1
ATOM 3681 C CA . GLU B 1 169 ? -2.174 27.391 23.328 1 94.75 169 GLU B CA 1
ATOM 3682 C C . GLU B 1 169 ? -1.176 26.812 22.328 1 94.75 169 GLU B C 1
ATOM 3684 O O . GLU B 1 169 ? -0.153 26.25 22.734 1 94.75 169 GLU B O 1
ATOM 3689 N N . VAL B 1 170 ? -1.426 26.953 21.109 1 94.12 170 VAL B N 1
ATOM 3690 C CA . VAL B 1 170 ? -0.591 26.406 20.047 1 94.12 170 VAL B CA 1
ATOM 3691 C C . VAL B 1 170 ? 0.769 27.094 20.047 1 94.12 170 VAL B C 1
ATOM 3693 O O . VAL B 1 170 ? 1.772 26.5 19.625 1 94.12 170 VAL B O 1
ATOM 3696 N N . LEU B 1 171 ? 0.8 28.312 20.594 1 93.12 171 LEU B N 1
ATOM 3697 C CA . LEU B 1 171 ? 2.021 29.109 20.547 1 93.12 171 LEU B CA 1
ATOM 3698 C C . LEU B 1 171 ? 2.973 28.719 21.672 1 93.12 171 LEU B C 1
ATOM 3700 O O . LEU B 1 171 ? 4.152 29.062 21.641 1 93.12 171 LEU B O 1
ATOM 3704 N N . ASP B 1 172 ? 2.414 28.016 22.578 1 94.25 172 ASP B N 1
ATOM 3705 C CA . ASP B 1 172 ? 3.242 27.547 23.672 1 94.25 172 ASP B CA 1
ATOM 3706 C C . ASP B 1 172 ? 4.301 26.547 23.188 1 94.25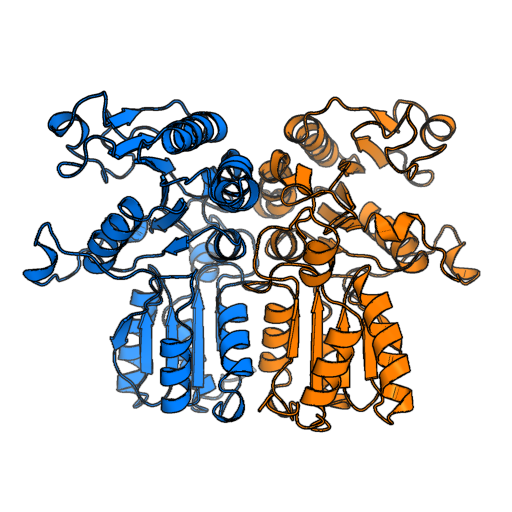 172 ASP B C 1
ATOM 3708 O O . ASP B 1 172 ? 4.016 25.688 22.344 1 94.25 172 ASP B O 1
ATOM 3712 N N . SER B 1 173 ? 5.48 26.703 23.703 1 91.69 173 SER B N 1
ATOM 3713 C CA . SER B 1 173 ? 6.594 25.859 23.281 1 91.69 173 SER B CA 1
ATOM 3714 C C . SER B 1 173 ? 6.375 24.406 23.703 1 91.69 173 SER B C 1
ATOM 3716 O O . SER B 1 173 ? 6.969 23.5 23.125 1 91.69 173 SER B O 1
ATOM 3718 N N . SER B 1 174 ? 5.5 24.188 24.609 1 93.81 174 SER B N 1
ATOM 3719 C CA . SER B 1 174 ? 5.25 22.828 25.094 1 93.81 174 SER B CA 1
ATOM 3720 C C . SER B 1 174 ? 4.094 22.188 24.344 1 93.81 174 SER B C 1
ATOM 3722 O O . SER B 1 174 ? 3.818 21 24.531 1 93.81 174 SER B O 1
ATOM 3724 N N . PHE B 1 175 ? 3.459 22.938 23.484 1 96.38 175 PHE B N 1
ATOM 3725 C CA . PHE B 1 175 ? 2.314 22.406 22.75 1 96.38 175 PHE B CA 1
ATOM 3726 C C . PHE B 1 175 ? 2.709 21.188 21.938 1 96.38 175 PHE B C 1
ATOM 3728 O O . PHE B 1 175 ? 3.713 21.203 21.219 1 96.38 175 PHE B O 1
ATOM 3735 N N . CYS B 1 176 ? 1.991 20.156 22.062 1 97.44 176 CYS B N 1
ATOM 3736 C CA . CYS B 1 176 ? 2.201 18.891 21.359 1 97.44 176 CYS B CA 1
ATOM 3737 C C . CYS B 1 176 ? 0.882 18.156 21.156 1 97.44 176 CYS B C 1
ATOM 3739 O O . CYS B 1 176 ? -0.099 18.422 21.844 1 97.44 176 CYS B O 1
ATOM 3741 N N . LEU B 1 177 ? 0.752 17.406 20.203 1 98.19 177 LEU B N 1
ATOM 3742 C CA . LEU B 1 177 ? -0.428 16.594 19.922 1 98.19 177 LEU B CA 1
ATOM 3743 C C . LEU B 1 177 ? -0.098 15.102 19.984 1 98.19 177 LEU B C 1
ATOM 3745 O O . LEU B 1 177 ? 1.029 14.695 19.703 1 98.19 177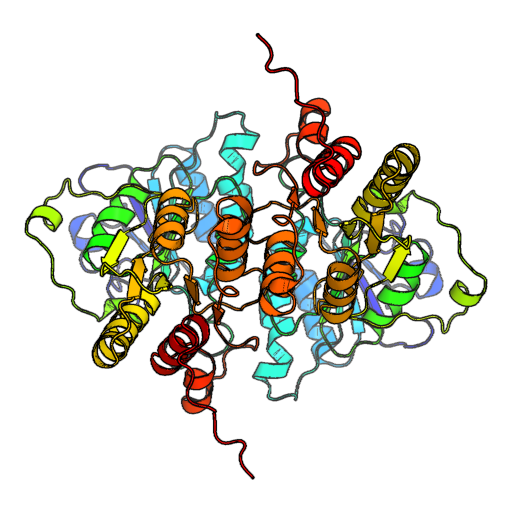 LEU B O 1
ATOM 3749 N N . PRO B 1 178 ? -1.031 14.32 20.375 1 98.44 178 PRO B N 1
ATOM 3750 C CA . PRO B 1 178 ? -0.771 12.875 20.438 1 98.44 178 PRO B CA 1
ATOM 3751 C C . PRO B 1 178 ? -0.736 12.227 19.062 1 98.44 178 PRO B C 1
ATOM 3753 O O . PRO B 1 178 ? -1.528 12.586 18.188 1 98.44 178 PRO B O 1
ATOM 3756 N N . ILE B 1 179 ? 0.211 11.328 18.891 1 98.69 179 ILE B N 1
ATOM 3757 C CA . ILE B 1 179 ? 0.253 10.5 17.703 1 98.69 179 ILE B CA 1
ATOM 3758 C C . ILE B 1 179 ? -0.806 9.398 17.781 1 98.69 179 ILE B C 1
ATOM 3760 O O . ILE B 1 179 ? -1.005 8.805 18.844 1 98.69 179 ILE B O 1
ATOM 3764 N N . GLY B 1 180 ? -1.512 9.141 16.703 1 98.69 180 GLY B N 1
ATOM 3765 C CA . GLY B 1 180 ? -2.498 8.07 16.672 1 98.69 180 GLY B CA 1
ATOM 3766 C C . GLY B 1 180 ? -3.898 8.539 17 1 98.69 180 GLY B C 1
ATOM 3767 O O . GLY B 1 180 ? -4.801 7.727 17.203 1 98.69 180 GLY B O 1
ATOM 3768 N N . LYS B 1 181 ? -4.035 9.836 17.016 1 98.81 181 LYS B N 1
ATOM 3769 C CA . LYS B 1 181 ? -5.348 10.391 17.328 1 98.81 181 LYS B CA 1
ATOM 3770 C C . LYS B 1 181 ? -5.828 11.305 16.203 1 98.81 181 LYS B C 1
ATOM 3772 O O . LYS B 1 181 ? -5.117 12.234 15.797 1 98.81 181 LYS B O 1
ATOM 3777 N N . ALA B 1 182 ? -7.004 11.047 15.727 1 98.88 182 ALA B N 1
ATOM 3778 C CA . ALA B 1 182 ? -7.652 11.898 14.734 1 98.88 182 ALA B CA 1
ATOM 3779 C C . ALA B 1 182 ? -8.367 13.07 15.398 1 98.88 182 ALA B C 1
ATOM 3781 O O . ALA B 1 182 ? -8.453 13.133 16.625 1 98.88 182 ALA B O 1
ATOM 3782 N N . LYS B 1 183 ? -8.773 14.039 14.594 1 98.81 183 LYS B N 1
ATOM 3783 C CA . LYS B 1 183 ? -9.516 15.195 15.078 1 98.81 183 LYS B CA 1
ATOM 3784 C C . LYS B 1 183 ? -10.836 15.352 14.328 1 98.81 183 LYS B C 1
ATOM 3786 O O . LYS B 1 183 ? -10.859 15.328 13.094 1 98.81 183 LYS B O 1
ATOM 3791 N N . ILE B 1 184 ? -11.906 15.453 15.039 1 98.88 184 ILE B N 1
ATOM 3792 C CA . ILE B 1 184 ? -13.164 15.844 14.414 1 98.88 184 ILE B CA 1
ATOM 3793 C C . ILE B 1 184 ? -13.172 17.344 14.164 1 98.88 184 ILE B C 1
ATOM 3795 O O . ILE B 1 184 ? -13.305 18.141 15.102 1 98.88 184 ILE B O 1
ATOM 3799 N N . GLU B 1 185 ? -13.023 17.75 12.953 1 98.75 185 GLU B N 1
ATOM 3800 C CA . GLU B 1 185 ? -12.961 19.156 12.594 1 98.75 185 GLU B CA 1
ATOM 3801 C C . GLU B 1 185 ? -14.352 19.781 12.586 1 98.75 185 GLU B C 1
ATOM 3803 O O . GLU B 1 185 ? -14.5 20.984 12.805 1 98.75 185 GLU B O 1
ATOM 3808 N N . ARG B 1 186 ? -15.344 18.984 12.258 1 98.81 186 ARG B N 1
ATOM 3809 C CA . ARG B 1 186 ? -16.75 19.391 12.18 1 98.81 186 ARG B CA 1
ATOM 3810 C C . ARG B 1 186 ? -17.672 18.266 12.641 1 98.81 186 ARG B C 1
ATOM 3812 O O . ARG B 1 186 ? -17.578 17.141 12.156 1 98.81 186 ARG B O 1
ATOM 3819 N N . GLN B 1 187 ? -18.531 18.547 13.547 1 98.81 187 GLN B N 1
ATOM 3820 C CA . GLN B 1 187 ? -19.5 17.562 14.008 1 98.81 187 GLN B CA 1
ATOM 3821 C C . GLN B 1 187 ? -20.625 17.375 12.984 1 98.81 187 GLN B C 1
ATOM 3823 O O . GLN B 1 187 ? -20.969 18.312 12.25 1 98.81 187 GLN B O 1
ATOM 3828 N N . GLY B 1 188 ? -21.141 16.188 12.891 1 98.81 188 GLY B N 1
ATOM 3829 C CA . GLY B 1 188 ? -22.266 15.875 12.031 1 98.81 188 GLY B CA 1
ATOM 3830 C C . GLY B 1 188 ? -22.969 14.586 12.414 1 98.81 188 GLY B C 1
ATOM 3831 O O . GLY B 1 188 ? -22.5 13.852 13.289 1 98.81 188 GLY B O 1
ATOM 3832 N N . LYS B 1 189 ? -24.141 14.312 11.742 1 98.62 189 LYS B N 1
ATOM 3833 C CA . LYS B 1 189 ? -24.938 13.172 12.172 1 98.62 189 LYS B CA 1
ATOM 3834 C C . LYS B 1 189 ? -25.406 12.336 10.984 1 98.62 189 LYS B C 1
ATOM 3836 O O . LYS B 1 189 ? -25.953 11.25 11.156 1 98.62 189 LYS B O 1
ATOM 3841 N N . ASP B 1 190 ? -25.188 12.812 9.758 1 98.69 190 ASP B N 1
ATOM 3842 C CA . ASP B 1 190 ? -25.797 12.133 8.609 1 98.69 190 ASP B CA 1
ATOM 3843 C C . ASP B 1 190 ? -24.766 11.273 7.879 1 98.69 190 ASP B C 1
ATOM 3845 O O . ASP B 1 190 ? -25.094 10.234 7.316 1 98.69 190 ASP B O 1
ATOM 3849 N N . VAL B 1 191 ? -23.531 11.734 7.848 1 98.88 191 VAL B N 1
ATOM 3850 C CA . VAL B 1 191 ? -22.484 11.031 7.105 1 98.88 191 VAL B CA 1
ATOM 3851 C C . VAL B 1 191 ? -21.109 11.391 7.68 1 98.88 191 VAL B C 1
ATOM 3853 O O . VAL B 1 191 ? -20.875 12.539 8.055 1 98.88 191 VAL B O 1
ATOM 3856 N N . THR B 1 192 ? -20.25 10.438 7.801 1 98.94 192 THR B N 1
ATOM 3857 C CA . THR B 1 192 ? -18.859 10.633 8.18 1 98.94 192 THR B CA 1
ATOM 3858 C C . THR B 1 192 ? -17.969 10.781 6.945 1 98.94 192 THR B C 1
ATOM 3860 O O . THR B 1 192 ? -18.047 9.969 6.023 1 98.94 192 THR B O 1
ATOM 3863 N N . ILE B 1 193 ? -17.188 11.836 6.883 1 98.94 193 ILE B N 1
ATOM 3864 C CA . ILE B 1 193 ? -16.172 12.039 5.848 1 98.94 193 ILE B CA 1
ATOM 3865 C C . ILE B 1 193 ? -14.789 12.008 6.477 1 98.94 193 ILE B C 1
ATOM 3867 O O . ILE B 1 193 ? -14.484 12.812 7.367 1 98.94 193 ILE B O 1
ATOM 3871 N N . THR B 1 194 ? -13.945 11.078 6.09 1 98.94 194 THR B N 1
ATOM 3872 C CA . THR B 1 194 ? -12.57 11.031 6.562 1 98.94 194 THR B CA 1
ATOM 3873 C C . THR B 1 194 ? -11.609 11.586 5.512 1 98.94 194 THR B C 1
ATOM 3875 O O . THR B 1 194 ? -11.797 11.359 4.312 1 98.94 194 THR B O 1
ATOM 3878 N N . ALA B 1 195 ? -10.664 12.297 5.918 1 98.94 195 ALA B N 1
ATOM 3879 C CA . ALA B 1 195 ? -9.641 12.867 5.047 1 98.94 195 ALA B CA 1
ATOM 3880 C C . ALA B 1 195 ? -8.352 13.133 5.816 1 98.94 195 ALA B C 1
ATOM 3882 O O . ALA B 1 195 ? -8.305 12.977 7.039 1 98.94 195 ALA B O 1
ATOM 3883 N N . PHE B 1 196 ? -7.332 13.445 5.152 1 98.75 196 PHE B N 1
ATOM 3884 C CA . PHE B 1 196 ? -6.07 13.875 5.746 1 98.75 196 PHE B CA 1
ATOM 3885 C C . PHE B 1 196 ? -5.375 14.906 4.859 1 98.75 196 PHE B C 1
ATOM 3887 O O . PHE B 1 196 ? -5.727 15.055 3.686 1 98.75 196 PHE B O 1
ATOM 3894 N N . SER B 1 197 ? -4.477 15.617 5.465 1 98.19 197 SER B N 1
ATOM 3895 C CA . SER B 1 197 ? -3.711 16.625 4.73 1 98.19 197 SER B CA 1
ATOM 3896 C C . SER B 1 197 ? -4.633 17.594 3.992 1 98.19 197 SER B C 1
ATOM 3898 O O . SER B 1 197 ? -5.668 18 4.523 1 98.19 197 SER B O 1
ATOM 3900 N N . LYS B 1 198 ? -4.344 18 2.783 1 97.5 198 LYS B N 1
ATOM 3901 C CA . LYS B 1 198 ? -5.055 19.031 2.041 1 97.5 198 LYS B CA 1
ATOM 3902 C C . LYS B 1 198 ? -6.516 18.672 1.832 1 97.5 198 LYS B C 1
ATOM 3904 O O . LYS B 1 198 ? -7.387 19.531 1.805 1 97.5 198 LYS B O 1
ATOM 3909 N N . MET B 1 199 ? -6.855 17.422 1.77 1 98.56 199 MET B N 1
ATOM 3910 C CA . MET B 1 199 ? -8.211 16.953 1.476 1 98.56 199 MET B CA 1
ATOM 3911 C C . MET B 1 199 ? -9.148 17.266 2.633 1 98.56 199 MET B C 1
ATOM 3913 O O . MET B 1 199 ? -10.375 17.266 2.461 1 98.56 199 MET B O 1
ATOM 3917 N N . VAL B 1 200 ? -8.609 17.516 3.842 1 98.88 200 VAL B N 1
ATOM 3918 C CA . VAL B 1 200 ? -9.453 17.906 4.965 1 98.88 200 VAL B CA 1
ATOM 3919 C C . VAL B 1 200 ? -10.148 19.219 4.637 1 98.88 200 VAL B C 1
ATOM 3921 O O . VAL B 1 200 ? -11.352 19.375 4.875 1 98.88 200 VAL B O 1
ATOM 3924 N N . GLY B 1 201 ? -9.406 20.172 4.082 1 98.56 201 GLY B N 1
ATOM 3925 C CA . GLY B 1 201 ? -10 21.422 3.67 1 98.56 201 GLY B CA 1
ATOM 3926 C C . GLY B 1 201 ? -11.117 21.25 2.658 1 98.56 201 GLY B C 1
ATOM 3927 O O . GLY B 1 201 ? -12.18 21.875 2.785 1 98.56 201 GLY B O 1
ATOM 3928 N N . TYR B 1 202 ? -10.906 20.375 1.651 1 98.69 202 TYR B N 1
ATOM 3929 C CA . TYR B 1 202 ? -11.93 20.094 0.646 1 98.69 202 TYR B CA 1
ATOM 3930 C C . TYR B 1 202 ? -13.156 19.453 1.276 1 98.69 202 TYR B C 1
ATOM 3932 O O . TYR B 1 202 ? -14.289 19.781 0.906 1 98.69 202 TYR B O 1
ATOM 3940 N N . ALA B 1 203 ? -12.914 18.594 2.234 1 98.94 203 ALA B N 1
ATOM 3941 C CA . ALA B 1 203 ? -14.016 17.938 2.934 1 98.94 203 ALA B CA 1
ATOM 3942 C C . ALA B 1 203 ? -14.844 18.938 3.727 1 98.94 203 ALA B C 1
ATOM 3944 O O . ALA B 1 203 ? -16.078 18.844 3.773 1 98.94 203 ALA B O 1
ATOM 3945 N N . LEU B 1 204 ? -14.133 19.875 4.383 1 98.88 204 LEU B N 1
ATOM 3946 C CA . LEU B 1 204 ? -14.828 20.922 5.141 1 98.88 204 LEU B CA 1
ATOM 3947 C C . LEU B 1 204 ? -15.664 21.797 4.223 1 98.88 204 LEU B C 1
ATOM 3949 O O . LEU B 1 204 ? -16.812 22.141 4.551 1 98.88 204 LEU B O 1
ATOM 3953 N N . GLN B 1 205 ? -15.125 22.141 3.061 1 98.88 205 GLN B N 1
ATOM 3954 C CA . GLN B 1 205 ? -15.891 22.891 2.074 1 98.88 205 GLN B CA 1
ATOM 3955 C C . GLN B 1 205 ? -17.109 22.109 1.595 1 98.88 205 GLN B C 1
ATOM 3957 O O . GLN B 1 205 ? -18.203 22.672 1.464 1 98.88 205 GLN B O 1
ATOM 3962 N N . ALA B 1 206 ? -16.891 20.844 1.306 1 98.88 206 ALA B N 1
ATOM 3963 C CA . ALA B 1 206 ? -18 19.984 0.896 1 98.88 206 ALA B CA 1
ATOM 3964 C C . ALA B 1 206 ? -19.078 19.938 1.973 1 98.88 206 ALA B C 1
ATOM 3966 O O . ALA B 1 206 ? -20.266 19.969 1.667 1 98.88 206 ALA B O 1
ATOM 3967 N N . ALA B 1 207 ? -18.641 19.844 3.199 1 98.88 207 ALA B N 1
ATOM 3968 C CA . ALA B 1 207 ? -19.578 19.797 4.32 1 98.88 207 ALA B CA 1
ATOM 3969 C C . ALA B 1 207 ? -20.422 21.078 4.383 1 98.88 207 ALA B C 1
ATOM 3971 O O . ALA B 1 207 ? -21.609 21.016 4.699 1 98.88 207 ALA B O 1
ATOM 3972 N N . ASP B 1 208 ? -19.797 22.234 4.113 1 98.81 208 ASP B N 1
ATOM 3973 C CA . ASP B 1 208 ? -20.531 23.5 4.066 1 98.81 208 ASP B CA 1
ATOM 3974 C C . ASP B 1 208 ? -21.625 23.453 3 1 98.81 208 ASP B C 1
ATOM 3976 O O . ASP B 1 208 ? -22.75 23.891 3.248 1 98.81 208 ASP B O 1
ATOM 3980 N N . ILE B 1 209 ? -21.281 22.953 1.858 1 98.69 209 ILE B N 1
ATOM 3981 C CA . ILE B 1 209 ? -22.234 22.859 0.754 1 98.69 209 ILE B CA 1
ATOM 3982 C C . ILE B 1 209 ? -23.375 21.906 1.121 1 98.69 209 ILE B C 1
ATOM 3984 O O . ILE B 1 209 ? -24.547 22.219 0.912 1 98.69 209 ILE B O 1
ATOM 3988 N N . LEU B 1 210 ? -23.062 20.781 1.705 1 98.69 210 LEU B N 1
ATOM 3989 C CA . LEU B 1 210 ? -24.031 19.766 2.1 1 98.69 210 LEU B CA 1
ATOM 3990 C C . LEU B 1 210 ? -24.984 20.312 3.158 1 98.69 210 LEU B C 1
ATOM 3992 O O . LEU B 1 210 ? -26.172 20.016 3.137 1 98.69 210 LEU B O 1
ATOM 3996 N N . ALA B 1 211 ? -24.453 21.125 4.043 1 98.5 211 ALA B N 1
ATOM 3997 C CA . ALA B 1 211 ? -25.281 21.688 5.113 1 98.5 211 ALA B CA 1
ATOM 3998 C C . ALA B 1 211 ? -26.406 22.547 4.547 1 98.5 211 ALA B C 1
ATOM 4000 O O . ALA B 1 211 ? -27.5 22.578 5.09 1 98.5 211 ALA B O 1
ATOM 4001 N N . LYS B 1 212 ? -26.109 23.188 3.479 1 97.94 212 LYS B N 1
ATOM 4002 C CA . LYS B 1 212 ? -27.109 24.016 2.824 1 97.94 212 LYS B CA 1
ATOM 4003 C C . LYS B 1 212 ? -28.25 23.172 2.25 1 97.94 212 LYS B C 1
ATOM 4005 O O . LYS B 1 212 ? -29.344 23.672 2.018 1 97.94 212 LYS B O 1
ATOM 4010 N N . GLU B 1 213 ? -27.953 21.969 2.043 1 96.06 213 GLU B N 1
ATOM 4011 C CA . GLU B 1 213 ? -28.953 21.062 1.497 1 96.06 213 GLU B CA 1
ATOM 4012 C C . GLU B 1 213 ? -29.516 20.156 2.582 1 96.06 213 GLU B C 1
ATOM 4014 O O . GLU B 1 213 ? -30.188 19.156 2.281 1 96.06 213 GLU B O 1
ATOM 4019 N N . GLY B 1 214 ? -29.172 20.406 3.834 1 97.31 214 GLY B N 1
ATOM 4020 C CA . GLY B 1 214 ? -29.75 19.703 4.961 1 97.31 214 GLY B CA 1
ATOM 4021 C C . GLY B 1 214 ? -29 18.438 5.344 1 97.31 214 GLY B C 1
ATOM 4022 O O . GLY B 1 214 ? -29.531 17.578 6.047 1 97.31 214 GLY B O 1
ATOM 4023 N N . ILE B 1 215 ? -27.844 18.203 4.828 1 98.38 215 ILE B N 1
ATOM 4024 C CA . ILE B 1 215 ? -27.016 17.062 5.184 1 98.38 215 ILE B CA 1
ATOM 4025 C C . ILE B 1 215 ? -25.906 17.5 6.141 1 98.38 215 ILE B C 1
ATOM 4027 O O . ILE B 1 215 ? -25.062 18.328 5.797 1 98.38 215 ILE B O 1
ATOM 4031 N N . SER B 1 216 ? -25.953 16.953 7.301 1 98.75 216 SER B N 1
ATOM 4032 C CA . SER B 1 216 ? -24.953 17.25 8.328 1 98.75 216 SER B CA 1
ATOM 4033 C C . SER B 1 216 ? -23.797 16.266 8.281 1 98.75 216 SER B C 1
ATOM 4035 O O . SER B 1 216 ? -23.859 15.188 8.867 1 98.75 216 SER B O 1
ATOM 4037 N N . ALA B 1 217 ? -22.703 16.703 7.719 1 98.88 217 ALA B N 1
ATOM 403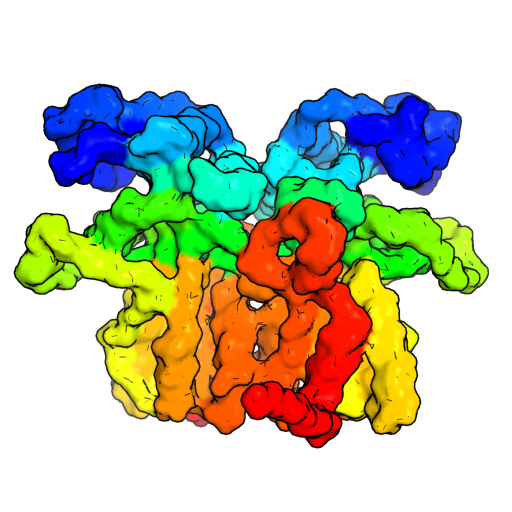8 C CA . ALA B 1 217 ? -21.531 15.828 7.566 1 98.88 217 ALA B CA 1
ATOM 4039 C C . ALA B 1 217 ? -20.547 16.016 8.711 1 98.88 217 ALA B C 1
ATOM 4041 O O . ALA B 1 217 ? -20.234 17.156 9.086 1 98.88 217 ALA B O 1
ATOM 4042 N N . GLU B 1 218 ? -20.141 14.969 9.32 1 98.94 218 GLU B N 1
ATOM 4043 C CA . GLU B 1 218 ? -19 14.984 10.242 1 98.94 218 GLU B CA 1
ATOM 4044 C C . GLU B 1 218 ? -17.688 14.805 9.508 1 98.94 218 GLU B C 1
ATOM 4046 O O . GLU B 1 218 ? -17.531 13.883 8.703 1 98.9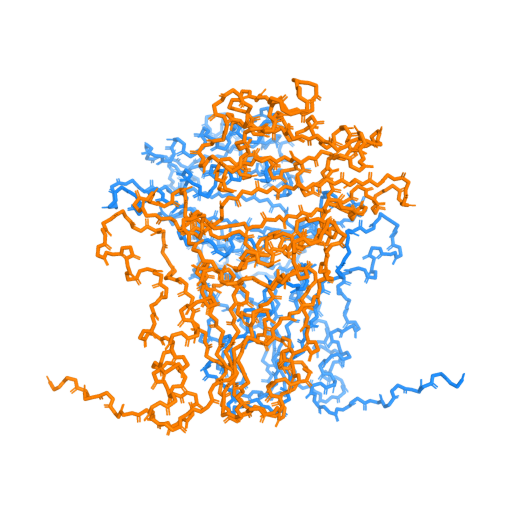4 218 GLU B O 1
ATOM 4051 N N . VAL B 1 219 ? -16.719 15.695 9.719 1 98.94 219 VAL B N 1
ATOM 4052 C CA . VAL B 1 219 ? -15.445 15.641 9.016 1 98.94 219 VAL B CA 1
ATOM 4053 C C . VAL B 1 219 ? -14.336 15.25 9.984 1 98.94 219 VAL B C 1
ATOM 4055 O O . VAL B 1 219 ? -14.086 15.953 10.969 1 98.94 219 VAL B O 1
ATOM 4058 N N . ILE B 1 220 ? -13.688 14.141 9.688 1 98.94 220 ILE B N 1
ATOM 4059 C CA . ILE B 1 220 ? -12.586 13.641 10.508 1 98.94 220 ILE B CA 1
ATOM 4060 C C . ILE B 1 220 ? -11.258 13.906 9.805 1 98.94 220 ILE B C 1
ATOM 4062 O O . ILE B 1 220 ? -11.031 13.43 8.695 1 98.94 220 ILE B O 1
ATOM 4066 N N . ASN B 1 221 ? -10.461 14.688 10.438 1 98.94 221 ASN B N 1
ATOM 4067 C CA . ASN B 1 221 ? -9.047 14.836 10.117 1 98.94 221 ASN B CA 1
ATOM 4068 C C . ASN B 1 221 ? -8.211 13.711 10.719 1 98.94 221 ASN B C 1
ATOM 4070 O O . ASN B 1 221 ? -7.996 13.68 11.938 1 98.94 221 ASN B O 1
ATOM 4074 N N . LEU B 1 222 ? -7.73 12.836 9.891 1 98.94 222 LEU B N 1
ATOM 4075 C CA . LEU B 1 222 ? -7.086 11.633 10.398 1 98.94 222 LEU B CA 1
ATOM 4076 C C . LEU B 1 222 ? -5.848 11.984 11.219 1 98.94 222 LEU B C 1
ATOM 4078 O O . LEU B 1 222 ? -5.621 11.414 12.289 1 98.94 222 LEU B O 1
ATOM 4082 N N . ARG B 1 223 ? -5.016 12.906 10.672 1 98.88 223 ARG B N 1
ATOM 4083 C CA . ARG B 1 223 ? -3.76 13.336 11.281 1 98.88 223 ARG B CA 1
ATOM 4084 C C . ARG B 1 223 ? -2.725 12.219 11.242 1 98.88 223 ARG B C 1
ATOM 4086 O O . ARG B 1 223 ? -1.568 12.445 10.883 1 98.88 223 ARG B O 1
ATOM 4093 N N . SER B 1 224 ? -3.08 11.031 11.695 1 98.88 224 SER B N 1
ATOM 4094 C CA . SER B 1 224 ? -2.246 9.836 11.75 1 98.88 224 SER B CA 1
ATOM 4095 C C . SER B 1 224 ? -2.779 8.742 10.828 1 98.88 224 SER B C 1
ATOM 4097 O O . SER B 1 224 ? -3.947 8.359 10.922 1 98.88 224 SER B O 1
ATOM 4099 N N . ILE B 1 225 ? -1.911 8.281 9.945 1 98.88 225 ILE B N 1
ATOM 4100 C CA . ILE B 1 225 ? -2.268 7.176 9.062 1 98.88 225 ILE B CA 1
ATOM 4101 C C . ILE B 1 225 ? -1.847 5.852 9.695 1 98.88 225 ILE B C 1
ATOM 4103 O O . ILE B 1 225 ? -2.516 4.832 9.516 1 98.88 225 ILE B O 1
ATOM 4107 N N . ARG B 1 226 ? -0.739 5.898 10.375 1 98.69 226 ARG B N 1
ATOM 4108 C CA . ARG B 1 226 ? -0.255 4.797 11.203 1 98.69 226 ARG B CA 1
ATOM 4109 C C . ARG B 1 226 ? 0.321 5.316 12.516 1 98.69 226 ARG B C 1
ATOM 4111 O O . ARG B 1 226 ? 1.286 6.082 12.523 1 98.69 226 ARG B O 1
ATOM 4118 N N . PRO B 1 227 ? -0.16 4.895 13.656 1 98.38 227 PRO B N 1
ATOM 4119 C CA . PRO B 1 227 ? -1.364 4.07 13.781 1 98.38 227 PRO B CA 1
ATOM 4120 C C . PRO B 1 227 ? -2.635 4.82 13.383 1 98.38 227 PRO B C 1
ATOM 4122 O O . PRO B 1 227 ? -2.709 6.043 13.539 1 98.38 227 PRO B O 1
ATOM 4125 N N . LEU B 1 228 ? -3.533 4.078 12.82 1 98.62 228 LEU B N 1
ATOM 4126 C CA . LEU B 1 228 ? -4.84 4.625 12.477 1 98.62 228 LEU B CA 1
ATOM 4127 C C . LEU B 1 228 ? -5.738 4.707 13.703 1 98.62 228 LEU B C 1
ATOM 4129 O O . LEU B 1 228 ? -5.785 3.773 14.508 1 98.62 228 LEU B O 1
ATOM 4133 N N . ASP B 1 229 ? -6.398 5.82 13.93 1 98.81 229 ASP B N 1
ATOM 4134 C CA . ASP B 1 229 ? -7.344 5.98 15.031 1 98.81 229 ASP B CA 1
ATOM 4135 C C . ASP B 1 229 ? -8.672 5.305 14.719 1 98.81 229 ASP B C 1
ATOM 4137 O O . ASP B 1 229 ? -9.695 5.977 14.547 1 98.81 229 ASP B O 1
ATOM 4141 N N . ARG B 1 230 ? -8.727 4.059 14.742 1 98.69 230 ARG B N 1
ATOM 4142 C CA . ARG B 1 230 ? -9.906 3.26 14.422 1 98.69 230 ARG B CA 1
ATOM 4143 C C . ARG B 1 230 ? -11.07 3.617 15.328 1 98.69 230 ARG B C 1
ATOM 4145 O O . ARG B 1 230 ? -12.227 3.656 14.883 1 98.69 230 ARG B O 1
ATOM 4152 N N . ALA B 1 231 ? -10.75 3.859 16.562 1 98.81 231 ALA B N 1
ATOM 4153 C CA . ALA B 1 231 ? -11.797 4.129 17.547 1 98.81 231 ALA B CA 1
ATOM 4154 C C . ALA B 1 231 ? -12.625 5.348 17.141 1 98.81 231 ALA B C 1
ATOM 4156 O O . ALA B 1 231 ? -13.852 5.289 17.125 1 98.81 231 ALA B O 1
ATOM 4157 N N . THR B 1 232 ? -11.961 6.438 16.797 1 98.94 232 THR B N 1
ATOM 4158 C CA . THR B 1 232 ? -12.648 7.668 16.422 1 98.94 232 THR B CA 1
ATOM 4159 C C . THR B 1 232 ? -13.469 7.465 15.156 1 98.94 232 THR B C 1
ATOM 4161 O O . THR B 1 232 ? -14.625 7.887 15.078 1 98.94 232 THR B O 1
ATOM 4164 N N . ILE B 1 233 ? -12.922 6.797 14.188 1 98.94 233 ILE B N 1
ATOM 4165 C CA . ILE B 1 233 ? -13.594 6.566 12.914 1 98.94 233 ILE B CA 1
ATOM 4166 C C . ILE B 1 233 ? -14.844 5.723 13.141 1 98.94 233 ILE B C 1
ATOM 4168 O O . ILE B 1 233 ? -15.93 6.082 12.672 1 98.94 233 ILE B O 1
ATOM 4172 N N . ASN B 1 234 ? -14.688 4.645 13.883 1 98.88 234 ASN B N 1
ATOM 4173 C CA . ASN B 1 234 ? -15.812 3.742 14.102 1 98.88 234 ASN B CA 1
ATOM 4174 C C . ASN B 1 234 ? -16.906 4.402 14.945 1 98.88 234 ASN B C 1
ATOM 4176 O O . ASN B 1 234 ? -18.094 4.215 14.688 1 98.88 234 ASN B O 1
ATOM 4180 N N . ALA B 1 235 ? -16.5 5.16 15.961 1 98.94 235 ALA B N 1
ATOM 4181 C CA . ALA B 1 235 ? -17.484 5.887 16.75 1 98.94 235 ALA B CA 1
ATOM 4182 C C . ALA B 1 235 ? -18.297 6.832 15.883 1 98.94 235 ALA B C 1
ATOM 4184 O O . ALA B 1 235 ? -19.531 6.918 16.031 1 98.94 235 ALA B O 1
ATOM 4185 N N . SER B 1 236 ? -17.656 7.5 14.992 1 98.94 236 SER B N 1
ATOM 4186 C CA . SER B 1 236 ? -18.328 8.422 14.086 1 98.94 236 SER B CA 1
ATOM 4187 C C . SER B 1 236 ? -19.297 7.684 13.156 1 98.94 236 SER B C 1
ATOM 4189 O O . SER B 1 236 ? -20.422 8.117 12.953 1 98.94 236 SER B O 1
ATOM 4191 N N . VAL B 1 237 ? -18.844 6.578 12.594 1 98.81 237 VAL B N 1
ATOM 4192 C CA . VAL B 1 237 ? -19.656 5.805 11.664 1 98.81 237 VAL B CA 1
ATOM 4193 C C . VAL B 1 237 ? -20.875 5.242 12.391 1 98.81 237 VAL B C 1
ATOM 4195 O O . VAL B 1 237 ? -21.969 5.184 11.828 1 98.81 237 VAL B O 1
ATOM 4198 N N . ARG B 1 238 ? -20.719 4.84 13.672 1 98.75 238 ARG B N 1
ATOM 4199 C CA . ARG B 1 238 ? -21.844 4.332 14.445 1 98.75 238 ARG B CA 1
ATOM 4200 C C . ARG B 1 238 ? -22.875 5.434 14.695 1 98.75 238 ARG B C 1
ATOM 4202 O O . ARG B 1 238 ? -24.062 5.156 14.836 1 98.75 238 ARG B O 1
ATOM 4209 N N . LYS B 1 239 ? -22.375 6.641 14.703 1 98.75 239 LYS B N 1
ATOM 4210 C CA . LYS B 1 239 ? -23.25 7.797 14.891 1 98.75 239 LYS B CA 1
ATOM 4211 C C . LYS B 1 239 ? -23.938 8.172 13.586 1 98.75 239 LYS B C 1
ATOM 4213 O O . LYS B 1 239 ? -25.141 8.445 13.578 1 98.75 239 LYS B O 1
ATOM 4218 N N . THR B 1 240 ? -23.266 8.109 12.445 1 98.69 240 THR B N 1
ATOM 4219 C CA . THR B 1 240 ? -23.781 8.672 11.203 1 98.69 240 THR B CA 1
ATOM 4220 C C . THR B 1 240 ? -24.297 7.566 10.281 1 98.69 240 THR B C 1
ATOM 4222 O O . THR B 1 240 ? -25.047 7.832 9.352 1 98.69 240 THR B O 1
ATOM 4225 N N . ASN B 1 241 ? -23.766 6.352 10.461 1 98.69 241 ASN B N 1
ATOM 4226 C CA . ASN B 1 241 ? -24.141 5.129 9.758 1 98.69 241 ASN B CA 1
ATOM 4227 C C . ASN B 1 241 ? -23.703 5.16 8.297 1 98.69 241 ASN B C 1
ATOM 4229 O O . ASN B 1 241 ? -24.062 4.285 7.512 1 98.69 241 ASN B O 1
ATOM 4233 N N . ARG B 1 242 ? -22.969 6.18 7.887 1 98.69 242 ARG B N 1
ATOM 4234 C CA . ARG B 1 242 ? -22.5 6.328 6.516 1 98.69 242 ARG B CA 1
ATOM 4235 C C . ARG B 1 242 ? -21.062 6.844 6.488 1 98.69 242 ARG B C 1
ATOM 4237 O O . ARG B 1 242 ? -20.656 7.609 7.363 1 98.69 242 ARG B O 1
ATOM 4244 N N . LEU B 1 243 ? -20.297 6.449 5.477 1 98.88 243 LEU B N 1
ATOM 4245 C CA . LEU B 1 243 ? -18.859 6.77 5.43 1 98.88 243 LEU B CA 1
ATOM 4246 C C . LEU B 1 243 ? -18.438 7.117 4.008 1 98.88 243 LEU B C 1
ATOM 4248 O O . LEU B 1 243 ? -18.766 6.395 3.062 1 98.88 243 LEU B O 1
ATOM 4252 N N . VAL B 1 244 ? -17.812 8.25 3.848 1 98.94 244 VAL B N 1
ATOM 4253 C CA . VAL B 1 244 ? -17.078 8.656 2.652 1 98.94 244 VAL B CA 1
ATOM 4254 C C . VAL B 1 244 ? -15.602 8.836 2.992 1 98.94 244 VAL B C 1
ATOM 4256 O O . VAL B 1 244 ? -15.258 9.562 3.928 1 98.94 244 VAL B O 1
ATOM 4259 N N . THR B 1 245 ? -14.734 8.164 2.305 1 98.94 245 THR B N 1
ATOM 4260 C CA . THR B 1 245 ? -13.305 8.352 2.498 1 98.94 245 THR B CA 1
ATOM 4261 C C . THR B 1 245 ? -12.711 9.188 1.369 1 98.94 245 THR B C 1
ATOM 4263 O O . THR B 1 245 ? -13.055 9 0.201 1 98.94 245 THR B O 1
ATOM 4266 N N . VAL B 1 246 ? -11.828 10.148 1.712 1 98.88 246 VAL B N 1
ATOM 4267 C CA . VAL B 1 246 ? -11.242 11.055 0.726 1 98.88 246 VAL B CA 1
ATOM 4268 C C . VAL B 1 246 ? -9.719 11.016 0.826 1 98.88 246 VAL B C 1
ATOM 4270 O O . VAL B 1 246 ? -9.164 11.195 1.909 1 98.88 246 VAL B O 1
ATOM 4273 N N . GLU B 1 247 ? -9.086 10.727 -0.281 1 98.44 247 GLU B N 1
ATOM 4274 C CA . GLU B 1 247 ? -7.633 10.805 -0.359 1 98.44 247 GLU B CA 1
ATOM 4275 C C . GLU B 1 247 ? -7.176 11.203 -1.76 1 98.44 247 GLU B C 1
ATOM 4277 O O . GLU B 1 247 ? -7.906 11.023 -2.734 1 98.44 247 GLU B O 1
ATOM 4282 N N . GLU B 1 248 ? -5.984 11.703 -1.867 1 96.69 248 GLU B N 1
ATOM 4283 C CA . GLU B 1 248 ? -5.43 12.078 -3.162 1 96.69 248 GLU B CA 1
ATOM 4284 C C . GLU B 1 248 ? -4.664 10.922 -3.795 1 96.69 248 GLU B C 1
ATOM 4286 O O . GLU B 1 248 ? -4.359 10.945 -4.988 1 96.69 248 GLU B O 1
ATOM 4291 N N . GLY B 1 249 ? -4.301 9.938 -2.99 1 96.88 249 GLY B N 1
ATOM 4292 C CA . GLY B 1 249 ? -3.531 8.812 -3.488 1 96.88 249 GLY B CA 1
ATOM 4293 C C . GLY B 1 249 ? -4.336 7.898 -4.398 1 96.88 249 GLY B C 1
ATOM 4294 O O . GLY B 1 249 ? -5.543 8.078 -4.559 1 96.88 249 GLY B O 1
ATOM 4295 N N . PHE B 1 250 ? -3.656 6.93 -5.035 1 97.38 250 PHE B N 1
ATOM 4296 C CA . PHE B 1 250 ? -4.309 5.945 -5.891 1 97.38 250 PHE B CA 1
ATOM 4297 C C . PHE B 1 250 ? -5.285 5.094 -5.09 1 97.38 250 PHE B C 1
ATOM 4299 O O . PHE B 1 250 ? -5.117 4.918 -3.881 1 97.38 250 PHE B O 1
ATOM 4306 N N . PRO B 1 251 ? -6.262 4.562 -5.727 1 97.44 251 PRO B N 1
ATOM 4307 C CA . PRO B 1 251 ? -7.359 3.914 -5.008 1 97.44 251 PRO B CA 1
ATOM 4308 C C . PRO B 1 251 ? -6.988 2.525 -4.492 1 97.44 251 PRO B C 1
ATOM 4310 O O . PRO B 1 251 ? -7.258 2.199 -3.334 1 97.44 251 PRO B O 1
ATOM 4313 N N . GLN B 1 252 ? -6.371 1.704 -5.348 1 97.75 252 GLN B N 1
ATOM 4314 C CA . GLN B 1 252 ? -6.137 0.32 -4.953 1 97.75 252 GLN B CA 1
ATOM 4315 C C . GLN B 1 252 ? -5.121 0.239 -3.818 1 97.75 252 GLN B C 1
ATOM 4317 O O . GLN B 1 252 ? -4.027 0.799 -3.914 1 97.75 252 GLN B O 1
ATOM 4322 N N . HIS B 1 253 ? -5.504 -0.452 -2.707 1 97.94 253 HIS B N 1
ATOM 4323 C CA . HIS B 1 253 ? -4.695 -0.608 -1.504 1 97.94 253 HIS B CA 1
ATOM 4324 C C . HIS B 1 253 ? -4.43 0.739 -0.84 1 97.94 253 HIS B C 1
ATOM 4326 O O . HIS B 1 253 ? -3.373 0.942 -0.239 1 97.94 253 HIS B O 1
ATOM 4332 N N . GLY B 1 254 ? -5.289 1.658 -1.025 1 98.19 254 GLY B N 1
ATOM 4333 C CA . GLY B 1 254 ? -5.141 2.994 -0.471 1 98.19 254 GLY B CA 1
ATOM 4334 C C . GLY B 1 254 ? -5.641 3.107 0.957 1 98.19 254 GLY B C 1
ATOM 4335 O O . GLY B 1 254 ? -5.93 2.098 1.601 1 98.19 254 GLY B O 1
ATOM 4336 N N . ILE B 1 255 ? -5.723 4.332 1.414 1 98.62 255 ILE B N 1
ATOM 4337 C CA . ILE B 1 255 ? -6.148 4.637 2.777 1 98.62 255 ILE B CA 1
ATOM 4338 C C . ILE B 1 255 ? -7.633 4.328 2.936 1 98.62 255 ILE B C 1
ATOM 4340 O O . ILE B 1 255 ? -8.055 3.768 3.951 1 98.62 255 ILE B O 1
ATOM 4344 N N . GLY B 1 256 ? -8.406 4.691 1.941 1 98.69 256 GLY B N 1
ATOM 4345 C CA . GLY B 1 256 ? -9.836 4.438 1.973 1 98.69 256 GLY B CA 1
ATOM 4346 C C . GLY B 1 256 ? -10.18 2.967 2.123 1 98.69 256 GLY B C 1
ATOM 4347 O O . GLY B 1 256 ? -11.102 2.611 2.861 1 98.69 256 GLY B O 1
ATOM 4348 N N . ALA B 1 257 ? -9.43 2.096 1.424 1 98.69 257 ALA B N 1
ATOM 4349 C CA . ALA B 1 257 ? -9.664 0.657 1.521 1 98.69 257 ALA B CA 1
ATOM 4350 C C . ALA B 1 257 ? -9.453 0.162 2.949 1 98.69 257 ALA B C 1
ATOM 4352 O O . ALA B 1 257 ? -10.25 -0.627 3.465 1 98.69 257 ALA B O 1
ATOM 4353 N N . GLU B 1 258 ? -8.406 0.63 3.572 1 98.75 258 GLU B N 1
ATOM 4354 C CA . GLU B 1 258 ? -8.117 0.207 4.941 1 98.75 258 GLU B CA 1
ATOM 4355 C C . GLU B 1 258 ? -9.18 0.711 5.91 1 98.75 258 GLU B C 1
ATOM 4357 O O . GLU B 1 258 ? -9.578 -0.008 6.828 1 98.75 258 GLU B O 1
ATOM 4362 N N . ILE B 1 259 ? -9.594 1.947 5.746 1 98.88 259 ILE B N 1
ATOM 4363 C CA . ILE B 1 259 ? -10.625 2.5 6.609 1 98.88 259 ILE B CA 1
ATOM 4364 C C . ILE B 1 259 ? -11.922 1.699 6.445 1 98.88 259 ILE B C 1
ATOM 4366 O O . ILE B 1 259 ? -12.586 1.375 7.43 1 98.88 259 ILE B O 1
ATOM 4370 N N . CYS B 1 260 ? -12.258 1.368 5.191 1 98.81 260 CYS B N 1
ATOM 4371 C CA . CYS B 1 260 ? -13.414 0.521 4.934 1 98.81 260 CYS B CA 1
ATOM 4372 C C . CYS B 1 260 ? -13.297 -0.806 5.676 1 98.81 260 CYS B C 1
ATOM 4374 O O . CYS B 1 260 ? -14.242 -1.238 6.34 1 98.81 260 CYS B O 1
ATOM 4376 N N . MET B 1 261 ? -12.141 -1.43 5.59 1 98.75 261 MET B N 1
ATOM 4377 C CA . MET B 1 261 ? -11.906 -2.697 6.277 1 98.75 261 MET B CA 1
ATOM 4378 C C . MET B 1 261 ? -12.094 -2.545 7.781 1 98.75 261 MET B C 1
ATOM 4380 O O . MET B 1 261 ? -12.734 -3.385 8.422 1 98.75 261 MET B O 1
ATOM 4384 N N . SER B 1 262 ? -11.547 -1.471 8.305 1 98.5 262 SER B N 1
ATOM 4385 C CA . SER B 1 262 ? -11.672 -1.201 9.734 1 98.5 262 SER B CA 1
ATOM 4386 C C . SER B 1 262 ? -13.133 -1.096 10.156 1 98.5 262 SER B C 1
ATOM 4388 O O . SER B 1 262 ? -13.539 -1.679 11.164 1 98.5 262 SER B O 1
ATOM 4390 N N . VAL B 1 263 ? -13.898 -0.412 9.391 1 98.81 263 VAL B N 1
ATOM 4391 C CA . VAL B 1 263 ? -15.297 -0.179 9.727 1 98.81 263 VAL B CA 1
ATOM 4392 C C . VAL B 1 263 ? -16.094 -1.473 9.555 1 98.81 263 VAL B C 1
ATOM 4394 O O . VAL B 1 263 ? -16.953 -1.79 10.375 1 98.81 263 VAL B O 1
ATOM 4397 N N . VAL B 1 264 ? -15.797 -2.252 8.508 1 98.5 264 VAL B N 1
ATOM 4398 C CA . VAL B 1 264 ? -16.469 -3.527 8.281 1 98.5 264 VAL B CA 1
ATOM 4399 C C . VAL B 1 264 ? -16.156 -4.484 9.43 1 98.5 264 VAL B C 1
ATOM 4401 O O . VAL B 1 264 ? -17.047 -5.188 9.914 1 98.5 264 VAL B O 1
ATOM 4404 N N . GLU B 1 265 ? -14.984 -4.438 9.93 1 97.81 265 GLU B N 1
ATOM 4405 C CA . GLU B 1 265 ? -14.562 -5.316 11.023 1 97.81 265 GLU B CA 1
ATOM 4406 C C . GLU B 1 265 ? -15.266 -4.953 12.328 1 97.81 265 GLU B C 1
ATOM 4408 O O . GLU B 1 265 ? -15.688 -5.836 13.078 1 97.81 265 GLU B O 1
ATOM 4413 N N . ASP B 1 266 ? -15.461 -3.611 12.57 1 97.69 266 ASP B N 1
ATOM 4414 C CA . ASP B 1 266 ? -15.805 -3.195 13.93 1 97.69 266 ASP B CA 1
ATOM 4415 C C . ASP B 1 266 ? -17.219 -2.637 13.984 1 97.69 266 ASP B C 1
ATOM 4417 O O . ASP B 1 266 ? -17.812 -2.537 15.062 1 97.69 266 ASP B O 1
ATOM 4421 N N . SER B 1 267 ? -17.781 -2.273 12.758 1 98.19 267 SER B N 1
ATOM 4422 C CA . SER B 1 267 ? -19.047 -1.542 12.773 1 98.19 267 SER B CA 1
ATOM 4423 C C . SER B 1 267 ? -19.922 -1.935 11.594 1 98.19 267 SER B C 1
ATOM 4425 O O . SER B 1 267 ? -20.703 -1.118 11.094 1 98.19 267 SER B O 1
ATOM 4427 N N . PHE B 1 268 ? -19.828 -3.102 11.117 1 97.81 268 PHE B N 1
ATOM 4428 C CA . PHE B 1 268 ? -20.516 -3.584 9.922 1 97.81 268 PHE B CA 1
ATOM 4429 C C . PHE B 1 268 ? -22.016 -3.377 10.039 1 97.81 268 PHE B C 1
ATOM 4431 O O . PHE B 1 268 ? -22.656 -2.873 9.109 1 97.81 268 PHE B O 1
ATOM 4438 N N . GLU B 1 269 ? -22.578 -3.654 11.133 1 96.62 269 GLU B N 1
ATOM 4439 C CA . GLU B 1 269 ? -24.016 -3.656 11.328 1 96.62 269 GLU B CA 1
ATOM 4440 C C . GLU B 1 269 ? -24.578 -2.234 11.375 1 96.62 269 GLU B C 1
ATOM 4442 O O . GLU B 1 269 ? -25.781 -2.029 11.281 1 96.62 269 GLU B O 1
ATOM 4447 N N . TYR B 1 270 ? -23.688 -1.298 11.516 1 98 270 TYR B N 1
ATOM 4448 C CA . TYR B 1 270 ? -24.125 0.086 11.641 1 98 270 TYR B CA 1
ATOM 4449 C C . TYR B 1 270 ? -24.219 0.76 10.281 1 98 270 TYR B C 1
ATOM 4451 O O . TYR B 1 270 ? -24.812 1.827 10.141 1 98 270 TYR B O 1
ATOM 4459 N N . LEU B 1 271 ? -23.625 0.142 9.273 1 97.88 271 LEU B N 1
ATOM 4460 C CA . LEU B 1 271 ? -23.594 0.767 7.953 1 97.88 271 LEU B CA 1
ATOM 4461 C C . LEU B 1 271 ? -24.938 0.66 7.262 1 97.88 271 LEU B C 1
ATOM 4463 O O . LEU B 1 271 ? -25.469 -0.441 7.09 1 97.88 271 LEU B O 1
ATOM 4467 N N . ASP B 1 272 ? -25.438 1.809 6.863 1 97.12 272 ASP B N 1
ATOM 4468 C CA . ASP B 1 272 ? -26.719 1.848 6.156 1 97.12 272 ASP B CA 1
ATOM 4469 C C . ASP B 1 272 ? -26.5 1.883 4.645 1 97.12 272 ASP B C 1
ATOM 4471 O O . ASP B 1 272 ? -27.453 1.703 3.875 1 97.12 272 ASP B O 1
ATOM 4475 N N . ALA B 1 273 ? -25.312 2.182 4.195 1 96.88 273 ALA B N 1
ATOM 4476 C CA . ALA B 1 273 ? -24.953 2.285 2.787 1 96.88 273 ALA B CA 1
ATOM 4477 C C . ALA B 1 273 ? -23.516 1.827 2.559 1 96.88 273 ALA B C 1
ATOM 4479 O O . ALA B 1 273 ? -22.703 1.795 3.494 1 96.88 273 ALA B O 1
ATOM 4480 N N . PRO B 1 274 ? -23.203 1.396 1.312 1 97.75 274 PRO B N 1
ATOM 4481 C CA . PRO B 1 274 ? -21.797 1.095 1.023 1 97.75 274 PRO B CA 1
ATOM 4482 C C . PRO B 1 274 ? -20.875 2.279 1.29 1 97.75 274 PRO B C 1
ATOM 4484 O O . PRO B 1 274 ? -21.281 3.434 1.134 1 97.75 274 PRO B O 1
ATOM 4487 N N . VAL B 1 275 ? -19.688 1.987 1.713 1 98.5 275 VAL B N 1
ATOM 4488 C CA . VAL B 1 275 ? -18.656 3.02 1.884 1 98.5 275 VAL B CA 1
ATOM 4489 C C . VAL B 1 275 ? -18.312 3.631 0.529 1 98.5 275 VAL B C 1
ATOM 4491 O O . VAL B 1 275 ? -18.141 2.912 -0.457 1 98.5 275 VAL B O 1
ATOM 4494 N N . GLU B 1 276 ? -18.297 4.957 0.489 1 98.25 276 GLU B N 1
ATOM 4495 C CA . GLU B 1 276 ? -17.906 5.668 -0.722 1 98.25 276 GLU B CA 1
ATOM 4496 C C . GLU B 1 276 ? -16.422 6.051 -0.677 1 98.25 276 GLU B C 1
ATOM 4498 O O . GLU B 1 276 ? -15.977 6.699 0.271 1 98.25 276 GLU B O 1
ATOM 4503 N N . ARG B 1 277 ? -15.766 5.664 -1.716 1 98.19 277 ARG B N 1
ATOM 4504 C CA . ARG B 1 277 ? -14.336 5.965 -1.815 1 98.19 277 ARG B CA 1
ATOM 4505 C C . ARG B 1 277 ? -14.086 7.066 -2.838 1 98.19 277 ARG B C 1
ATOM 4507 O O . ARG B 1 277 ? -14.438 6.93 -4.012 1 98.19 277 ARG B O 1
ATOM 4514 N N . ILE B 1 278 ? -13.516 8.141 -2.432 1 98.62 278 ILE B N 1
ATOM 4515 C CA . ILE B 1 278 ? -13.031 9.195 -3.318 1 98.62 278 ILE B CA 1
ATOM 4516 C C . ILE B 1 278 ? -11.508 9.258 -3.252 1 98.62 278 ILE B C 1
ATOM 4518 O O . ILE B 1 278 ? -10.938 9.562 -2.201 1 98.62 278 ILE B O 1
ATOM 4522 N N . ALA B 1 279 ? -10.859 8.922 -4.32 1 98.31 279 ALA B N 1
ATOM 4523 C CA . ALA B 1 279 ? -9.398 8.883 -4.383 1 98.31 279 ALA B CA 1
ATOM 4524 C C . ALA B 1 279 ? -8.883 9.531 -5.668 1 98.31 279 ALA B C 1
ATOM 4526 O O . ALA B 1 279 ? -9.672 10.008 -6.488 1 98.31 279 ALA B O 1
ATOM 4527 N N . GLY B 1 280 ? -7.594 9.664 -5.766 1 97.56 280 GLY B N 1
ATOM 4528 C CA . GLY B 1 280 ? -7.031 10.031 -7.055 1 97.56 280 GLY B CA 1
ATOM 4529 C C . GLY B 1 280 ? -7.383 9.055 -8.164 1 97.56 280 GLY B C 1
ATOM 4530 O O . GLY B 1 280 ? -7.707 7.898 -7.895 1 97.56 280 GLY B O 1
ATOM 4531 N N . ALA B 1 281 ? -7.34 9.586 -9.359 1 96.62 281 ALA B N 1
ATOM 4532 C CA . ALA B 1 281 ? -7.559 8.703 -10.5 1 96.62 281 ALA B CA 1
ATOM 4533 C C . ALA B 1 281 ? -6.484 7.621 -10.578 1 96.62 281 ALA B C 1
ATOM 4535 O O . ALA B 1 281 ? -5.336 7.852 -10.188 1 96.62 281 ALA B O 1
ATOM 4536 N N . ASP B 1 282 ? -6.828 6.465 -11.047 1 96.62 282 ASP B N 1
ATOM 4537 C CA . ASP B 1 282 ? -5.914 5.332 -11.141 1 96.62 282 ASP B CA 1
ATOM 4538 C C . ASP B 1 282 ? -5.059 5.422 -12.398 1 96.62 282 ASP B C 1
ATOM 4540 O O . ASP B 1 282 ? -5.023 4.484 -13.203 1 96.62 282 ASP B O 1
ATOM 4544 N N . VAL B 1 283 ? -4.398 6.531 -12.562 1 95.31 283 VAL B N 1
ATOM 4545 C CA . VAL B 1 283 ? -3.484 6.82 -13.664 1 95.31 283 VAL B CA 1
ATOM 4546 C C . VAL B 1 283 ? -2.316 7.664 -13.164 1 95.31 283 VAL B C 1
ATOM 4548 O O . VAL B 1 283 ? -2.436 8.367 -12.156 1 95.31 283 VAL B O 1
ATOM 4551 N N . PRO B 1 284 ? -1.135 7.543 -13.867 1 93.69 284 PRO B N 1
ATOM 4552 C CA . PRO B 1 284 ? -0.095 8.523 -13.539 1 93.69 284 PRO B CA 1
ATOM 4553 C C . PRO B 1 284 ? -0.572 9.961 -13.68 1 93.69 284 PRO B C 1
ATOM 4555 O O . PRO B 1 284 ? -1.367 10.266 -14.578 1 93.69 284 PRO B O 1
ATOM 4558 N N . MET B 1 285 ? -0.124 10.82 -12.859 1 94.19 285 MET B N 1
ATOM 4559 C CA . MET B 1 285 ? -0.573 12.211 -12.836 1 94.19 285 MET B CA 1
ATOM 4560 C C . MET B 1 285 ? -0.276 12.898 -14.164 1 94.19 285 MET B C 1
ATOM 4562 O O . MET B 1 285 ? 0.871 12.922 -14.609 1 94.19 285 MET B O 1
ATOM 4566 N N . PRO B 1 286 ? -1.295 13.43 -14.734 1 92.94 286 PRO B N 1
ATOM 4567 C CA . PRO B 1 286 ? -1.056 14.203 -15.961 1 92.94 286 PRO B CA 1
ATOM 4568 C C . PRO B 1 286 ? -0.42 15.562 -15.68 1 92.94 286 PRO B C 1
ATOM 4570 O O . PRO B 1 286 ? -0.585 16.109 -14.586 1 92.94 286 PRO B O 1
ATOM 4573 N N . TYR B 1 287 ? 0.222 16.141 -16.672 1 91.06 287 TYR B N 1
ATOM 4574 C CA . TYR B 1 287 ? 0.87 17.453 -16.562 1 91.06 287 TYR B CA 1
ATOM 4575 C C . TYR B 1 287 ? -0.104 18.578 -16.891 1 91.06 287 TYR B C 1
ATOM 4577 O O . TYR B 1 287 ? -0.052 19.641 -16.281 1 91.06 287 TYR B O 1
ATOM 4585 N N . ALA B 1 288 ? -1.008 18.328 -17.844 1 92 288 ALA B N 1
ATOM 4586 C CA . ALA B 1 288 ? -1.958 19.359 -18.266 1 92 288 ALA B CA 1
ATOM 4587 C C . ALA B 1 288 ? -2.889 19.734 -17.125 1 92 288 ALA B C 1
ATOM 4589 O O . ALA B 1 288 ? -3.49 18.875 -16.484 1 92 288 ALA B O 1
ATOM 4590 N N . ALA B 1 289 ? -3.047 21.016 -16.938 1 92.38 289 ALA B N 1
ATOM 4591 C CA . ALA B 1 289 ? -3.766 21.547 -15.789 1 92.38 289 ALA B CA 1
ATOM 4592 C C . ALA B 1 289 ? -5.184 21 -15.719 1 92.38 289 ALA B C 1
ATOM 4594 O O . ALA B 1 289 ? -5.676 20.656 -14.641 1 92.38 289 ALA B O 1
ATOM 4595 N N . ASN B 1 290 ? -5.84 20.922 -16.812 1 93.69 290 ASN B N 1
ATOM 4596 C CA . ASN B 1 290 ? -7.215 20.438 -16.812 1 93.69 290 ASN B CA 1
ATOM 4597 C C . ASN B 1 290 ? -7.289 18.953 -16.453 1 93.69 290 ASN B C 1
ATOM 4599 O O . ASN B 1 290 ? -8.195 18.531 -15.727 1 93.69 290 ASN B O 1
ATOM 4603 N N . LEU B 1 291 ? -6.34 18.172 -16.859 1 93.44 291 LEU B N 1
ATOM 4604 C CA . LEU B 1 291 ? -6.32 16.75 -16.562 1 93.44 291 LEU B CA 1
ATOM 4605 C C . LEU B 1 291 ? -5.848 16.5 -15.125 1 93.44 291 LEU B C 1
ATOM 4607 O O . LEU B 1 291 ? -6.312 15.57 -14.469 1 93.44 291 LEU B O 1
ATOM 4611 N N . GLU B 1 292 ? -4.914 17.297 -14.727 1 94.19 292 GLU B N 1
ATOM 4612 C CA . GLU B 1 292 ? -4.461 17.234 -13.344 1 94.19 292 GLU B CA 1
ATOM 4613 C C . GLU B 1 292 ? -5.613 17.438 -12.367 1 94.19 292 GLU B C 1
ATOM 4615 O O . GLU B 1 292 ? -5.766 16.703 -11.398 1 94.19 292 GLU B O 1
ATOM 4620 N N . ARG B 1 293 ? -6.387 18.438 -12.68 1 94.25 293 ARG B N 1
ATOM 4621 C CA . ARG B 1 293 ? -7.543 18.734 -11.844 1 94.25 293 ARG B CA 1
ATOM 4622 C C . ARG B 1 293 ? -8.5 17.547 -11.797 1 94.25 293 ARG B C 1
ATOM 4624 O O . ARG B 1 293 ? -9.062 17.234 -10.742 1 94.25 293 ARG B O 1
ATOM 4631 N N . MET B 1 294 ? -8.633 16.859 -12.875 1 95.06 294 MET B N 1
ATOM 4632 C CA . MET B 1 294 ? -9.547 15.727 -12.977 1 95.06 294 MET B CA 1
ATOM 4633 C C . MET B 1 294 ? -8.969 14.508 -12.273 1 95.06 294 MET B C 1
ATOM 4635 O O . MET B 1 294 ? -9.695 13.562 -11.961 1 95.06 294 MET B O 1
ATOM 4639 N N . ALA B 1 295 ? -7.672 14.539 -12.039 1 96.06 295 ALA B N 1
ATOM 4640 C CA . ALA B 1 295 ? -6.988 13.352 -11.523 1 96.06 295 ALA B CA 1
ATOM 4641 C C . ALA B 1 295 ? -6.992 13.336 -10 1 96.06 295 ALA B C 1
ATOM 4643 O O . ALA B 1 295 ? -6.648 12.328 -9.383 1 96.06 295 ALA B O 1
ATOM 4644 N N . VAL B 1 296 ? -7.355 14.406 -9.367 1 96.56 296 VAL B N 1
ATOM 4645 C CA . VAL B 1 296 ? -7.402 14.469 -7.914 1 96.56 296 VAL B CA 1
ATOM 4646 C C . VAL B 1 296 ? -8.805 14.867 -7.457 1 96.56 296 VAL B C 1
ATOM 4648 O O . VAL B 1 296 ? -9.523 15.57 -8.172 1 96.56 296 VAL B O 1
ATOM 4651 N N . PRO B 1 297 ? -9.211 14.484 -6.305 1 98 297 PRO B N 1
ATOM 4652 C CA . PRO B 1 297 ? -10.562 14.789 -5.816 1 98 297 PRO B CA 1
ATOM 4653 C C . PRO B 1 297 ? -10.844 16.281 -5.75 1 98 297 PRO B C 1
ATOM 4655 O O . PRO B 1 297 ? -9.961 17.062 -5.379 1 98 297 PRO B O 1
ATOM 4658 N N . GLN B 1 298 ? -11.992 16.625 -6.156 1 98.19 298 GLN B N 1
ATOM 4659 C CA . GLN B 1 298 ? -12.508 17.969 -6.031 1 98.19 298 GLN B CA 1
ATOM 4660 C C . GLN B 1 298 ? -13.664 18.031 -5.035 1 98.19 298 GLN B C 1
ATOM 4662 O O . GLN B 1 298 ? -14.25 17 -4.699 1 98.19 298 GLN B O 1
ATOM 4667 N N . VAL B 1 299 ? -13.969 19.25 -4.574 1 98.69 299 VAL B N 1
ATOM 4668 C CA . VAL B 1 299 ? -15.047 19.453 -3.607 1 98.69 299 VAL B CA 1
ATOM 4669 C C . VAL B 1 299 ? -16.344 18.859 -4.145 1 98.69 299 VAL B C 1
ATOM 4671 O O . VAL B 1 299 ? -17.062 18.156 -3.418 1 98.69 299 VAL B O 1
ATOM 4674 N N . ASP B 1 300 ? -16.625 19 -5.422 1 98.25 300 ASP B N 1
ATOM 4675 C CA . ASP B 1 300 ? -17.844 18.5 -6.031 1 98.25 300 ASP B CA 1
ATOM 4676 C C . ASP B 1 300 ? -17.906 16.984 -5.984 1 98.25 300 ASP B C 1
ATOM 4678 O O . ASP B 1 300 ? -19 16.406 -5.867 1 98.25 300 ASP B O 1
ATOM 4682 N N . ASP B 1 301 ? -16.812 16.312 -6.129 1 98.5 301 ASP B N 1
ATOM 4683 C CA . ASP B 1 301 ? -16.766 14.859 -6.023 1 98.5 301 ASP B CA 1
ATOM 4684 C C . ASP B 1 301 ? -17.219 14.398 -4.637 1 98.5 301 ASP B C 1
ATOM 4686 O O . ASP B 1 301 ? -17.953 13.414 -4.512 1 98.5 301 ASP B O 1
ATOM 4690 N N . ILE B 1 302 ? -16.734 15.094 -3.629 1 98.75 302 ILE B N 1
ATOM 4691 C CA . ILE B 1 302 ? -17.047 14.75 -2.246 1 98.75 302 ILE B CA 1
ATOM 4692 C C . ILE B 1 302 ? -18.531 14.969 -1.978 1 98.75 302 ILE B C 1
ATOM 4694 O O . ILE B 1 302 ? -19.188 14.117 -1.379 1 98.75 302 ILE B O 1
ATOM 4698 N N . VAL B 1 303 ? -19.047 16.078 -2.457 1 98.69 303 VAL B N 1
ATOM 4699 C CA . VAL B 1 303 ? -20.453 16.391 -2.291 1 98.69 303 VAL B CA 1
ATOM 4700 C C . VAL B 1 303 ? -21.312 15.297 -2.951 1 98.69 303 VAL B C 1
ATOM 4702 O O . VAL B 1 303 ? -22.234 14.773 -2.34 1 98.69 303 VAL B O 1
ATOM 4705 N N . ARG B 1 304 ? -21.016 14.922 -4.188 1 97.94 304 ARG B N 1
ATOM 4706 C CA . ARG B 1 304 ? -21.766 13.906 -4.922 1 97.94 304 ARG B CA 1
ATOM 4707 C C . ARG B 1 304 ? -21.75 12.57 -4.188 1 97.94 304 ARG B C 1
ATOM 4709 O O . ARG B 1 304 ? -22.781 11.898 -4.082 1 97.94 304 ARG B O 1
ATOM 4716 N N . ALA B 1 305 ? -20.594 12.227 -3.691 1 98.25 305 ALA B N 1
ATOM 4717 C CA . ALA B 1 305 ? -20.453 10.953 -2.984 1 98.25 305 ALA B CA 1
ATOM 4718 C C . ALA B 1 305 ? -21.281 10.961 -1.694 1 98.25 305 ALA B C 1
ATOM 4720 O O . ALA B 1 305 ? -21.938 9.969 -1.366 1 98.25 305 ALA B O 1
ATOM 4721 N N . ALA B 1 306 ? -21.156 12.031 -0.941 1 98.56 306 ALA B N 1
ATOM 4722 C CA . ALA B 1 306 ? -21.906 12.141 0.307 1 98.56 306 ALA B CA 1
ATOM 4723 C C . ALA B 1 306 ? -23.406 12.078 0.053 1 98.56 306 ALA B C 1
ATOM 4725 O O . ALA B 1 306 ? -24.141 11.406 0.788 1 98.56 306 ALA B O 1
ATOM 4726 N N . LYS B 1 307 ? -23.859 12.742 -1.008 1 97.81 307 LYS B N 1
ATOM 4727 C CA . LYS B 1 307 ? -25.266 12.703 -1.361 1 97.81 307 LYS B CA 1
ATOM 4728 C C . LYS B 1 307 ? -25.703 11.289 -1.729 1 97.81 307 LYS B C 1
ATOM 4730 O O . LYS B 1 307 ? -26.797 10.852 -1.345 1 97.81 307 LYS B O 1
ATOM 4735 N N . ARG B 1 308 ? -24.906 10.562 -2.504 1 96.38 308 ARG B N 1
ATOM 4736 C CA . ARG B 1 308 ? -25.203 9.18 -2.854 1 96.38 308 ARG B CA 1
ATOM 4737 C C . ARG B 1 308 ? -25.281 8.305 -1.606 1 96.38 308 ARG B C 1
ATOM 4739 O O . ARG B 1 308 ? -26.203 7.488 -1.477 1 96.38 308 ARG B O 1
ATOM 4746 N N . ALA B 1 309 ? -24.359 8.516 -0.687 1 96.06 309 ALA B N 1
ATOM 4747 C CA . ALA B 1 309 ? -24.344 7.738 0.549 1 96.06 309 ALA B CA 1
ATOM 4748 C C . ALA B 1 309 ? -25.609 8 1.378 1 96.06 309 ALA B C 1
ATOM 4750 O O . ALA B 1 309 ? -26.078 7.113 2.09 1 96.06 309 ALA B O 1
ATOM 4751 N N . CYS B 1 310 ? -26.156 9.188 1.257 1 95.12 310 CYS B N 1
ATOM 4752 C CA . CYS B 1 310 ? -27.328 9.586 2.033 1 95.12 310 CYS B CA 1
ATOM 4753 C C . CYS B 1 310 ? -28.609 9.32 1.259 1 95.12 310 CYS B C 1
ATOM 4755 O O . CYS B 1 310 ? -29.703 9.719 1.69 1 95.12 310 CYS B O 1
ATOM 4757 N N . TYR B 1 311 ? -28.547 8.672 0.036 1 87.94 311 TYR B N 1
ATOM 4758 C CA . TYR B 1 311 ? -29.672 8.359 -0.832 1 87.94 311 TYR B CA 1
ATOM 4759 C C . TYR B 1 311 ? -30.422 9.617 -1.229 1 87.94 311 TYR B C 1
ATOM 4761 O O . TYR B 1 311 ? -31.656 9.641 -1.229 1 87.94 311 TYR B O 1
ATOM 4769 N N . ARG B 1 312 ? -29.766 10.648 -1.267 1 73.44 312 ARG B N 1
ATOM 4770 C CA . ARG B 1 312 ? -30.344 11.914 -1.697 1 73.44 312 ARG B CA 1
ATOM 4771 C C . ARG B 1 312 ? -29.922 12.258 -3.121 1 73.44 312 ARG B C 1
ATOM 4773 O O . ARG B 1 312 ? -30.031 13.406 -3.543 1 73.44 312 ARG B O 1
ATOM 4780 N N . VAL B 1 313 ? -29.359 11.305 -3.852 1 62.81 313 VAL B N 1
ATOM 4781 C CA . VAL B 1 313 ? -28.828 11.602 -5.176 1 62.81 313 VAL B CA 1
ATOM 4782 C C . VAL B 1 313 ? -29.969 11.969 -6.121 1 62.81 313 VAL B C 1
ATOM 4784 O O . VAL B 1 313 ? -31.031 11.336 -6.102 1 62.81 313 VAL B O 1
ATOM 4787 N N . VAL B 1 314 ? -29.891 13.18 -6.66 1 48.94 314 VAL B N 1
ATOM 4788 C CA . VAL B 1 314 ? -30.594 13.656 -7.844 1 48.94 314 VAL B CA 1
ATOM 4789 C C . VAL B 1 314 ? -30.312 12.742 -9.023 1 48.94 314 VAL B C 1
ATOM 4791 O O . VAL B 1 314 ? -29.172 12.32 -9.234 1 48.94 314 VAL B O 1
ATOM 4794 N N . PRO B 1 315 ? -31.297 12.039 -9.594 1 45.75 315 PRO B N 1
ATOM 4795 C CA . PRO B 1 315 ? -31.047 11.227 -10.789 1 45.75 315 PRO B CA 1
ATOM 4796 C C . PRO B 1 315 ? -30.109 11.906 -11.781 1 45.75 315 PRO B C 1
ATOM 4798 O O . PRO B 1 315 ? -30.234 13.109 -12.031 1 45.75 315 PRO B O 1
ATOM 4801 N N . MET B 1 316 ? -28.891 11.633 -11.805 1 40.84 316 MET B N 1
ATOM 4802 C CA . MET B 1 316 ? -28.188 12.141 -12.984 1 40.84 316 MET B CA 1
ATOM 4803 C C . MET B 1 316 ? -29.031 11.914 -14.242 1 40.84 316 MET B C 1
ATOM 4805 O O . MET B 1 316 ? -29.531 10.812 -14.469 1 40.84 316 MET B O 1
ATOM 4809 N N . ALA B 1 317 ? -29.578 13 -14.859 1 27.67 317 ALA B N 1
ATOM 4810 C CA . ALA B 1 317 ? -30.234 12.867 -16.156 1 27.67 317 ALA B CA 1
ATOM 4811 C C . ALA B 1 317 ? -29.375 12.047 -17.125 1 27.67 317 ALA B C 1
ATOM 4813 O O . ALA B 1 317 ? -28.203 12.359 -17.344 1 27.67 317 ALA B O 1
ATOM 4814 N N . ALA B 1 318 ? -29.703 10.773 -17.234 1 33.28 318 ALA B N 1
ATOM 4815 C CA . ALA B 1 318 ? -29.172 10.008 -18.359 1 33.28 318 ALA B CA 1
ATOM 4816 C C . ALA B 1 318 ? -29.062 10.867 -19.609 1 33.28 318 ALA B C 1
ATOM 4818 O O . ALA B 1 318 ? -30.016 11.539 -20 1 33.28 318 ALA B O 1
ATOM 4819 N N . THR B 1 319 ? -27.891 11.469 -19.953 1 23.47 319 THR B N 1
ATOM 4820 C CA . THR B 1 319 ? -27.938 12.062 -21.281 1 23.47 319 THR B CA 1
ATOM 4821 C C . THR B 1 319 ? -28.734 11.172 -22.25 1 23.47 319 THR B C 1
ATOM 4823 O O . THR B 1 319 ? -28.391 10.008 -22.438 1 23.47 319 THR B O 1
ATOM 4826 N N . ALA B 1 320 ? -29.859 11.578 -22.594 1 20.5 320 ALA B N 1
ATOM 4827 C CA . ALA B 1 320 ? -30.562 11.055 -23.75 1 20.5 320 ALA B CA 1
ATOM 4828 C C . ALA B 1 320 ? -29.656 11.016 -24.984 1 20.5 320 ALA B C 1
ATOM 4830 O O . ALA B 1 320 ? -28.859 11.938 -25.203 1 20.5 320 ALA B O 1
#

Organism: Setaria viridis (NCBI:txid4556)

Secondary structure (DSSP, 8-state):
--S-TTEEEEETTSSTT--TTSTTTTHHHHH-TTTEEE--S-HHHHHHHHHHHHHTT-EEEEEPSSGGGGGGGHHIIIIIIITHHHHTTTS----EEEEEE-S--SS--GGG----HHHHHTSTT-EEE---SHHHHHHHHHHHHH-SSEEEEEE-GGGTT------HHHHSTT----TT--EEEE--SSEEEEE-THHHHHHHHHHHHHHHTT--EEEEE--EEETT-HHHHHHHHHHHS-EEEE-SS-STT-HHHHHHHHHHHHHGGG-SSPPEEE---SSPPPSSHHHHHHHS--HHHHHHHHHHHTT---------/--S-TTEEEEETTSSTT--TTSTTTTHHHHH-TTTEEE--S-HHHHHHHHHHHHHTT-EEEEE-SSGGGGGGGHHIIIIIIITHHHHTTT-----EEEEEE-S--SS--GGG----HHHHHTSTT-EEE---SHHHHHHHHHHHHH-SSEEEEEE-GGGTT------HHHHSTT----TT--EEEE--SSEEEEE-THHHHHHHHHHHHHHHTT--EEEEE--EEETT-HHHHHHHHHHHS-EEEE-SS-STT-HHHHHHHHHHHHHGGG-SSPPEEE---SSPPPSSHHHHHHHS--HHHHHHHHHHHTT---------